Protein AF-A0A7S2Y7L3-F1 (afdb_monomer)

Foldseek 3Di:
DDDDDDDDDDDDDDDDDDDDDDDDDDDDDDDDDPPPVVVVVVVVVVVVVVVVVVVVVVVVVVVVVVVVVVVVVVVVVVVVVVVVVVVVVVVVVVVVVVVVVVCVVCVVVVPPDPDDDDPPPDPVVVVVVVVVVVVVVVVVVVVPPDDDDDDDDDDDDDDDDDDDDDDDDDDDDDDDDDDDDDDDDDDDDDDDDDDDDDDPPPPPPDPDAALAFFLVVCVLAFWQWDDFLQAIDTNNFGHFAEEAEDELLQALFPVLLLLLLLLCLLLQGQAYEYEDQQCQQDQDPPDDGHQFHPNQVVPDDPPPPDDDGRAGPLNSQVSNSVSRHAYAYEYEPQCLLQWAVSSHHPCPCVVVVPAPALFPGPVNLVVLLVRLLVVQVVCVVSLQESRSSHRYNAYEYHEAQPVVVVVVVVVVVPDDDPDDPPVVVVCVRNLVSQQVSLVSCVVRHDPSHAYAYEHDHHHPSHQYAYADAQCLLVVCVVCVVVCRHSNTHHYAHAENDQFWDFPPADPVRHDPRHPGDDLLRSLLSVLSCLLFSRSHHYYPHQEFAADPDRTGHPRGHRFTPCSHCAGNSGHGDPPNSLQSSLSSVVCSLCSCLSSPDDPDPTQDWDFWWWQDPPPRDIDRDPDQKTKRKGFDDPDDPPDDPDPDDPSRFGMKMKIFRQDQAWTWTWDADPQGNPDTDIDIAHHGKIFMDTRRRGRHISPPRDPCSSPPDPPPPPPDDDPPPD

pLDDT: mean 72.42, std 26.41, range [23.92, 98.94]

Secondary structure (DSSP, 8-state):
----------------PPPPPPP----------TTTHHHHHHHHHHHHHHHHHHHHHHHHHHHHHHHHHHHHHHHHHHHHHHHHHHHHHHHHHHHHHHHHHHHHHHHHHHSS--SPPPTT--HHHHHHHHHHHHHHHHHHHHSSSS----------------------------------------------------------PPP---SS--GGGGTT----EEE-SS-EEETTEE--EEEEEE-GGG-SSHHHHHHHHHHHHHTT--EEEEE--HHHH--STTSPP--B-HHHHTS--TT--SSS---BHHHHHHHHHTTT-EEEEEEES---TTBGGGGS-THHHHH-TT--TTSS-HHHHHHHHHHHHHHHHHHHHTT-BGGGTSSEEEEEESSSTTTHHHHHHHHHTTS--TTS-THHHHHHHHHHHHHHHHHHHHHHS-TT-EEEEESS---TTSEEEEEESTTHHHHHHHHHHTTSSSSSS--EEEEEE----BTT-BTTB--TT-----HHHHHHHHHHHHHTT--EEEEEEEE--B--TT-BPTTB-SB--TTSSB-TTS-B-TTHHHHHHHHHHHHHHTHHHHTSPPSSSSPPPEE-EEE-TTT--EE--TTSEEEEEEE-----TTS------TTS--EEEEEEE-SSS-EEEEEEETTEEEEEEEEEE-TTEEEEEETTEEEEETT---TTGGG------S-PPPTT--

Organism: NCBI:txid265537

Radius of gyration: 36.73 Å; Cα contacts (8 Å, |Δi|>4): 1001; chains: 1; bounding box: 99×103×123 Å

InterPro domains:
  IPR001944 Glycoside hydrolase, family 35 [PTHR23421] (219-597)
  IPR017853 Glycoside hydrolase superfamily [SSF51445] (222-586)
  IPR031330 Glycoside hydrolase 35, catalytic domain [PF01301] (234-585)

Structure (mmCIF, N/CA/C/O backbone):
data_AF-A0A7S2Y7L3-F1
#
_entry.id   AF-A0A7S2Y7L3-F1
#
loop_
_atom_site.group_PDB
_atom_site.id
_atom_site.type_symbol
_atom_site.label_atom_id
_atom_site.label_alt_id
_atom_site.label_comp_id
_atom_site.label_asym_id
_atom_site.label_entity_id
_atom_site.label_seq_id
_atom_site.pdbx_PDB_ins_code
_atom_site.Cartn_x
_atom_site.Cartn_y
_atom_site.Cartn_z
_atom_site.occupancy
_atom_site.B_iso_or_equiv
_atom_site.auth_seq_id
_atom_site.auth_comp_id
_atom_site.auth_asym_id
_atom_site.auth_atom_id
_atom_site.pdbx_PDB_model_num
ATOM 1 N N . MET A 1 1 ? 36.250 24.497 15.998 1.00 29.81 1 MET A N 1
ATOM 2 C CA . MET A 1 1 ? 37.242 25.583 15.863 1.00 29.81 1 MET A CA 1
ATOM 3 C C . MET A 1 1 ? 36.871 26.357 14.615 1.00 29.81 1 MET A C 1
ATOM 5 O O . MET A 1 1 ? 36.739 25.736 13.571 1.00 29.81 1 MET A O 1
ATOM 9 N N . ARG A 1 2 ? 36.573 27.651 14.776 1.00 29.44 2 ARG A N 1
ATOM 10 C CA . ARG A 1 2 ? 36.276 28.601 13.695 1.00 29.44 2 ARG A CA 1
ATOM 11 C C . ARG A 1 2 ? 37.527 28.828 12.843 1.00 29.44 2 ARG A C 1
ATOM 13 O O . ARG A 1 2 ? 38.615 28.878 13.412 1.00 29.44 2 ARG A O 1
ATOM 20 N N . ALA A 1 3 ? 37.345 29.031 11.545 1.00 25.61 3 ALA A N 1
ATOM 21 C CA . ALA A 1 3 ? 38.204 29.902 10.752 1.00 25.61 3 ALA A CA 1
ATOM 22 C C . ALA A 1 3 ? 37.362 30.510 9.623 1.00 25.61 3 ALA A C 1
ATOM 24 O O . ALA A 1 3 ? 36.542 29.827 9.011 1.00 25.61 3 ALA A O 1
ATOM 25 N N . ASP A 1 4 ? 37.538 31.816 9.488 1.00 28.89 4 ASP A N 1
ATOM 26 C CA . ASP A 1 4 ? 36.611 32.807 8.969 1.00 28.89 4 ASP A CA 1
ATOM 27 C C . ASP A 1 4 ? 36.549 32.922 7.442 1.00 28.89 4 ASP A C 1
ATOM 29 O O . ASP A 1 4 ? 37.455 32.540 6.702 1.00 28.89 4 ASP A O 1
ATOM 33 N N . SER A 1 5 ? 35.439 33.523 7.023 1.00 33.44 5 SER A N 1
ATOM 34 C CA . SER A 1 5 ? 35.200 34.216 5.764 1.00 33.44 5 SER A CA 1
ATOM 35 C C . SER A 1 5 ? 36.116 35.429 5.577 1.00 33.44 5 SER A C 1
ATOM 37 O O . SER A 1 5 ? 36.187 36.260 6.477 1.00 33.44 5 SER A O 1
ATOM 39 N N . ASP A 1 6 ? 36.710 35.572 4.391 1.00 28.38 6 ASP A N 1
ATOM 40 C CA . ASP A 1 6 ? 36.789 36.837 3.641 1.00 28.38 6 ASP A CA 1
ATOM 41 C C . ASP A 1 6 ? 37.464 36.608 2.277 1.00 28.38 6 ASP A C 1
ATOM 43 O O . ASP A 1 6 ? 38.592 36.126 2.211 1.00 28.38 6 ASP A O 1
ATOM 47 N N . HIS A 1 7 ? 36.772 36.943 1.180 1.00 28.00 7 HIS A N 1
ATOM 48 C CA . HIS A 1 7 ? 37.237 37.958 0.222 1.00 28.00 7 HIS A CA 1
ATOM 49 C C . HIS A 1 7 ? 36.292 38.124 -0.982 1.00 28.00 7 HIS A C 1
ATOM 51 O O . HIS A 1 7 ? 35.878 37.168 -1.634 1.00 28.00 7 HIS A O 1
ATOM 57 N N . GLN A 1 8 ? 35.989 39.393 -1.261 1.00 27.92 8 GLN A N 1
ATOM 58 C CA . GLN A 1 8 ? 35.359 39.914 -2.472 1.00 27.92 8 GLN A CA 1
ATOM 59 C C . GLN A 1 8 ? 36.291 39.838 -3.697 1.00 27.92 8 GLN A C 1
ATOM 61 O O . GLN A 1 8 ? 37.501 39.977 -3.553 1.00 27.92 8 GLN A O 1
ATOM 66 N N . ASN A 1 9 ? 35.655 39.712 -4.871 1.00 29.02 9 ASN A N 1
ATOM 67 C CA . ASN A 1 9 ? 36.003 40.214 -6.212 1.00 29.02 9 ASN A CA 1
ATOM 68 C C . ASN A 1 9 ? 37.470 40.219 -6.679 1.00 29.02 9 ASN A C 1
ATOM 70 O O . ASN A 1 9 ? 38.250 41.054 -6.240 1.00 29.02 9 ASN A O 1
ATOM 74 N N . ASP A 1 10 ? 37.752 39.459 -7.748 1.00 26.94 10 ASP A N 1
ATOM 75 C CA . ASP A 1 10 ? 38.381 40.044 -8.942 1.00 26.94 10 ASP A CA 1
ATOM 76 C C . ASP A 1 10 ? 38.175 39.207 -10.224 1.00 26.94 10 ASP A C 1
ATOM 78 O O . ASP A 1 10 ? 37.806 38.034 -10.200 1.00 26.94 10 ASP A O 1
ATOM 82 N N . GLU A 1 11 ? 38.340 39.892 -11.351 1.00 29.34 11 GLU A N 1
ATOM 83 C CA . GLU A 1 11 ? 37.733 39.702 -12.669 1.00 29.34 11 GLU A CA 1
ATOM 84 C C . GLU A 1 11 ? 38.171 38.509 -13.568 1.00 29.34 11 GLU A C 1
ATOM 86 O O . GLU A 1 11 ? 39.312 38.057 -13.574 1.00 29.34 11 GLU A O 1
ATOM 91 N N . LYS A 1 12 ? 37.235 38.137 -14.467 1.00 29.16 12 LYS A N 1
ATOM 92 C CA . LYS A 1 12 ? 37.380 37.773 -15.903 1.00 29.16 12 LYS A CA 1
ATOM 93 C C . LYS A 1 12 ? 38.513 36.823 -16.342 1.00 29.16 12 LYS A C 1
ATOM 95 O O . LYS A 1 12 ? 39.639 37.264 -16.552 1.00 29.16 12 LYS A O 1
ATOM 100 N N . ARG A 1 13 ? 38.140 35.614 -16.805 1.00 26.00 13 ARG A N 1
ATOM 101 C CA . ARG A 1 13 ? 38.704 34.962 -18.020 1.00 26.00 13 ARG A CA 1
ATOM 102 C C . ARG A 1 13 ? 37.650 34.111 -18.759 1.00 26.00 13 ARG A C 1
ATOM 104 O O . ARG A 1 13 ? 36.714 33.649 -18.115 1.00 26.00 13 ARG A O 1
ATOM 111 N N . PRO A 1 14 ? 37.752 33.958 -20.097 1.00 30.28 14 PRO A N 1
ATOM 112 C CA . PRO A 1 14 ? 36.612 33.695 -20.973 1.00 30.28 14 PRO A CA 1
ATOM 113 C C . PRO A 1 14 ? 36.314 32.208 -21.205 1.00 30.28 14 PRO A C 1
ATOM 115 O O . PRO A 1 14 ? 37.216 31.374 -21.260 1.00 30.28 14 PRO A O 1
ATOM 118 N N . LEU A 1 15 ? 35.024 31.937 -21.417 1.00 26.36 15 LEU A N 1
ATOM 119 C CA . LEU A 1 15 ? 34.440 30.690 -21.910 1.00 26.36 15 LEU A CA 1
ATOM 120 C C . LEU A 1 15 ? 34.929 30.382 -23.336 1.00 26.36 15 LEU A C 1
ATOM 122 O O . LEU A 1 15 ? 34.744 31.183 -24.252 1.00 26.36 15 LEU A O 1
ATOM 126 N N . LEU A 1 16 ? 35.521 29.202 -23.525 1.00 25.64 16 LEU A N 1
ATOM 127 C CA . LEU A 1 16 ? 35.797 28.614 -24.836 1.00 25.64 16 LEU A CA 1
ATOM 128 C C . LEU A 1 16 ? 34.577 27.785 -25.258 1.00 25.64 16 LEU A C 1
ATOM 130 O O . LEU A 1 16 ? 34.344 26.695 -24.739 1.00 25.64 16 LEU A O 1
ATOM 134 N N . HIS A 1 17 ? 33.793 28.330 -26.187 1.00 27.25 17 HIS A N 1
ATOM 135 C CA . HIS A 1 17 ? 32.745 27.608 -26.902 1.00 27.25 17 HIS A CA 1
ATOM 136 C C . HIS A 1 17 ? 33.374 26.576 -27.848 1.00 27.25 17 HIS A C 1
ATOM 138 O O . HIS A 1 17 ? 34.179 26.935 -28.706 1.00 27.25 17 HIS A O 1
ATOM 144 N N . PHE A 1 18 ? 32.973 25.312 -27.724 1.00 26.69 18 PHE A N 1
ATOM 145 C CA . PHE A 1 18 ? 33.179 24.292 -28.751 1.00 26.69 18 PHE A CA 1
ATOM 146 C C . PHE A 1 18 ? 31.904 24.192 -29.599 1.00 26.69 18 PHE A C 1
ATOM 148 O O . PHE A 1 18 ? 30.836 23.883 -29.074 1.00 26.69 18 PHE A O 1
ATOM 155 N N . LEU A 1 19 ? 32.022 24.474 -30.897 1.00 28.8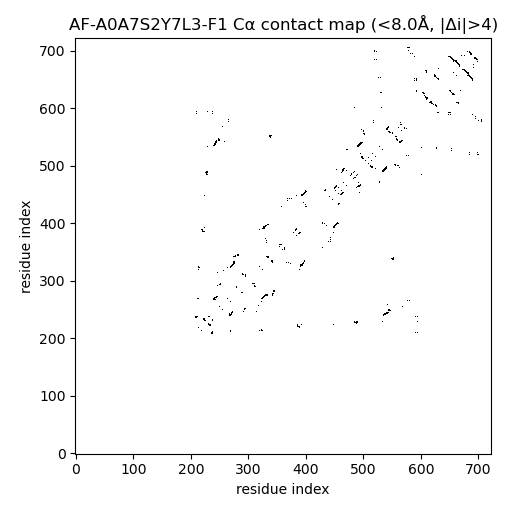6 19 LEU A N 1
ATOM 156 C CA . LEU A 1 19 ? 31.015 24.163 -31.917 1.00 28.86 19 LEU A CA 1
ATOM 157 C C . LEU A 1 19 ? 31.405 22.850 -32.631 1.00 28.86 19 LEU A C 1
ATOM 159 O O . LEU A 1 19 ? 32.604 22.577 -32.753 1.00 28.86 19 LEU A O 1
ATOM 163 N N . PRO A 1 20 ? 30.436 22.037 -33.092 1.00 31.12 20 PRO A N 1
ATOM 164 C CA . PRO A 1 20 ? 30.698 20.775 -33.786 1.00 31.12 20 PRO A CA 1
ATOM 165 C C . PRO A 1 20 ? 31.059 21.003 -35.270 1.00 31.12 20 PRO A C 1
ATOM 167 O O . PRO A 1 20 ? 30.725 22.057 -35.814 1.00 31.12 20 PRO A O 1
ATOM 170 N N . PRO A 1 21 ? 31.734 20.051 -35.948 1.00 32.91 21 PRO A N 1
ATOM 171 C CA . PRO A 1 21 ? 32.131 20.225 -37.339 1.00 32.91 21 PRO A CA 1
ATOM 172 C C . PRO A 1 21 ? 31.017 19.802 -38.308 1.00 32.91 21 PRO A C 1
ATOM 174 O O . PRO A 1 21 ? 30.461 18.712 -38.186 1.00 32.91 21 PRO A O 1
ATOM 177 N N . GLU A 1 22 ? 30.743 20.658 -39.294 1.00 28.86 22 GLU A N 1
ATOM 178 C CA . GLU A 1 22 ? 29.985 20.323 -40.502 1.00 28.86 22 GLU A CA 1
ATOM 179 C C . GLU A 1 22 ? 30.918 19.801 -41.607 1.00 28.86 22 GLU A C 1
ATOM 181 O O . GLU A 1 22 ? 32.026 20.304 -41.813 1.00 28.86 22 GLU A O 1
ATOM 186 N N . ASP A 1 23 ? 30.427 18.795 -42.330 1.00 34.12 23 ASP A N 1
ATOM 187 C CA . ASP A 1 23 ? 30.990 18.242 -43.559 1.00 34.12 23 ASP A CA 1
ATOM 188 C C . ASP A 1 23 ? 31.051 19.280 -44.687 1.00 34.12 23 ASP A C 1
ATOM 190 O O . ASP A 1 23 ? 30.042 19.895 -45.022 1.00 34.12 23 ASP A O 1
ATOM 194 N N . THR A 1 24 ? 32.184 19.372 -45.392 1.00 30.00 24 THR A N 1
ATOM 195 C CA . THR A 1 24 ? 32.183 19.759 -46.813 1.00 30.00 24 THR A CA 1
ATOM 196 C C . THR A 1 24 ? 33.283 19.052 -47.605 1.00 30.00 24 THR A C 1
ATOM 198 O O . THR A 1 24 ? 34.461 19.018 -47.257 1.00 30.00 24 THR A O 1
ATOM 201 N N . THR A 1 25 ? 32.850 18.484 -48.723 1.00 31.02 25 THR A N 1
ATOM 202 C CA . THR A 1 25 ? 33.629 17.893 -49.810 1.00 31.02 25 THR A CA 1
ATOM 203 C C . THR A 1 25 ? 34.311 18.951 -50.690 1.00 31.02 25 THR A C 1
ATOM 205 O O . THR A 1 25 ? 33.660 19.934 -51.033 1.00 31.02 25 THR A O 1
ATOM 208 N N . ALA A 1 26 ? 35.531 18.654 -51.172 1.00 29.64 26 ALA A N 1
ATOM 209 C CA . ALA A 1 26 ? 35.983 18.735 -52.583 1.00 29.64 26 ALA A CA 1
ATOM 210 C C . ALA A 1 26 ? 37.386 19.358 -52.839 1.00 29.64 26 ALA A C 1
ATOM 212 O O . ALA A 1 26 ? 37.634 20.536 -52.620 1.00 29.64 26 ALA A O 1
ATOM 213 N N . THR A 1 27 ? 38.243 18.514 -53.438 1.00 29.27 27 THR A N 1
ATOM 214 C CA . THR A 1 27 ? 39.196 18.748 -54.556 1.00 29.27 27 THR A CA 1
ATOM 215 C C . THR A 1 27 ? 40.357 19.762 -54.467 1.00 29.27 27 THR A C 1
ATOM 217 O O . THR A 1 27 ? 40.194 20.950 -54.702 1.00 29.27 27 THR A O 1
ATOM 220 N N . ALA A 1 28 ? 41.561 19.189 -54.305 1.00 31.25 28 ALA A N 1
ATOM 221 C CA . ALA A 1 28 ? 42.794 19.312 -55.112 1.00 31.25 28 ALA A CA 1
ATOM 222 C C . ALA A 1 28 ? 43.260 20.674 -55.689 1.00 31.25 28 ALA A C 1
ATOM 224 O O . ALA A 1 28 ? 42.687 21.149 -56.664 1.00 31.25 28 ALA A O 1
ATOM 225 N N . ALA A 1 29 ? 44.444 21.144 -55.247 1.00 28.88 29 ALA A N 1
ATOM 226 C CA . ALA A 1 29 ? 45.583 21.508 -56.116 1.00 28.88 29 ALA A CA 1
ATOM 227 C C . ALA A 1 29 ? 46.877 21.871 -55.336 1.00 28.88 29 ALA A C 1
ATOM 229 O O . ALA A 1 29 ? 46.839 22.564 -54.329 1.00 28.88 29 ALA A O 1
ATOM 230 N N . SER A 1 30 ? 47.999 21.438 -55.926 1.00 29.86 30 SER A N 1
ATOM 231 C CA . SER A 1 30 ? 49.399 21.910 -55.867 1.00 29.86 30 SER A CA 1
ATOM 232 C C . SER A 1 30 ? 50.281 21.735 -54.616 1.00 29.86 30 SER A C 1
ATOM 234 O O . SER A 1 30 ? 50.119 22.377 -53.584 1.00 29.86 30 SER A O 1
ATOM 236 N N . SER A 1 31 ? 51.303 20.913 -54.863 1.00 40.41 31 SER A N 1
ATOM 237 C CA . SER A 1 31 ? 52.639 20.759 -54.280 1.00 40.41 31 SER A CA 1
ATOM 238 C C . SER A 1 31 ? 53.349 22.031 -53.798 1.00 40.41 31 SER A C 1
ATOM 240 O O . SER A 1 31 ? 53.462 22.986 -54.560 1.00 40.41 31 SER A O 1
ATOM 242 N N . ASP A 1 32 ? 53.887 21.975 -52.572 1.00 39.28 32 ASP A N 1
ATOM 243 C CA . ASP A 1 32 ? 55.301 22.245 -52.214 1.00 39.28 32 ASP A CA 1
ATOM 244 C C . ASP A 1 32 ? 55.427 22.621 -50.722 1.00 39.28 32 ASP A C 1
ATOM 246 O O . ASP A 1 32 ? 55.592 23.789 -50.377 1.00 39.28 32 ASP A O 1
ATOM 250 N N . ALA A 1 33 ? 55.348 21.640 -49.807 1.00 39.22 33 ALA A N 1
ATOM 251 C CA . ALA A 1 33 ? 55.660 21.860 -48.381 1.00 39.22 33 ALA A CA 1
ATOM 252 C C . ALA A 1 33 ? 55.965 20.575 -47.569 1.00 39.22 33 ALA A C 1
ATOM 254 O O . ALA A 1 33 ? 55.696 20.520 -46.375 1.00 39.22 33 ALA A O 1
ATOM 255 N N . GLU A 1 34 ? 56.513 19.506 -48.157 1.00 44.09 34 GLU A N 1
ATOM 256 C CA . GLU A 1 34 ? 56.435 18.177 -47.507 1.00 44.09 34 GLU A CA 1
ATOM 257 C C . GLU A 1 34 ? 57.555 17.791 -46.514 1.00 44.09 34 GLU A C 1
ATOM 259 O O . GLU A 1 34 ? 57.496 16.719 -45.917 1.00 44.09 34 GLU A O 1
ATOM 264 N N . ASN A 1 35 ? 58.546 18.649 -46.235 1.00 44.84 35 ASN A N 1
ATOM 265 C CA . ASN A 1 35 ? 59.686 18.259 -45.377 1.00 44.84 35 ASN A CA 1
ATOM 266 C C . ASN A 1 35 ? 59.788 18.979 -44.016 1.00 44.84 35 ASN A C 1
ATOM 268 O O . ASN A 1 35 ? 60.766 18.777 -43.303 1.00 44.84 35 ASN A O 1
ATOM 272 N N . GLY A 1 36 ? 58.798 19.794 -43.624 1.00 42.66 36 GLY A N 1
ATOM 273 C CA . GLY A 1 36 ? 58.793 20.513 -42.333 1.00 42.66 36 GLY A CA 1
ATOM 274 C C . GLY A 1 36 ? 57.702 20.091 -41.337 1.00 42.66 36 GLY A C 1
ATOM 275 O O . GLY A 1 36 ? 57.872 20.252 -40.126 1.00 42.66 36 GLY A O 1
ATOM 276 N N . GLU A 1 37 ? 56.589 19.535 -41.820 1.00 45.34 37 GLU A N 1
ATOM 277 C CA . GLU A 1 37 ? 55.439 19.151 -40.981 1.00 45.34 37 GLU A CA 1
ATOM 278 C C . GLU A 1 37 ? 55.540 17.731 -40.412 1.00 45.34 37 GLU A C 1
ATOM 280 O O . GLU A 1 37 ? 55.024 17.448 -39.329 1.00 45.34 37 GLU A O 1
ATOM 285 N N . THR A 1 38 ? 56.286 16.847 -41.073 1.00 52.72 38 THR A N 1
ATOM 286 C CA . THR A 1 38 ? 56.429 15.443 -40.666 1.00 52.72 38 THR A CA 1
ATOM 287 C C . THR A 1 38 ? 57.287 15.258 -39.410 1.00 52.72 38 THR A C 1
ATOM 289 O O . THR A 1 38 ? 57.016 14.349 -38.623 1.00 52.72 38 THR A O 1
ATOM 292 N N . ASP A 1 39 ? 58.260 16.135 -39.148 1.00 52.28 39 ASP A N 1
ATOM 293 C CA . ASP A 1 39 ? 59.087 16.066 -37.933 1.00 52.28 39 ASP A CA 1
ATOM 294 C C . ASP A 1 39 ? 58.395 16.664 -36.702 1.00 52.28 39 ASP A C 1
ATOM 296 O O . ASP A 1 39 ? 58.492 16.102 -35.607 1.00 52.28 39 ASP A O 1
ATOM 300 N N . LYS A 1 40 ? 57.601 17.730 -36.868 1.00 52.50 40 LYS A N 1
ATOM 301 C CA . LYS A 1 40 ? 56.797 18.297 -35.771 1.00 52.50 40 LYS A CA 1
ATOM 302 C C . LYS A 1 40 ? 55.655 17.366 -35.360 1.00 52.50 40 LYS A C 1
ATOM 304 O O . LYS A 1 40 ? 55.432 17.182 -34.164 1.00 52.50 40 LYS A O 1
ATOM 309 N N . ALA A 1 41 ? 54.997 16.710 -36.319 1.00 56.34 41 ALA A N 1
ATOM 310 C CA . ALA A 1 41 ? 53.970 15.707 -36.035 1.00 56.34 41 ALA A CA 1
ATOM 311 C C . ALA A 1 41 ? 54.548 14.488 -35.291 1.00 56.34 41 ALA A C 1
ATOM 313 O O . ALA A 1 41 ? 53.991 14.044 -34.285 1.00 56.34 41 ALA A O 1
ATOM 314 N N . LYS A 1 42 ? 55.726 13.999 -35.705 1.00 61.69 42 LYS A N 1
ATOM 315 C CA . LYS A 1 42 ? 56.428 12.902 -35.014 1.00 61.69 42 LYS A CA 1
ATOM 316 C C . LYS A 1 42 ? 56.911 13.298 -33.618 1.00 61.69 42 LYS A C 1
ATOM 318 O O . LYS A 1 42 ? 56.913 12.456 -32.720 1.00 61.69 42 LYS A O 1
ATOM 323 N N . GLN A 1 43 ? 57.316 14.550 -33.408 1.00 62.62 43 GLN A N 1
ATOM 324 C CA . GLN A 1 43 ? 57.714 15.054 -32.092 1.00 62.62 43 GLN A CA 1
ATOM 325 C C . GLN A 1 43 ? 56.509 15.199 -31.150 1.00 62.62 43 GLN A C 1
ATOM 327 O O . GLN A 1 43 ? 56.591 14.794 -29.989 1.00 62.62 43 GLN A O 1
ATOM 332 N N . HIS A 1 44 ? 55.373 15.680 -31.659 1.00 62.09 44 HIS A N 1
ATOM 333 C CA . HIS A 1 44 ? 54.125 15.791 -30.903 1.00 62.09 44 HIS A CA 1
ATOM 334 C C . HIS A 1 44 ? 53.558 14.414 -30.517 1.00 62.09 44 HIS A C 1
ATOM 336 O O . HIS A 1 44 ? 53.159 14.195 -29.374 1.00 62.09 44 HIS A O 1
ATOM 342 N N . GLN A 1 45 ? 53.627 13.434 -31.422 1.00 61.97 45 GLN A N 1
ATOM 343 C CA . GLN A 1 45 ? 53.188 12.064 -31.151 1.00 61.97 45 GLN A CA 1
ATOM 344 C C . GLN A 1 45 ? 54.066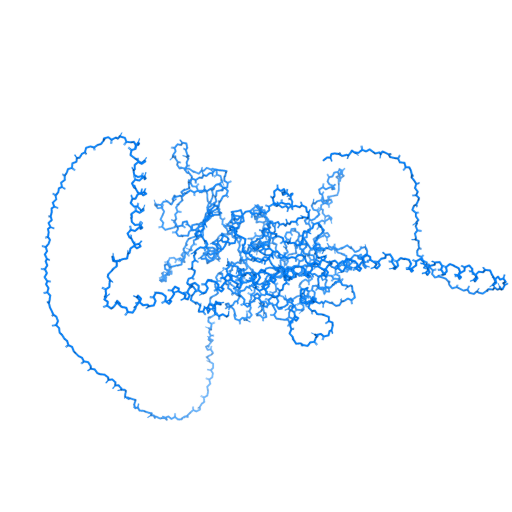 11.360 -30.102 1.00 61.97 45 GLN A C 1
ATOM 346 O O . GLN A 1 45 ? 53.545 10.645 -29.246 1.00 61.97 45 GLN A O 1
ATOM 351 N N . ARG A 1 46 ? 55.384 11.615 -30.092 1.00 67.44 46 ARG A N 1
ATOM 352 C CA . ARG A 1 46 ? 56.280 11.123 -29.027 1.00 67.44 46 ARG A CA 1
ATOM 353 C C . ARG A 1 46 ? 55.995 11.784 -27.678 1.00 67.44 46 ARG A C 1
ATOM 355 O O . ARG A 1 46 ? 56.052 11.103 -26.658 1.00 67.44 46 ARG A O 1
ATOM 362 N N . GLN A 1 47 ? 55.657 13.074 -27.658 1.00 62.59 47 GLN A N 1
ATOM 363 C CA . GLN A 1 47 ? 55.257 13.771 -26.429 1.00 62.59 47 GLN A CA 1
ATOM 364 C C . GLN A 1 47 ? 53.929 13.241 -25.874 1.00 62.59 47 GLN A C 1
ATOM 366 O O . GLN A 1 47 ? 53.835 13.000 -24.673 1.00 62.59 47 GLN A O 1
ATOM 371 N N . LEU A 1 48 ? 52.944 12.965 -26.734 1.00 59.28 48 LEU A N 1
ATOM 372 C CA . LEU A 1 48 ? 51.673 12.350 -26.338 1.00 59.28 48 LEU A CA 1
ATOM 373 C C . LEU A 1 48 ? 51.857 10.926 -25.801 1.00 59.28 48 LEU A C 1
ATOM 375 O O . LEU A 1 48 ? 51.265 10.585 -24.782 1.00 59.28 48 LEU A O 1
ATOM 379 N N . GLN A 1 49 ? 52.712 10.112 -26.425 1.00 61.25 49 GLN A N 1
ATOM 380 C CA . GLN A 1 49 ? 53.030 8.765 -25.934 1.00 61.25 49 GLN A CA 1
ATOM 381 C C . GLN A 1 49 ? 53.778 8.794 -24.593 1.00 61.25 49 GLN A C 1
ATOM 383 O O . GLN A 1 49 ? 53.497 7.980 -23.713 1.00 61.25 49 GLN A O 1
ATOM 388 N N . HIS A 1 50 ? 54.686 9.755 -24.401 1.00 62.12 50 HIS A N 1
ATOM 389 C CA . HIS A 1 50 ? 55.387 9.938 -23.130 1.00 62.12 50 HIS A CA 1
ATOM 390 C C . HIS A 1 50 ? 54.435 10.404 -22.015 1.00 62.12 50 HIS A C 1
ATOM 392 O O . HIS A 1 50 ? 54.486 9.881 -20.903 1.00 62.12 50 HIS A O 1
ATOM 398 N N . TYR A 1 51 ? 53.503 11.308 -22.332 1.00 51.16 51 TYR A N 1
ATOM 399 C CA . TYR A 1 51 ? 52.472 11.773 -21.402 1.00 51.16 51 TYR A CA 1
ATOM 400 C C . TYR A 1 51 ? 51.489 10.651 -21.029 1.00 51.16 51 TYR A C 1
ATOM 402 O O . TYR A 1 51 ? 51.213 10.448 -19.850 1.00 51.16 51 TYR A O 1
ATOM 410 N N . HIS A 1 52 ? 51.044 9.841 -21.997 1.00 55.25 52 HIS A N 1
ATOM 411 C CA . HIS A 1 52 ? 50.191 8.672 -21.741 1.00 55.25 52 HIS A CA 1
ATOM 412 C C . HIS A 1 52 ? 50.891 7.624 -20.860 1.00 55.25 52 HIS A C 1
ATOM 414 O O . HIS A 1 52 ? 50.276 7.073 -19.950 1.00 55.25 52 HIS A O 1
ATOM 420 N N . SER A 1 53 ? 52.188 7.379 -21.080 1.00 54.84 53 SER A N 1
ATOM 421 C CA . SER A 1 53 ? 52.988 6.470 -20.247 1.00 54.84 53 SER A CA 1
ATOM 422 C C . SER A 1 53 ? 53.144 6.981 -18.810 1.00 54.84 53 SER A C 1
ATOM 424 O O . SER A 1 53 ? 53.077 6.188 -17.872 1.00 54.84 53 SER A O 1
ATOM 426 N N . MET A 1 54 ? 53.330 8.292 -18.620 1.00 52.97 54 MET A N 1
ATOM 427 C CA . MET A 1 54 ? 53.400 8.913 -17.292 1.00 52.97 54 MET A CA 1
ATOM 428 C C . MET A 1 54 ? 52.055 8.858 -16.558 1.00 52.97 54 MET A C 1
ATOM 430 O O . MET A 1 54 ? 52.021 8.511 -15.379 1.00 52.97 54 MET A O 1
ATOM 434 N N . VAL A 1 55 ? 50.948 9.153 -17.247 1.00 52.16 55 VAL A N 1
ATOM 435 C CA . VAL A 1 55 ? 49.592 9.114 -16.671 1.00 52.16 55 VAL A CA 1
ATOM 436 C C . VAL A 1 55 ? 49.205 7.684 -16.284 1.00 52.16 55 VAL A C 1
ATOM 438 O O . VAL A 1 55 ? 48.714 7.466 -15.178 1.00 52.16 55 VAL A O 1
ATOM 441 N N . MET A 1 56 ? 49.528 6.691 -17.117 1.00 48.62 56 MET A N 1
ATOM 442 C CA . MET A 1 56 ? 49.304 5.278 -16.792 1.00 48.62 56 MET A CA 1
ATOM 443 C C . MET A 1 56 ? 50.153 4.808 -15.599 1.00 48.62 56 MET A C 1
ATOM 445 O O . MET A 1 56 ? 49.648 4.102 -14.727 1.00 48.62 56 MET A O 1
ATOM 449 N N . GLN A 1 57 ? 51.417 5.236 -15.489 1.00 49.56 57 GLN A N 1
ATOM 450 C CA . GLN A 1 57 ? 52.260 4.898 -14.332 1.00 49.56 57 GLN A CA 1
ATOM 451 C C . GLN A 1 57 ? 51.832 5.613 -13.037 1.00 49.56 57 GLN A C 1
ATOM 453 O O . GLN A 1 57 ? 51.968 5.034 -11.959 1.00 49.56 57 GLN A O 1
ATOM 458 N N . HIS A 1 58 ? 51.280 6.831 -13.111 1.00 50.91 58 HIS A N 1
ATOM 459 C CA . HIS A 1 58 ? 50.761 7.559 -11.944 1.00 50.91 58 HIS A CA 1
ATOM 460 C C . HIS A 1 58 ? 49.352 7.132 -11.504 1.00 50.91 58 HIS A C 1
ATOM 462 O O . HIS A 1 58 ? 49.036 7.281 -10.325 1.00 50.91 58 HIS A O 1
ATOM 468 N N . GLN A 1 59 ? 48.526 6.552 -12.382 1.00 50.81 59 GLN A N 1
ATOM 469 C CA . GLN A 1 59 ? 47.193 6.054 -12.012 1.00 50.81 59 GLN A CA 1
ATOM 470 C C . GLN A 1 59 ? 47.179 4.586 -11.558 1.00 50.81 59 GLN A C 1
ATOM 472 O O . GLN A 1 59 ? 46.385 4.229 -10.689 1.00 50.81 59 GLN A O 1
ATOM 477 N N . HIS A 1 60 ? 48.077 3.729 -12.060 1.00 48.62 60 HIS A N 1
ATOM 478 C CA . HIS A 1 60 ? 48.082 2.309 -11.680 1.00 48.62 60 HIS A CA 1
ATOM 479 C C . HIS A 1 60 ? 48.735 2.012 -10.321 1.00 48.62 60 HIS A C 1
ATOM 481 O O . HIS A 1 60 ? 48.315 1.073 -9.643 1.00 48.62 60 HIS A O 1
ATOM 487 N N . ALA A 1 61 ? 49.727 2.796 -9.886 1.00 49.31 61 ALA A N 1
ATOM 488 C CA . ALA A 1 61 ? 50.417 2.546 -8.616 1.00 49.31 61 ALA A CA 1
ATOM 489 C C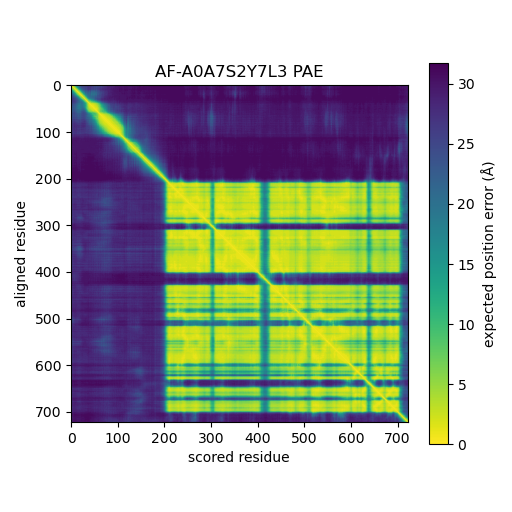 . ALA A 1 61 ? 49.520 2.734 -7.365 1.00 49.31 61 ALA A C 1
ATOM 491 O O . ALA A 1 61 ? 49.555 1.862 -6.493 1.00 49.31 61 ALA A O 1
ATOM 492 N N . PRO A 1 62 ? 48.662 3.775 -7.268 1.00 53.19 62 PRO A N 1
ATOM 493 C CA . PRO A 1 62 ? 47.717 3.927 -6.157 1.00 53.19 62 PRO A CA 1
ATOM 494 C C . PRO A 1 62 ? 46.622 2.853 -6.150 1.00 53.19 62 PRO A C 1
ATOM 496 O O . PRO A 1 62 ? 46.260 2.358 -5.086 1.00 53.19 62 PRO A O 1
ATOM 499 N N . LEU A 1 63 ? 46.132 2.446 -7.328 1.00 50.84 63 LEU A N 1
ATOM 500 C CA . LEU A 1 63 ? 45.116 1.397 -7.475 1.00 50.84 63 LEU A CA 1
ATOM 501 C C . LEU A 1 63 ? 45.634 0.030 -7.009 1.00 50.84 63 LEU A C 1
ATOM 503 O O . LEU A 1 63 ? 44.942 -0.659 -6.265 1.00 50.84 63 LEU A O 1
ATOM 507 N N . LEU A 1 64 ? 46.873 -0.330 -7.358 1.00 56.84 64 LEU A N 1
ATOM 508 C CA . LEU A 1 64 ? 47.526 -1.553 -6.874 1.00 56.84 64 LEU A CA 1
ATOM 509 C C . LEU A 1 64 ? 47.770 -1.528 -5.359 1.00 56.84 64 LEU A C 1
ATOM 511 O O . LEU A 1 64 ? 47.557 -2.540 -4.693 1.00 56.84 64 LEU A O 1
ATOM 515 N N . LEU A 1 65 ? 48.154 -0.377 -4.798 1.00 58.78 65 LEU A N 1
ATOM 516 C CA . LEU A 1 65 ? 48.309 -0.192 -3.350 1.00 58.78 65 LEU A CA 1
ATOM 517 C C . LEU A 1 65 ? 46.969 -0.282 -2.605 1.00 58.78 65 LEU A C 1
ATOM 519 O O . LEU A 1 65 ? 46.894 -0.941 -1.569 1.00 58.78 65 LEU A O 1
ATOM 523 N N . MET A 1 66 ? 45.895 0.302 -3.144 1.00 58.84 66 MET A N 1
ATOM 524 C CA . MET A 1 66 ? 44.544 0.172 -2.586 1.00 58.84 66 MET A CA 1
ATOM 525 C C . MET A 1 66 ? 44.025 -1.264 -2.672 1.00 58.84 66 MET A C 1
ATOM 527 O O . MET A 1 66 ? 43.405 -1.748 -1.727 1.00 58.84 66 MET A O 1
ATOM 531 N N . GLN A 1 67 ? 44.308 -1.969 -3.768 1.00 60.19 67 GLN A N 1
ATOM 532 C CA . GLN A 1 67 ? 43.911 -3.363 -3.946 1.00 60.19 67 GLN A CA 1
ATOM 533 C C . GLN A 1 67 ? 44.688 -4.286 -2.995 1.00 60.19 67 GLN A C 1
ATOM 535 O O . GLN A 1 67 ? 44.090 -5.141 -2.346 1.00 60.19 67 GLN A O 1
ATOM 540 N N . GLN A 1 68 ? 45.995 -4.061 -2.816 1.00 65.69 68 GLN A N 1
ATOM 541 C CA . GLN A 1 68 ? 46.797 -4.765 -1.811 1.00 65.69 68 GLN A CA 1
ATOM 542 C C . GLN A 1 68 ? 46.327 -4.462 -0.383 1.00 65.69 68 GLN A C 1
ATOM 544 O O . GLN A 1 68 ? 46.241 -5.381 0.431 1.00 65.69 68 GLN A O 1
ATOM 549 N N . HIS A 1 69 ? 45.970 -3.211 -0.079 1.00 67.94 69 HIS A N 1
ATOM 550 C CA . HIS A 1 69 ? 45.442 -2.844 1.234 1.00 67.94 69 HIS A CA 1
ATOM 551 C C . HIS A 1 69 ? 44.072 -3.485 1.500 1.00 67.94 69 HIS A C 1
ATOM 553 O O . HIS A 1 69 ? 43.864 -4.032 2.581 1.00 67.94 69 HIS A O 1
ATOM 559 N N . ARG A 1 70 ? 43.175 -3.519 0.503 1.00 65.38 70 ARG A N 1
ATOM 560 C CA . ARG A 1 70 ? 41.878 -4.214 0.586 1.00 65.38 70 ARG A CA 1
ATOM 561 C C . ARG A 1 70 ? 42.061 -5.712 0.842 1.00 65.38 70 ARG A C 1
ATOM 563 O O . ARG A 1 70 ? 41.463 -6.239 1.773 1.00 65.38 70 ARG A O 1
ATOM 570 N N . ILE A 1 71 ? 42.960 -6.371 0.106 1.00 75.88 71 ILE A N 1
ATOM 571 C CA . ILE A 1 71 ? 43.274 -7.796 0.305 1.00 75.88 71 ILE A CA 1
ATOM 572 C C . ILE A 1 71 ? 43.842 -8.050 1.713 1.00 75.88 71 ILE A C 1
ATOM 574 O O . ILE A 1 71 ? 43.544 -9.076 2.325 1.00 75.88 71 ILE A O 1
ATOM 578 N N . GLN A 1 72 ? 44.652 -7.137 2.261 1.00 73.06 72 GLN A N 1
ATOM 579 C CA . GLN A 1 72 ? 45.143 -7.274 3.636 1.00 73.06 72 GLN A CA 1
ATOM 580 C C . GLN A 1 72 ? 44.044 -7.079 4.688 1.00 73.06 72 GLN A C 1
ATOM 582 O O . GLN A 1 72 ? 44.014 -7.835 5.659 1.00 73.06 72 GLN A O 1
ATOM 587 N N . GLN A 1 73 ? 43.124 -6.132 4.488 1.00 70.38 73 GLN A N 1
ATOM 588 C CA . GLN A 1 73 ? 41.971 -5.921 5.373 1.00 70.38 73 GLN A CA 1
ATOM 589 C C . GLN A 1 73 ? 41.025 -7.131 5.366 1.00 70.38 73 GLN A C 1
ATOM 591 O O . GLN A 1 73 ? 40.639 -7.614 6.428 1.00 70.38 73 GLN A O 1
ATOM 596 N N . GLU A 1 74 ? 40.732 -7.694 4.191 1.00 72.56 74 GLU A N 1
ATOM 597 C CA . GLU A 1 74 ? 39.915 -8.908 4.058 1.00 72.56 74 GLU A CA 1
ATOM 598 C C . GLU A 1 74 ? 40.569 -10.112 4.747 1.00 72.56 74 GLU A C 1
ATOM 600 O O . GLU A 1 74 ? 39.909 -10.842 5.486 1.00 72.56 74 GLU A O 1
ATOM 605 N N . ARG A 1 75 ? 41.890 -10.292 4.598 1.00 78.69 75 ARG A N 1
ATOM 606 C CA . ARG A 1 75 ? 42.628 -11.350 5.313 1.00 78.69 75 ARG A CA 1
ATOM 607 C C . ARG A 1 75 ? 42.577 -11.175 6.829 1.00 78.69 75 ARG A C 1
ATOM 609 O O . ARG A 1 75 ? 42.425 -12.164 7.543 1.00 78.69 75 ARG A O 1
ATOM 616 N N . LEU A 1 76 ? 42.705 -9.946 7.331 1.00 78.94 76 LEU A N 1
ATOM 617 C CA . LEU A 1 76 ? 42.604 -9.661 8.765 1.00 78.94 76 LEU A CA 1
ATOM 618 C C . LEU A 1 76 ? 41.189 -9.919 9.295 1.00 78.94 76 LEU A C 1
ATOM 620 O O . LEU A 1 76 ? 41.049 -10.512 10.364 1.00 78.94 76 LEU A O 1
ATOM 624 N N . PHE A 1 77 ? 40.161 -9.553 8.529 1.00 76.06 77 PHE A N 1
ATOM 625 C CA . PHE A 1 77 ? 38.765 -9.815 8.868 1.00 76.06 77 PHE A CA 1
ATOM 626 C C . PHE A 1 77 ? 38.463 -11.319 8.928 1.00 76.06 77 PHE A C 1
ATOM 628 O O . PHE A 1 77 ? 37.902 -11.793 9.916 1.00 76.06 77 PHE A O 1
ATOM 635 N N . ILE A 1 78 ? 38.915 -12.092 7.935 1.00 76.19 78 ILE A N 1
ATOM 636 C CA . ILE A 1 78 ? 38.769 -13.557 7.917 1.00 76.19 78 ILE A CA 1
ATOM 637 C C . ILE A 1 78 ? 39.486 -14.189 9.118 1.00 76.19 78 ILE A C 1
ATOM 639 O O . ILE A 1 78 ? 38.896 -14.995 9.835 1.00 76.19 78 ILE A O 1
ATOM 643 N N . LEU A 1 79 ? 40.722 -13.772 9.416 1.00 79.06 79 LEU A N 1
ATOM 644 C CA . LEU A 1 79 ? 41.468 -14.266 10.582 1.00 79.06 79 LEU A CA 1
ATOM 645 C C . LEU A 1 79 ? 40.793 -13.908 11.917 1.00 79.06 79 LEU A C 1
ATOM 647 O O . LEU A 1 79 ? 40.930 -14.643 12.898 1.00 79.06 79 LEU A O 1
ATOM 651 N N . GLN A 1 80 ? 40.083 -12.781 11.985 1.00 80.94 80 GLN A N 1
ATOM 652 C CA . GLN A 1 80 ? 39.319 -12.383 13.165 1.00 80.94 80 GLN A CA 1
ATOM 653 C C . GLN A 1 80 ? 38.049 -13.231 13.324 1.00 80.94 80 GLN A C 1
ATOM 655 O O . GLN A 1 80 ? 37.775 -13.696 14.433 1.00 80.94 80 GLN A O 1
ATOM 660 N N . GLN A 1 81 ? 37.336 -13.506 12.228 1.00 71.25 81 GLN A N 1
ATOM 661 C CA . GLN A 1 81 ? 36.181 -14.412 12.202 1.00 71.25 81 GLN A CA 1
ATOM 662 C C . GLN A 1 81 ? 36.572 -15.843 12.591 1.00 71.25 81 GLN A C 1
ATOM 664 O O . GLN A 1 81 ? 35.922 -16.456 13.439 1.00 71.25 81 GLN A O 1
ATOM 669 N N . GLU A 1 82 ? 37.692 -16.358 12.075 1.00 80.12 82 GLU A N 1
ATOM 670 C CA . GLU A 1 82 ? 38.206 -17.679 12.453 1.00 80.12 82 GLU A CA 1
ATOM 671 C C . GLU A 1 82 ? 38.556 -17.762 13.945 1.00 80.12 82 GLU A C 1
ATOM 673 O O . GLU A 1 82 ? 38.231 -18.756 14.601 1.00 80.12 82 GLU A O 1
ATOM 678 N N . ARG A 1 83 ? 39.164 -16.715 14.526 1.00 79.19 83 ARG A N 1
ATOM 679 C CA . ARG A 1 83 ? 39.430 -16.668 15.976 1.00 79.19 83 ARG A CA 1
ATOM 680 C C . ARG A 1 83 ? 38.145 -16.652 16.799 1.00 79.19 83 ARG A C 1
ATOM 682 O O . ARG A 1 83 ? 38.093 -17.348 17.813 1.00 79.19 83 ARG A O 1
ATOM 689 N N . GLN A 1 84 ? 37.123 -15.905 16.378 1.00 74.62 84 GLN A N 1
ATOM 690 C CA . GLN A 1 84 ? 35.831 -15.891 17.070 1.00 74.62 84 GLN A CA 1
ATOM 691 C C . GLN A 1 84 ? 35.129 -17.249 16.979 1.00 74.62 84 GLN A C 1
ATOM 693 O O . GLN A 1 84 ? 34.696 -17.775 18.003 1.00 74.62 84 GLN A O 1
ATOM 698 N N . HIS A 1 85 ? 35.128 -17.890 15.808 1.00 76.62 85 HIS A N 1
ATOM 699 C CA . HIS A 1 85 ? 34.607 -19.249 15.649 1.00 76.62 85 HIS A CA 1
ATOM 700 C C . HIS A 1 85 ? 35.369 -20.277 16.499 1.00 76.62 85 HIS A C 1
ATOM 702 O O . HIS A 1 85 ? 34.753 -21.161 17.097 1.00 76.62 85 HIS A O 1
ATOM 708 N N . GLN A 1 86 ? 36.699 -20.174 16.606 1.00 79.81 86 GLN A N 1
ATOM 709 C CA . GLN A 1 86 ? 37.490 -21.049 17.478 1.00 79.81 86 GLN A CA 1
ATOM 710 C C . GLN A 1 86 ? 37.199 -20.815 18.967 1.00 79.81 86 GLN A C 1
ATOM 712 O O . GLN A 1 86 ? 37.139 -21.781 19.730 1.00 79.81 86 GLN A O 1
ATOM 717 N N . GLN A 1 87 ? 36.991 -19.565 19.393 1.00 80.38 87 GLN A N 1
ATOM 718 C CA . GLN A 1 87 ? 36.563 -19.256 20.760 1.00 80.38 87 GLN A CA 1
ATOM 719 C C . GLN A 1 87 ? 35.170 -19.817 21.049 1.00 80.38 87 GLN A C 1
ATOM 721 O O . GLN A 1 87 ? 34.993 -20.488 22.065 1.00 80.38 87 GLN A O 1
ATOM 726 N N . LEU A 1 88 ? 34.216 -19.636 20.133 1.00 75.62 88 LEU A N 1
ATOM 727 C CA . LEU A 1 88 ? 32.860 -20.159 20.277 1.00 75.62 88 LEU A CA 1
ATOM 728 C C . LEU A 1 88 ? 32.864 -21.691 20.364 1.00 75.62 88 LEU A C 1
ATOM 730 O O . LEU A 1 88 ? 32.254 -22.258 21.265 1.00 75.62 88 LEU A O 1
ATOM 734 N N . ARG A 1 89 ? 33.648 -22.371 19.513 1.00 78.56 89 ARG A N 1
ATOM 735 C CA . ARG A 1 89 ? 33.837 -23.831 19.581 1.00 78.56 89 ARG A CA 1
ATOM 736 C C . ARG A 1 89 ? 34.413 -24.284 20.919 1.00 78.56 89 ARG A C 1
ATOM 738 O O . ARG A 1 89 ? 33.955 -25.290 21.447 1.00 78.56 89 ARG A O 1
ATOM 745 N N . ARG A 1 90 ? 35.383 -23.561 21.492 1.00 79.88 90 ARG A N 1
ATOM 746 C CA . ARG A 1 90 ? 35.937 -23.880 22.822 1.00 79.88 90 ARG A CA 1
ATOM 747 C C . ARG A 1 90 ? 34.911 -23.686 23.936 1.00 79.88 90 ARG A C 1
ATOM 749 O O . ARG A 1 90 ? 34.869 -24.506 24.851 1.00 79.88 90 ARG A O 1
ATOM 756 N N . ILE A 1 91 ? 34.087 -22.641 23.854 1.00 83.12 91 ILE A N 1
ATOM 757 C CA . ILE A 1 91 ? 33.009 -22.384 24.817 1.00 83.12 91 ILE A CA 1
ATOM 758 C C . ILE A 1 91 ? 31.972 -23.505 24.737 1.00 83.12 91 ILE A C 1
ATOM 760 O O . ILE A 1 91 ? 31.669 -24.115 25.758 1.00 83.12 91 ILE A O 1
ATOM 764 N N . VAL A 1 92 ? 31.509 -23.848 23.533 1.00 82.00 92 VAL A N 1
ATOM 765 C CA . VAL A 1 92 ? 30.552 -24.941 23.315 1.00 82.00 92 VAL A CA 1
ATOM 766 C C . VAL A 1 92 ? 31.120 -26.272 23.807 1.00 82.00 92 VAL A C 1
ATOM 768 O O . VAL A 1 92 ? 30.453 -26.957 24.575 1.00 82.00 92 VAL A O 1
ATOM 771 N N . LEU A 1 93 ? 32.375 -26.609 23.477 1.00 81.50 93 LEU A N 1
ATOM 772 C CA . LEU A 1 93 ? 33.009 -27.827 23.994 1.00 81.50 93 LEU A CA 1
ATOM 773 C C . LEU A 1 93 ? 33.066 -27.833 25.526 1.00 81.50 93 LEU A C 1
ATOM 775 O O . LEU A 1 93 ? 32.800 -28.863 26.139 1.00 81.50 93 LEU A O 1
ATOM 779 N N . SER A 1 94 ? 33.391 -26.698 26.149 1.00 80.38 94 SER A N 1
ATOM 780 C CA . SER A 1 94 ? 33.472 -26.582 27.611 1.00 80.38 94 SER A CA 1
ATOM 781 C C . SER A 1 94 ? 32.103 -26.764 28.267 1.00 80.38 94 SER A C 1
ATOM 783 O O . SER A 1 94 ? 31.996 -27.480 29.260 1.00 80.38 94 SER A O 1
ATOM 785 N N . VAL A 1 95 ? 31.049 -26.187 27.680 1.00 83.56 95 VAL A N 1
ATOM 786 C CA . VAL A 1 95 ? 29.662 -26.339 28.145 1.00 83.56 95 VAL A CA 1
ATOM 787 C C . VAL A 1 95 ? 29.181 -27.779 27.970 1.00 83.56 95 VAL A C 1
ATOM 789 O O . VAL A 1 95 ? 28.674 -28.365 28.922 1.00 83.56 95 VAL A O 1
ATOM 792 N N . CYS A 1 96 ? 29.400 -28.394 26.805 1.00 80.44 96 CYS A N 1
ATOM 793 C CA . CYS A 1 96 ? 29.046 -29.794 26.568 1.00 80.44 96 CYS A CA 1
ATOM 794 C C . CYS A 1 96 ? 29.795 -30.739 27.513 1.00 80.44 96 CYS A C 1
ATOM 796 O O . CYS A 1 96 ? 29.193 -31.664 28.050 1.00 80.44 96 CYS A O 1
ATOM 798 N N . THR A 1 97 ? 31.082 -30.485 27.772 1.00 85.31 97 THR A N 1
ATOM 799 C CA . THR A 1 97 ? 31.880 -31.281 28.718 1.00 85.31 97 THR A CA 1
ATOM 800 C C . THR A 1 97 ? 31.360 -31.112 30.146 1.00 85.31 97 THR A C 1
ATOM 802 O O . THR A 1 97 ? 31.218 -32.101 30.860 1.00 85.31 97 THR A O 1
ATOM 805 N N . ALA A 1 98 ? 31.005 -29.891 30.558 1.00 79.94 98 ALA A N 1
ATOM 806 C CA . ALA A 1 98 ? 30.414 -29.634 31.870 1.00 79.94 98 ALA A CA 1
ATOM 807 C C . ALA A 1 98 ? 29.046 -30.319 32.038 1.00 79.94 98 ALA A C 1
ATOM 809 O O . ALA A 1 98 ? 28.785 -30.905 33.087 1.00 79.94 98 ALA A O 1
ATOM 810 N N . LEU A 1 99 ? 28.204 -30.310 31.000 1.00 79.31 99 LEU A N 1
ATOM 811 C CA . LEU A 1 99 ? 26.910 -31.000 30.995 1.00 79.31 99 LEU A CA 1
ATOM 812 C C . LEU A 1 99 ? 27.069 -32.525 31.031 1.00 79.31 99 LEU A C 1
ATOM 814 O O . LEU A 1 99 ? 26.339 -33.190 31.759 1.00 79.31 99 LEU A O 1
ATOM 818 N N . LEU A 1 100 ? 28.049 -33.082 30.314 1.00 80.25 100 LEU A N 1
ATOM 819 C CA . LEU A 1 100 ? 28.382 -34.511 30.361 1.00 80.25 100 LEU A CA 1
ATOM 820 C C . LEU A 1 100 ? 28.900 -34.931 31.738 1.00 80.25 100 LEU A C 1
ATOM 822 O O . LEU A 1 100 ? 28.466 -35.949 32.270 1.00 80.25 100 LEU A O 1
ATOM 826 N N . VAL A 1 101 ? 29.781 -34.134 32.346 1.00 83.00 101 VAL A N 1
ATOM 827 C CA . VAL A 1 101 ? 30.272 -34.382 33.709 1.00 83.00 101 VAL A CA 1
ATOM 828 C C . VAL A 1 101 ? 29.124 -34.293 34.717 1.00 83.00 101 VAL A C 1
ATOM 830 O O . VAL A 1 101 ? 29.008 -35.169 35.569 1.00 83.00 101 VAL A O 1
ATOM 833 N N . ALA A 1 102 ? 28.231 -33.308 34.592 1.00 75.25 102 ALA A N 1
ATOM 834 C CA . ALA A 1 102 ? 27.040 -33.204 35.434 1.00 75.25 102 ALA A CA 1
ATOM 835 C C . ALA A 1 102 ? 26.097 -34.405 35.248 1.00 75.25 102 ALA A C 1
ATOM 837 O O . ALA A 1 102 ? 25.625 -34.967 36.232 1.00 75.25 102 ALA A O 1
ATOM 838 N N . ALA A 1 103 ? 25.872 -34.856 34.012 1.00 72.44 103 ALA A N 1
ATOM 839 C CA . ALA A 1 103 ? 25.040 -36.022 33.725 1.00 72.44 103 ALA A CA 1
ATOM 840 C C . ALA A 1 103 ? 25.636 -37.314 34.308 1.00 72.44 103 ALA A C 1
ATOM 842 O O . ALA A 1 103 ? 24.908 -38.097 34.912 1.00 72.44 103 ALA A O 1
ATOM 843 N N . VAL A 1 104 ? 26.954 -37.514 34.199 1.00 76.62 104 VAL A N 1
ATOM 844 C CA . VAL A 1 104 ? 27.656 -38.691 34.743 1.00 76.62 104 VAL A CA 1
ATOM 845 C C . VAL A 1 104 ? 27.720 -38.662 36.272 1.00 76.62 104 VAL A C 1
ATOM 847 O O . VAL A 1 104 ? 27.557 -39.704 36.901 1.00 76.62 104 VAL A O 1
ATOM 850 N N . LEU A 1 105 ? 27.904 -37.490 36.889 1.00 72.69 105 LEU A N 1
ATOM 851 C CA . LEU A 1 105 ? 27.898 -37.337 38.350 1.00 72.69 105 LEU A CA 1
ATOM 852 C C . LEU A 1 105 ? 26.492 -37.465 38.956 1.00 72.69 105 LEU A C 1
ATOM 854 O O . LEU A 1 105 ? 26.362 -37.916 40.092 1.00 72.69 105 LEU A O 1
ATOM 858 N N . CYS A 1 106 ? 25.443 -37.113 38.208 1.00 61.56 106 CYS A N 1
ATOM 859 C CA . CYS A 1 106 ? 24.049 -37.263 38.635 1.00 61.56 106 CYS A CA 1
ATOM 860 C C . CYS A 1 106 ? 23.457 -38.650 38.318 1.00 61.56 106 CYS A C 1
ATOM 862 O O . CYS A 1 106 ? 22.448 -39.028 38.910 1.00 61.56 106 CYS A O 1
ATOM 864 N N . TRP A 1 107 ? 24.085 -39.439 37.439 1.00 51.78 107 TRP A N 1
ATOM 865 C CA . TRP A 1 107 ? 23.619 -40.778 37.049 1.00 51.78 107 TRP A CA 1
ATOM 866 C C . TRP A 1 107 ? 23.473 -41.776 38.222 1.00 51.78 107 TRP A C 1
ATOM 868 O O . TRP A 1 107 ? 22.482 -42.510 38.251 1.00 51.78 107 TRP A O 1
ATOM 878 N N . PRO A 1 108 ? 24.363 -41.801 39.241 1.00 52.56 108 PRO A N 1
ATOM 879 C CA . PRO A 1 108 ? 24.204 -42.682 40.399 1.00 52.56 108 PRO A CA 1
ATOM 880 C C . PRO A 1 108 ? 23.065 -42.264 41.341 1.00 52.56 108 PRO A C 1
ATOM 882 O O . PRO A 1 108 ? 22.584 -43.096 42.103 1.00 52.56 108 PRO A O 1
ATOM 885 N N . LEU A 1 109 ? 22.614 -41.002 41.291 1.00 51.69 109 LEU A N 1
ATOM 886 C CA . LEU A 1 109 ? 21.538 -40.482 42.148 1.00 51.69 109 LEU A CA 1
ATOM 887 C C . LEU A 1 109 ? 20.136 -40.785 41.597 1.00 51.69 109 LEU A C 1
ATOM 889 O O . LEU A 1 109 ? 19.173 -40.799 42.357 1.00 51.69 109 LEU A O 1
ATOM 893 N N . VAL A 1 110 ? 20.017 -41.057 40.294 1.00 50.56 110 VAL A N 1
ATOM 894 C CA . VAL A 1 110 ? 18.730 -41.343 39.632 1.00 50.56 110 VAL A CA 1
ATOM 895 C C . VAL A 1 110 ? 18.361 -42.834 39.700 1.00 50.56 110 VAL A C 1
ATOM 897 O O . VAL A 1 110 ? 17.188 -43.184 39.604 1.00 50.56 110 VAL A O 1
ATOM 900 N N . LEU A 1 111 ? 19.329 -43.728 39.932 1.00 44.97 111 LEU A N 1
ATOM 901 C CA . LEU A 1 111 ? 19.101 -45.181 39.956 1.00 44.97 111 LEU A CA 1
ATOM 902 C C . LEU A 1 111 ? 18.864 -45.781 41.356 1.00 44.97 111 LEU A C 1
ATOM 904 O O . LEU A 1 111 ? 18.592 -46.976 41.447 1.00 44.97 111 LEU A O 1
ATOM 908 N N . SER A 1 112 ? 18.916 -44.995 42.440 1.00 46.31 112 SER A N 1
ATOM 909 C CA . SER A 1 112 ? 18.761 -45.512 43.815 1.00 46.31 112 SER A CA 1
ATOM 910 C C . SER A 1 112 ? 17.522 -45.030 44.583 1.00 46.31 112 SER A C 1
ATOM 912 O O . SER A 1 112 ? 17.472 -45.197 45.800 1.00 46.31 112 SER A O 1
ATOM 914 N N . SER A 1 113 ? 16.506 -44.460 43.933 1.00 40.81 113 SER A N 1
ATOM 915 C CA . SER A 1 113 ? 15.285 -43.995 44.615 1.00 40.81 113 SER A CA 1
ATOM 916 C C . SER A 1 113 ? 14.004 -44.479 43.932 1.00 40.81 113 SER A C 1
ATOM 918 O O . SER A 1 113 ? 13.194 -43.718 43.412 1.00 40.81 113 SER A O 1
ATOM 920 N N . SER A 1 114 ? 13.762 -45.788 44.006 1.00 47.44 114 SER A N 1
ATOM 921 C CA . SER A 1 114 ? 12.420 -46.352 43.860 1.00 47.44 114 SER A CA 1
ATOM 922 C C . SER A 1 114 ? 11.613 -46.129 45.147 1.00 47.44 114 SER A C 1
ATOM 924 O O . SER A 1 114 ? 11.460 -47.046 45.948 1.00 47.44 114 SER A O 1
ATOM 926 N N . THR A 1 115 ? 11.095 -44.918 45.349 1.00 41.00 115 THR A N 1
ATOM 927 C CA . THR A 1 115 ? 9.988 -44.642 46.283 1.00 41.00 115 THR A CA 1
ATOM 928 C C . THR A 1 115 ? 9.261 -43.378 45.842 1.00 41.00 115 THR A C 1
ATOM 930 O O . THR A 1 115 ? 9.874 -42.341 45.618 1.00 41.00 115 THR A O 1
ATOM 933 N N . THR A 1 116 ? 7.940 -43.479 45.716 1.00 48.56 116 THR A N 1
ATOM 934 C CA . THR A 1 116 ? 7.009 -42.383 45.423 1.00 48.56 116 THR A CA 1
ATOM 935 C C . THR A 1 116 ? 7.207 -41.206 46.381 1.00 48.56 116 THR A C 1
ATOM 937 O O . THR A 1 116 ? 6.978 -41.363 47.579 1.00 48.56 116 THR A O 1
ATOM 940 N N . MET A 1 117 ? 7.586 -40.037 45.859 1.00 34.91 117 MET A N 1
ATOM 941 C CA . MET A 1 117 ? 7.643 -38.774 46.607 1.00 34.91 117 MET A CA 1
ATOM 942 C C . MET A 1 117 ? 6.438 -37.898 46.256 1.00 34.91 117 MET A C 1
ATOM 944 O O . MET A 1 117 ? 6.039 -37.812 45.092 1.00 34.91 117 MET A O 1
ATOM 948 N N . SER A 1 118 ? 5.845 -37.272 47.273 1.00 46.06 118 SER A N 1
ATOM 949 C CA . SER A 1 118 ? 4.752 -36.313 47.108 1.00 46.06 118 SER A CA 1
ATOM 950 C C . SER A 1 118 ? 5.304 -34.901 46.875 1.00 46.06 118 SER A C 1
ATOM 952 O O . SER A 1 118 ? 6.491 -34.640 47.060 1.00 46.06 118 SER A O 1
ATOM 954 N N . ARG A 1 119 ? 4.429 -33.986 46.449 1.00 42.56 119 ARG A N 1
ATOM 955 C CA . ARG A 1 119 ? 4.741 -32.636 45.945 1.00 42.56 119 ARG A CA 1
ATOM 956 C C . ARG A 1 119 ? 5.454 -31.708 46.955 1.00 42.56 119 ARG A C 1
ATOM 958 O O . ARG A 1 119 ? 5.920 -30.651 46.542 1.00 42.56 119 ARG A O 1
ATOM 965 N N . ASP A 1 120 ? 5.596 -32.120 48.215 1.00 41.62 120 ASP A N 1
ATOM 966 C CA . ASP A 1 120 ? 6.132 -31.302 49.313 1.00 41.62 120 ASP A CA 1
ATOM 967 C C . ASP A 1 120 ? 7.621 -31.539 49.641 1.00 41.62 120 ASP A C 1
ATOM 969 O O . ASP A 1 120 ? 8.195 -30.810 50.449 1.00 41.62 120 ASP A O 1
ATOM 973 N N . ASP A 1 121 ? 8.290 -32.493 48.988 1.00 43.22 121 ASP A N 1
ATOM 974 C CA . ASP A 1 121 ? 9.646 -32.911 49.383 1.00 43.22 121 ASP A CA 1
ATOM 975 C C . ASP A 1 121 ? 10.804 -32.269 48.572 1.00 43.22 121 ASP A C 1
ATOM 977 O O . ASP A 1 121 ? 11.953 -32.703 48.677 1.00 43.22 121 ASP A O 1
ATOM 981 N N . PHE A 1 122 ? 10.564 -31.213 47.777 1.00 41.47 122 PHE A N 1
ATOM 982 C CA . PHE A 1 122 ? 11.630 -30.513 47.027 1.00 41.47 122 PHE A CA 1
ATOM 983 C C . PHE A 1 122 ? 12.153 -29.239 47.741 1.00 41.47 122 PHE A C 1
ATOM 985 O O . PHE A 1 122 ? 11.377 -28.308 47.979 1.00 41.47 122 PHE A O 1
ATOM 992 N N . PRO A 1 123 ? 13.481 -29.085 47.972 1.00 39.41 123 PRO A N 1
ATOM 993 C CA . PRO A 1 123 ? 14.067 -27.921 48.665 1.00 39.41 123 PRO A CA 1
ATOM 994 C C . PRO A 1 123 ? 13.885 -26.578 47.937 1.00 39.41 123 PRO A C 1
ATOM 996 O O . PRO A 1 123 ? 14.028 -25.515 48.539 1.00 39.41 123 PRO A O 1
ATOM 999 N N . PHE A 1 124 ? 13.550 -26.608 46.645 1.00 35.56 124 PHE A N 1
ATOM 1000 C CA . PHE A 1 124 ? 13.370 -25.408 45.823 1.00 35.56 124 PHE A CA 1
ATOM 1001 C C . PHE A 1 124 ? 12.054 -24.666 46.115 1.00 35.56 124 PHE A C 1
ATOM 1003 O O . PHE A 1 124 ? 11.943 -23.473 45.839 1.00 35.56 124 PHE A O 1
ATOM 1010 N N . TRP A 1 125 ? 11.067 -25.344 46.714 1.00 36.09 125 TRP A N 1
ATOM 1011 C CA . TRP A 1 125 ? 9.782 -24.733 47.071 1.00 36.09 125 TRP A CA 1
ATOM 1012 C C . TRP A 1 125 ? 9.820 -24.011 48.427 1.00 36.09 125 TRP A C 1
ATOM 1014 O O . TRP A 1 125 ? 9.100 -23.035 48.632 1.00 36.09 125 TRP A O 1
ATOM 1024 N N . ARG A 1 126 ? 10.734 -24.408 49.324 1.00 35.44 126 ARG A N 1
ATOM 1025 C CA . ARG A 1 126 ? 10.915 -23.758 50.633 1.00 35.44 126 ARG A CA 1
ATOM 1026 C C . ARG A 1 126 ? 11.592 -22.381 50.512 1.00 35.44 126 ARG A C 1
ATOM 1028 O O . ARG A 1 126 ? 11.192 -21.445 51.190 1.00 35.44 126 ARG A O 1
ATOM 1035 N N . ILE A 1 127 ? 12.511 -22.211 49.554 1.00 40.25 127 ILE A N 1
ATOM 1036 C CA . ILE A 1 127 ? 13.214 -20.932 49.307 1.00 40.25 127 ILE A CA 1
ATOM 1037 C C . ILE A 1 127 ? 12.321 -19.900 48.586 1.00 40.25 127 ILE A C 1
ATOM 1039 O O . ILE A 1 127 ? 12.504 -18.693 48.756 1.00 40.25 127 ILE A O 1
ATOM 1043 N N . ARG A 1 128 ? 11.325 -20.347 47.807 1.00 37.91 128 ARG A N 1
ATOM 1044 C CA . ARG A 1 128 ? 10.386 -19.446 47.115 1.00 37.91 128 ARG A CA 1
ATOM 1045 C C . ARG A 1 128 ? 9.343 -18.855 48.072 1.00 37.91 128 ARG A C 1
ATOM 1047 O O . ARG A 1 128 ? 9.086 -17.657 47.999 1.00 37.91 128 ARG A O 1
ATOM 1054 N N . ASN A 1 129 ? 8.850 -19.644 49.029 1.00 38.38 129 ASN A N 1
ATOM 1055 C CA . ASN A 1 129 ? 7.884 -19.165 50.026 1.00 38.38 129 ASN A CA 1
ATOM 1056 C C . ASN A 1 129 ? 8.527 -18.331 51.146 1.00 38.38 129 ASN A C 1
ATOM 1058 O O . ASN A 1 129 ? 7.900 -17.396 51.634 1.00 38.38 129 ASN A O 1
ATOM 1062 N N . GLU A 1 130 ? 9.789 -18.586 51.511 1.00 39.00 130 GLU A N 1
ATOM 1063 C CA . GLU A 1 130 ? 10.507 -17.741 52.481 1.00 39.00 130 GLU A CA 1
ATOM 1064 C C . GLU A 1 130 ? 10.872 -16.357 51.908 1.00 39.00 130 GLU A C 1
ATOM 1066 O O . GLU A 1 130 ? 10.940 -15.385 52.659 1.00 39.00 130 GLU A O 1
ATOM 1071 N N . ARG A 1 131 ? 11.031 -16.221 50.579 1.00 39.34 131 ARG A N 1
ATOM 1072 C CA . ARG A 1 131 ? 11.200 -14.909 49.922 1.00 39.34 131 ARG A CA 1
ATOM 1073 C C . ARG A 1 131 ? 9.880 -14.170 49.688 1.00 39.34 131 ARG A C 1
ATOM 1075 O O . ARG A 1 131 ? 9.852 -12.963 49.903 1.00 39.34 131 ARG A O 1
ATOM 1082 N N . GLN A 1 132 ? 8.796 -14.870 49.338 1.00 37.94 132 GLN A N 1
ATOM 1083 C CA . GLN A 1 132 ? 7.464 -14.253 49.237 1.00 37.94 132 GLN A CA 1
ATOM 1084 C C . GLN A 1 132 ? 6.942 -13.770 50.601 1.00 37.94 132 GLN A C 1
ATOM 1086 O O . GLN A 1 132 ? 6.422 -12.660 50.689 1.00 37.94 132 GLN A O 1
ATOM 1091 N N . GLY A 1 133 ? 7.187 -14.518 51.684 1.00 39.28 133 GLY A N 1
ATOM 1092 C CA . GLY A 1 133 ? 6.811 -14.096 53.038 1.00 39.28 133 GLY A CA 1
ATOM 1093 C C . GLY A 1 133 ? 7.556 -12.848 53.536 1.00 39.28 133 GLY A C 1
ATOM 1094 O O . GLY A 1 133 ? 6.965 -12.015 54.217 1.00 39.28 133 GLY A O 1
ATOM 1095 N N . GLN A 1 134 ? 8.828 -12.658 53.159 1.00 37.59 134 GLN A N 1
ATOM 1096 C CA . GLN A 1 134 ? 9.599 -11.470 53.565 1.00 37.59 134 GLN A CA 1
ATOM 1097 C C . GLN A 1 134 ? 9.318 -10.211 52.726 1.00 37.59 134 GLN A C 1
ATOM 1099 O O . GLN A 1 134 ? 9.570 -9.098 53.201 1.00 37.59 134 GLN A O 1
ATOM 1104 N N . GLU A 1 135 ? 8.797 -10.347 51.503 1.00 39.19 135 GLU A N 1
ATOM 1105 C CA . GLU A 1 135 ? 8.350 -9.205 50.692 1.00 39.19 135 GLU A CA 1
ATOM 1106 C C . GLU A 1 135 ? 6.929 -8.748 51.055 1.00 39.19 135 GLU A C 1
ATOM 1108 O O . GLU A 1 135 ? 6.688 -7.537 51.105 1.00 39.19 135 GLU A O 1
ATOM 1113 N N . GLU A 1 136 ? 6.032 -9.669 51.429 1.00 38.66 136 GLU A N 1
ATOM 1114 C CA . GLU A 1 136 ? 4.682 -9.347 51.927 1.00 38.66 136 GLU A CA 1
ATOM 1115 C C . GLU A 1 136 ? 4.700 -8.699 53.326 1.00 38.66 136 GLU A C 1
ATOM 1117 O O . GLU A 1 136 ? 3.896 -7.806 53.616 1.00 38.66 136 GLU A O 1
ATOM 1122 N N . GLU A 1 137 ? 5.670 -9.046 54.180 1.00 35.69 137 GLU A N 1
ATOM 1123 C CA . GLU A 1 137 ? 5.837 -8.423 55.502 1.00 35.69 137 GLU A CA 1
ATOM 1124 C C . GLU A 1 137 ? 6.418 -6.992 55.404 1.00 35.69 137 GLU A C 1
ATOM 1126 O O . GLU A 1 137 ? 6.038 -6.100 56.169 1.00 35.69 137 GLU A O 1
ATOM 1131 N N . LYS A 1 138 ? 7.254 -6.711 54.388 1.00 37.97 138 LYS A N 1
ATOM 1132 C CA . LYS A 1 138 ? 7.797 -5.363 54.111 1.00 37.97 138 LYS A CA 1
ATOM 1133 C C . LYS A 1 138 ? 6.803 -4.430 53.416 1.00 37.97 138 LYS A C 1
ATOM 1135 O O . LYS A 1 138 ? 6.839 -3.223 53.666 1.00 37.97 138 LYS A O 1
ATOM 1140 N N . THR A 1 139 ? 5.902 -4.954 52.586 1.00 39.81 139 THR A N 1
ATOM 1141 C CA . THR A 1 139 ? 4.804 -4.166 51.992 1.00 39.81 139 THR A CA 1
ATOM 1142 C C . THR A 1 139 ? 3.673 -3.919 52.995 1.00 39.81 139 THR A C 1
ATOM 1144 O O . THR A 1 139 ? 3.154 -2.804 53.057 1.00 39.81 139 THR A O 1
ATOM 1147 N N . SER A 1 140 ? 3.386 -4.873 53.888 1.00 36.38 140 SER A N 1
ATOM 1148 C CA . SER A 1 140 ? 2.390 -4.705 54.960 1.00 36.38 140 SER A CA 1
ATOM 1149 C C . SER A 1 140 ? 2.842 -3.759 56.086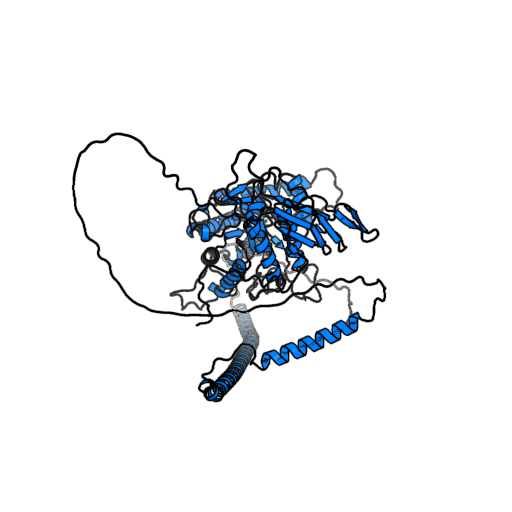 1.00 36.38 140 SER A C 1
ATOM 1151 O O . SER A 1 140 ? 2.015 -3.060 56.673 1.00 36.38 140 SER A O 1
ATOM 1153 N N . ALA A 1 141 ? 4.149 -3.660 56.364 1.00 34.53 141 ALA A N 1
ATOM 1154 C CA . ALA A 1 141 ? 4.696 -2.687 57.318 1.00 34.53 141 ALA A CA 1
ATOM 1155 C C . ALA A 1 141 ? 4.674 -1.237 56.789 1.00 34.53 141 ALA A C 1
ATOM 1157 O O . ALA A 1 141 ? 4.610 -0.295 57.579 1.00 34.53 141 ALA A O 1
ATOM 1158 N N . LYS A 1 142 ? 4.669 -1.045 55.461 1.00 34.53 142 LYS A N 1
ATOM 1159 C CA . LYS A 1 142 ? 4.613 0.280 54.818 1.00 34.53 142 LYS A CA 1
ATOM 1160 C C . LYS A 1 142 ? 3.179 0.801 54.631 1.00 34.53 142 LYS A C 1
ATOM 1162 O O . LYS A 1 142 ? 2.999 2.008 54.518 1.00 34.53 142 LYS A O 1
ATOM 1167 N N . LEU A 1 143 ? 2.170 -0.077 54.688 1.00 32.00 143 LEU A N 1
ATOM 1168 C CA . LEU A 1 143 ? 0.744 0.290 54.692 1.00 32.00 143 LEU A CA 1
ATOM 1169 C C . LEU A 1 143 ? 0.146 0.534 56.095 1.00 32.00 143 LEU A C 1
ATOM 1171 O O . LEU A 1 143 ? -0.994 0.974 56.196 1.00 32.00 143 LEU A O 1
ATOM 1175 N N . ARG A 1 144 ? 0.889 0.294 57.187 1.00 29.50 144 ARG A N 1
ATOM 1176 C CA . ARG A 1 144 ? 0.409 0.499 58.573 1.00 29.50 144 ARG A CA 1
ATOM 1177 C C . ARG A 1 144 ? 0.742 1.863 59.198 1.00 29.50 144 ARG A C 1
ATOM 1179 O O . ARG A 1 144 ? 0.453 2.060 60.375 1.00 29.50 144 ARG A O 1
ATOM 1186 N N . SER A 1 145 ? 1.305 2.818 58.453 1.00 33.41 145 SER A N 1
ATOM 1187 C CA . SER A 1 145 ? 1.581 4.178 58.960 1.00 33.41 145 SER A CA 1
ATOM 1188 C C . SER A 1 145 ? 0.620 5.263 58.461 1.00 33.41 145 SER A C 1
ATOM 1190 O O . SER A 1 145 ? 0.795 6.430 58.808 1.00 33.41 145 SER A O 1
ATOM 1192 N N . GLN A 1 146 ? -0.421 4.914 57.703 1.00 34.75 146 GLN A N 1
ATOM 1193 C CA . GLN A 1 146 ? -1.463 5.860 57.310 1.00 34.75 146 GLN A CA 1
ATOM 1194 C C . GLN A 1 146 ? -2.848 5.247 57.529 1.00 34.75 146 GLN A C 1
ATOM 1196 O O . GLN A 1 146 ? -3.152 4.174 57.018 1.00 34.75 146 GLN A O 1
ATOM 1201 N N . THR A 1 147 ? -3.694 6.002 58.236 1.00 27.50 147 THR A N 1
ATOM 1202 C CA . THR A 1 147 ? -5.146 5.823 58.448 1.00 27.50 147 THR A CA 1
ATOM 1203 C C . THR A 1 147 ? -5.569 5.145 59.760 1.00 27.50 147 THR A C 1
ATOM 1205 O O . THR A 1 147 ? -5.831 3.949 59.838 1.00 27.50 147 THR A O 1
ATOM 1208 N N . THR A 1 148 ? -5.726 5.977 60.794 1.00 25.22 148 THR A N 1
ATOM 1209 C CA . THR A 1 148 ? -6.556 5.720 61.981 1.00 25.22 148 THR A CA 1
ATOM 1210 C C . THR A 1 148 ? -7.960 6.263 61.717 1.00 25.22 148 THR A C 1
ATOM 1212 O O . THR A 1 148 ? -8.103 7.481 61.710 1.00 25.22 148 THR A O 1
ATOM 1215 N N . ILE A 1 149 ? -8.989 5.418 61.565 1.00 27.31 149 ILE A N 1
ATOM 1216 C CA . ILE A 1 149 ? -10.398 5.791 61.824 1.00 27.31 149 ILE A CA 1
ATOM 1217 C C . ILE A 1 149 ? -11.143 4.587 62.437 1.00 27.31 149 ILE A C 1
ATOM 1219 O O . ILE A 1 149 ? -11.132 3.484 61.899 1.00 27.31 149 ILE A O 1
ATOM 1223 N N . HIS A 1 150 ? -11.768 4.824 63.594 1.00 28.11 150 HIS A N 1
ATOM 1224 C CA . HIS A 1 150 ? -12.643 3.929 64.363 1.00 28.11 150 HIS A CA 1
ATOM 1225 C C . HIS A 1 150 ? -13.950 3.585 63.636 1.00 28.11 150 HIS A C 1
ATOM 1227 O O . HIS A 1 150 ? -14.601 4.530 63.218 1.00 28.11 150 HIS A O 1
ATOM 1233 N N . VAL A 1 151 ? -14.419 2.321 63.685 1.00 25.62 151 VAL A N 1
ATOM 1234 C CA . VAL A 1 151 ? -15.834 1.944 63.962 1.00 25.62 151 VAL A CA 1
ATOM 1235 C C . VAL A 1 151 ? -15.902 0.528 64.584 1.00 25.62 151 VAL A C 1
ATOM 1237 O O . VAL A 1 151 ? -15.103 -0.346 64.264 1.00 25.62 151 VAL A O 1
ATOM 1240 N N . GLN A 1 152 ? -16.836 0.353 65.526 1.00 24.34 152 GLN A N 1
ATOM 1241 C CA . GLN A 1 152 ? -17.061 -0.766 66.451 1.00 24.34 152 GLN A CA 1
ATOM 1242 C C . GLN A 1 152 ? -17.610 -2.075 65.843 1.00 24.34 152 GLN A C 1
ATOM 1244 O O . GLN A 1 152 ? -18.341 -2.085 64.858 1.00 24.34 152 GLN A O 1
ATOM 1249 N N . HIS A 1 153 ? -17.314 -3.170 66.554 1.00 25.98 153 HIS A N 1
ATOM 1250 C CA . HIS A 1 153 ? -17.838 -4.531 66.405 1.00 25.98 153 HIS A CA 1
ATOM 1251 C C . HIS A 1 153 ? -19.355 -4.671 66.634 1.00 25.98 153 HIS A C 1
ATOM 1253 O O . HIS A 1 153 ? -19.903 -4.102 67.575 1.00 25.98 153 HIS A O 1
ATOM 1259 N N . SER A 1 154 ? -19.970 -5.616 65.914 1.00 24.14 154 SER A N 1
ATOM 1260 C CA . SER A 1 154 ? -20.959 -6.535 66.497 1.00 24.14 154 SER A CA 1
ATOM 1261 C C . SER A 1 154 ? -20.786 -7.945 65.913 1.00 24.14 154 SER A C 1
ATOM 1263 O O . SER A 1 154 ? -20.401 -8.125 64.761 1.00 24.14 154 SER A O 1
ATOM 1265 N N . THR A 1 155 ? -20.953 -8.937 66.780 1.00 25.58 155 THR A N 1
ATOM 1266 C CA . THR A 1 155 ? -20.619 -10.360 66.649 1.00 25.58 155 THR A CA 1
ATOM 1267 C C . THR A 1 155 ? -21.851 -11.210 66.324 1.00 25.58 155 THR A C 1
ATOM 1269 O O . THR A 1 155 ? -22.941 -10.910 66.797 1.00 25.58 155 THR A O 1
ATOM 1272 N N . SER A 1 156 ? -21.675 -12.342 65.629 1.00 24.81 156 SER A N 1
ATOM 1273 C CA . SER A 1 156 ? -22.258 -13.633 66.052 1.00 24.81 156 SER A CA 1
ATOM 1274 C C . SER A 1 156 ? -21.691 -14.824 65.263 1.00 24.81 156 SER A C 1
ATOM 1276 O O . SER A 1 156 ? -21.527 -14.799 64.048 1.00 24.81 156 SER A O 1
ATOM 1278 N N . THR A 1 157 ? -21.350 -15.854 66.028 1.00 25.00 157 THR A N 1
ATOM 1279 C CA . THR A 1 157 ? -20.846 -17.198 65.714 1.00 25.00 157 THR A CA 1
ATOM 1280 C C . THR A 1 157 ? -21.997 -18.198 65.579 1.00 25.00 157 THR A C 1
ATOM 1282 O O . THR A 1 157 ? -22.938 -18.053 66.344 1.00 25.00 157 THR A O 1
ATOM 1285 N N . VAL A 1 158 ? -21.865 -19.265 64.763 1.00 25.69 158 VAL A N 1
ATOM 1286 C CA . VAL A 1 158 ? -22.276 -20.664 65.087 1.00 25.69 158 VAL A CA 1
ATOM 1287 C C . VAL A 1 158 ? -21.494 -21.675 64.211 1.00 25.69 158 VAL A C 1
ATOM 1289 O O . VAL A 1 158 ? -21.232 -21.435 63.037 1.00 25.69 158 VAL A O 1
ATOM 1292 N N . SER A 1 159 ? -21.118 -22.794 64.839 1.00 26.19 159 SER A N 1
ATOM 1293 C CA . SER A 1 159 ? -20.319 -23.958 64.423 1.00 26.19 159 SER A CA 1
ATOM 1294 C C . SER A 1 159 ? -21.110 -25.102 63.751 1.00 26.19 159 SER A C 1
ATOM 1296 O O . SER A 1 159 ? -22.315 -25.205 63.956 1.00 26.19 159 SER A O 1
ATOM 1298 N N . ASN A 1 160 ? -20.431 -26.049 63.070 1.00 27.47 160 ASN A N 1
ATOM 1299 C CA . ASN A 1 160 ? -20.355 -27.473 63.486 1.00 27.47 160 ASN A CA 1
ATOM 1300 C C . ASN A 1 160 ? -19.599 -28.411 62.514 1.00 27.47 160 ASN A C 1
ATOM 1302 O O . ASN A 1 160 ? -19.470 -28.153 61.323 1.00 27.47 160 ASN A O 1
ATOM 1306 N N . GLN A 1 161 ? -19.087 -29.493 63.114 1.00 28.12 161 GLN A N 1
ATOM 1307 C CA . GLN A 1 161 ? -18.089 -30.478 62.679 1.00 28.12 161 GLN A CA 1
ATOM 1308 C C . GLN A 1 161 ? -18.628 -31.731 61.939 1.00 28.12 161 GLN A C 1
ATOM 1310 O O . GLN A 1 161 ? -19.766 -32.137 62.143 1.00 28.12 161 GLN A O 1
ATOM 1315 N N . GLU A 1 162 ? -17.708 -32.364 61.186 1.00 31.53 162 GLU A N 1
ATOM 1316 C CA . GLU A 1 162 ? -17.369 -33.807 61.020 1.00 31.53 162 GLU A CA 1
ATOM 1317 C C . GLU A 1 162 ? -18.438 -34.927 60.923 1.00 31.53 162 GLU A C 1
ATOM 1319 O O . GLU A 1 162 ? -19.216 -35.138 61.851 1.00 31.53 162 GLU A O 1
ATOM 1324 N N . LYS A 1 163 ? -18.269 -35.844 59.939 1.00 27.30 163 LYS A N 1
ATOM 1325 C CA . LYS A 1 163 ? -17.788 -37.237 60.178 1.00 27.30 163 LYS A CA 1
ATOM 1326 C C . LYS A 1 163 ? -17.559 -38.099 58.914 1.00 27.30 163 LYS A C 1
ATOM 1328 O O . LYS A 1 163 ? -18.045 -37.823 57.828 1.00 27.30 163 LYS A O 1
ATOM 1333 N N . ILE A 1 164 ? -16.771 -39.152 59.149 1.00 30.06 164 ILE A N 1
ATOM 1334 C CA . ILE A 1 164 ? -16.030 -40.102 58.292 1.00 30.06 164 ILE A CA 1
ATOM 1335 C C . ILE A 1 164 ? -16.821 -41.407 58.016 1.00 30.06 164 ILE A C 1
ATOM 1337 O O . ILE A 1 164 ? -17.605 -41.817 58.868 1.00 30.06 164 ILE A O 1
ATOM 1341 N N . GLY A 1 165 ? -16.507 -42.150 56.934 1.00 26.31 165 GLY A N 1
ATOM 1342 C CA . GLY A 1 165 ? -16.830 -43.593 56.808 1.00 26.31 165 GLY A CA 1
ATOM 1343 C C . GLY A 1 165 ? -16.377 -44.281 55.498 1.00 26.31 165 GLY A C 1
ATOM 1344 O O . GLY A 1 165 ? -16.595 -43.741 54.427 1.00 26.31 165 GLY A O 1
ATOM 1345 N N . LYS A 1 166 ? -15.737 -45.463 55.586 1.00 28.84 166 LYS A N 1
ATOM 1346 C CA . LYS A 1 166 ? -14.894 -46.181 54.585 1.00 28.84 166 LYS A CA 1
ATOM 1347 C C . LYS A 1 166 ? -15.525 -47.455 53.946 1.00 28.84 166 LYS A C 1
ATOM 1349 O O . LYS A 1 166 ? -16.332 -48.099 54.602 1.00 28.84 166 LYS A O 1
ATOM 1354 N N . ALA A 1 167 ? -14.902 -47.901 52.827 1.00 30.27 167 ALA A N 1
ATOM 1355 C CA . ALA A 1 167 ? -14.650 -49.292 52.324 1.00 30.27 167 ALA A CA 1
ATOM 1356 C C . ALA A 1 167 ? -15.798 -50.057 51.590 1.00 30.27 167 ALA A C 1
ATOM 1358 O O . ALA A 1 167 ? -16.952 -49.812 51.889 1.00 30.27 167 ALA A O 1
ATOM 1359 N N . SER A 1 168 ? -15.613 -51.005 50.639 1.00 28.86 168 SER A N 1
ATOM 1360 C CA . SER A 1 168 ? -14.453 -51.781 50.132 1.00 28.86 168 SER A CA 1
ATOM 1361 C C . SER A 1 168 ? -14.738 -52.511 48.776 1.00 28.86 168 SER A C 1
ATOM 1363 O O . SER A 1 168 ? -15.874 -52.878 48.508 1.00 28.86 168 SER A O 1
ATOM 1365 N N . LYS A 1 169 ? -13.659 -52.744 48.001 1.00 30.56 169 LYS A N 1
ATOM 1366 C CA . LYS A 1 169 ? -13.261 -53.722 46.928 1.00 30.56 169 LYS A CA 1
ATOM 1367 C C . LYS A 1 169 ? -14.124 -54.937 46.466 1.00 30.56 169 LYS A C 1
ATOM 1369 O O . LYS A 1 169 ? -14.568 -55.704 47.309 1.00 30.56 169 LYS A O 1
ATOM 1374 N N . HIS A 1 170 ? -14.071 -55.239 45.143 1.00 27.56 170 HIS A N 1
ATOM 1375 C CA . HIS A 1 170 ? -13.560 -56.462 44.421 1.00 27.56 170 HIS A CA 1
ATOM 1376 C C . HIS A 1 170 ? -14.191 -56.584 42.997 1.00 27.56 170 HIS A C 1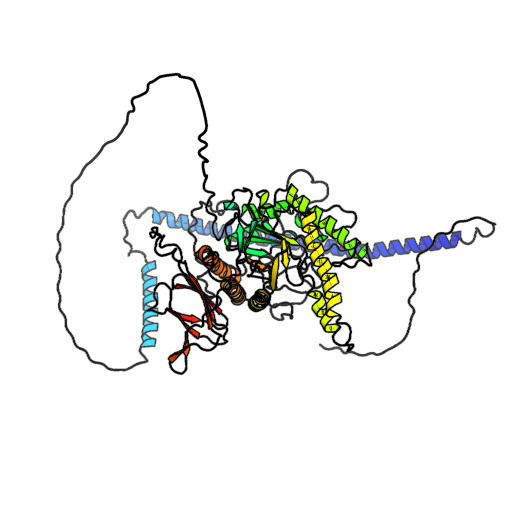
ATOM 1378 O O . HIS A 1 170 ? -15.301 -56.105 42.835 1.00 27.56 170 HIS A O 1
ATOM 1384 N N . LEU A 1 171 ? -13.700 -57.274 41.946 1.00 29.03 171 LEU A N 1
ATOM 1385 C CA . LEU A 1 171 ? -12.404 -57.614 41.300 1.00 29.03 171 LEU A CA 1
ATOM 1386 C C . LEU A 1 171 ? -12.753 -58.484 40.040 1.00 29.03 171 LEU A C 1
ATOM 1388 O O . LEU A 1 171 ? -13.726 -59.228 40.118 1.00 29.03 171 LEU A O 1
ATOM 1392 N N . ASN A 1 172 ? -11.916 -58.466 38.977 1.00 28.25 172 ASN A N 1
ATOM 1393 C CA . ASN A 1 172 ? -11.795 -59.409 37.816 1.00 28.25 172 ASN A CA 1
ATOM 1394 C C . ASN A 1 172 ? -12.832 -59.384 36.659 1.00 28.25 172 ASN A C 1
ATOM 1396 O O . ASN A 1 172 ? -14.008 -59.180 36.911 1.00 28.25 172 ASN A O 1
ATOM 1400 N N . LYS A 1 173 ? -12.535 -59.737 35.388 1.00 28.31 173 LYS A N 1
ATOM 1401 C CA . LYS A 1 173 ? -11.345 -59.771 34.486 1.00 28.31 173 LYS A CA 1
ATOM 1402 C C . LYS A 1 173 ? -11.792 -60.370 33.114 1.00 28.31 173 LYS A C 1
ATOM 1404 O O . LYS A 1 173 ? -12.651 -61.241 33.118 1.00 28.31 173 LYS A O 1
ATOM 1409 N N . ASP A 1 174 ? -11.141 -59.943 32.021 1.00 30.55 174 ASP A N 1
ATOM 1410 C CA . ASP A 1 174 ? -10.838 -60.614 30.721 1.00 30.55 174 ASP A CA 1
ATOM 1411 C C . ASP A 1 174 ? -11.938 -61.134 29.740 1.00 30.55 174 ASP A C 1
ATOM 1413 O O . ASP A 1 174 ? -12.663 -62.076 30.037 1.00 30.55 174 ASP A O 1
ATOM 1417 N N . SER A 1 175 ? -11.949 -60.645 28.477 1.00 28.44 175 SER A N 1
ATOM 1418 C CA . SER A 1 175 ? -11.358 -61.316 27.272 1.00 28.44 175 SER A CA 1
ATOM 1419 C C . SER A 1 175 ? -11.991 -60.983 25.881 1.00 28.44 175 SER A C 1
ATOM 1421 O O . SER A 1 175 ? -13.187 -61.100 25.649 1.00 28.44 175 SER A O 1
ATOM 1423 N N . SER A 1 176 ? -11.101 -60.542 24.976 1.00 27.55 176 SER A N 1
ATOM 1424 C CA . SER A 1 176 ? -10.918 -60.692 23.504 1.00 27.55 176 SER A CA 1
ATOM 1425 C C . SER A 1 176 ? -11.989 -61.168 22.477 1.00 27.55 176 SER A C 1
ATOM 1427 O O . SER A 1 176 ? -12.447 -62.302 22.519 1.00 27.55 176 SER A O 1
ATOM 1429 N N . GLN A 1 177 ? -12.088 -60.349 21.408 1.00 27.25 177 GLN A N 1
ATOM 1430 C CA . GLN A 1 177 ? -11.927 -60.598 19.944 1.00 27.25 177 GLN A CA 1
ATOM 1431 C C . GLN A 1 177 ? -12.939 -61.360 19.037 1.00 27.25 177 GLN A C 1
ATOM 1433 O O . GLN A 1 177 ? -13.168 -62.556 19.165 1.00 27.25 177 GLN A O 1
ATOM 1438 N N . SER A 1 178 ? -13.228 -60.659 17.919 1.00 25.25 178 SER A N 1
ATOM 1439 C CA . SER A 1 178 ? -13.239 -61.065 16.484 1.00 25.25 178 SER A CA 1
ATOM 1440 C C . SER A 1 178 ? -14.578 -61.236 15.729 1.00 25.25 178 SER A C 1
ATOM 1442 O O . SER A 1 178 ? -15.510 -61.883 16.190 1.00 25.25 178 SER A O 1
ATOM 1444 N N . ASN A 1 179 ? -14.616 -60.603 14.539 1.00 31.23 179 ASN A N 1
ATOM 1445 C CA . ASN A 1 179 ? -15.679 -60.544 13.512 1.00 31.23 179 ASN A CA 1
ATOM 1446 C C . ASN A 1 179 ? -16.000 -61.910 12.870 1.00 31.23 179 ASN A C 1
ATOM 1448 O O . ASN A 1 179 ? -15.168 -62.817 12.920 1.00 31.23 179 ASN A O 1
ATOM 1452 N N . PRO A 1 180 ? -17.128 -62.020 12.132 1.00 30.38 180 PRO A N 1
ATOM 1453 C CA . PRO A 1 180 ? -17.014 -62.088 10.660 1.00 30.38 180 PRO A CA 1
ATOM 1454 C C . PRO A 1 180 ? -18.180 -61.475 9.838 1.00 30.38 180 PRO A C 1
ATOM 1456 O O . PRO A 1 180 ? -19.304 -61.319 10.306 1.00 30.38 180 PRO A O 1
ATOM 1459 N N . ILE A 1 181 ? -17.880 -61.187 8.562 1.00 33.75 181 ILE A N 1
ATOM 1460 C CA . ILE A 1 181 ? -18.788 -60.841 7.441 1.00 33.75 181 ILE A CA 1
ATOM 1461 C C . ILE A 1 181 ? -19.417 -62.118 6.837 1.00 33.75 181 ILE A C 1
ATOM 1463 O O . ILE A 1 181 ? -18.744 -63.150 6.802 1.00 33.75 181 ILE A O 1
ATOM 1467 N N . PRO A 1 182 ? -20.640 -62.051 6.269 1.00 30.47 182 PRO A N 1
ATOM 1468 C CA . PRO A 1 182 ? -21.026 -62.868 5.097 1.00 30.47 182 PRO A CA 1
ATOM 1469 C C . PRO A 1 182 ? -21.826 -62.064 4.010 1.00 30.47 182 PRO A C 1
ATOM 1471 O O . PRO A 1 182 ? -22.119 -60.893 4.242 1.00 30.47 182 PRO A O 1
ATOM 1474 N N . PRO A 1 183 ? -22.110 -62.609 2.793 1.00 33.75 183 PRO A N 1
ATOM 1475 C CA . PRO A 1 183 ? -21.703 -61.991 1.518 1.00 33.75 183 PRO A CA 1
ATOM 1476 C C . PRO A 1 183 ? -22.822 -61.770 0.447 1.00 33.75 183 PRO A C 1
ATOM 1478 O O . PRO A 1 183 ? -24.011 -61.791 0.738 1.00 33.75 183 PRO A O 1
ATOM 1481 N N . ALA A 1 184 ? -22.345 -61.528 -0.785 1.00 26.55 184 ALA A N 1
ATOM 1482 C CA . ALA A 1 184 ? -22.879 -61.073 -2.083 1.00 26.55 184 ALA A CA 1
ATOM 1483 C C . ALA A 1 184 ? -24.153 -61.679 -2.740 1.00 26.55 184 ALA A C 1
ATOM 1485 O O . ALA A 1 184 ? -24.637 -62.730 -2.333 1.00 26.55 184 ALA A O 1
ATOM 1486 N N . ASN A 1 185 ? -24.514 -61.039 -3.883 1.00 27.69 185 ASN A N 1
ATOM 1487 C CA . ASN A 1 185 ? -25.281 -61.469 -5.088 1.00 27.69 185 ASN A CA 1
ATOM 1488 C C . ASN A 1 185 ? -26.693 -60.858 -5.247 1.00 27.69 185 ASN A C 1
ATOM 1490 O O . ASN A 1 185 ? -27.406 -60.738 -4.265 1.00 27.69 185 ASN A O 1
ATOM 1494 N N . GLN A 1 186 ? -27.238 -60.506 -6.425 1.00 25.44 186 GLN A N 1
ATOM 1495 C CA . GLN A 1 186 ? -26.823 -60.396 -7.841 1.00 25.44 186 GLN A CA 1
ATOM 1496 C C . GLN A 1 186 ? -28.067 -59.909 -8.646 1.00 25.44 186 GLN A C 1
ATOM 1498 O O . GLN A 1 186 ? -29.171 -60.293 -8.280 1.00 25.44 186 GLN A O 1
ATOM 1503 N N . VAL A 1 187 ? -27.851 -59.229 -9.794 1.00 26.16 187 VAL A N 1
ATOM 1504 C CA . VAL A 1 187 ? -28.657 -59.288 -11.059 1.00 26.16 187 VAL A CA 1
ATOM 1505 C C . VAL A 1 187 ? -30.045 -58.578 -11.014 1.00 26.16 187 VAL A C 1
ATOM 1507 O O . VAL A 1 187 ? -30.800 -58.739 -10.073 1.00 26.16 187 VAL A O 1
ATOM 1510 N N . ALA A 1 188 ? -30.464 -57.713 -11.955 1.00 24.84 188 ALA A N 1
ATOM 1511 C CA . ALA A 1 188 ? -30.503 -57.919 -13.402 1.00 24.84 188 ALA A CA 1
ATOM 1512 C C . ALA A 1 188 ? -30.523 -56.650 -14.287 1.00 24.84 188 ALA A C 1
ATOM 1514 O O . ALA A 1 188 ? -30.902 -55.552 -13.896 1.00 24.84 188 ALA A O 1
ATOM 1515 N N . THR A 1 189 ? -30.142 -56.914 -15.532 1.00 24.48 189 THR A N 1
ATOM 1516 C CA . THR A 1 189 ? -30.107 -56.142 -16.780 1.00 24.48 189 THR A CA 1
ATOM 1517 C C . THR A 1 189 ? -31.444 -55.627 -17.356 1.00 24.48 189 THR A C 1
ATOM 1519 O O . THR A 1 189 ? -32.433 -56.351 -17.395 1.00 24.48 189 THR A O 1
ATOM 1522 N N . SER A 1 190 ? -31.322 -54.457 -18.007 1.00 25.47 190 SER A N 1
ATOM 1523 C CA . SER A 1 190 ? -31.827 -54.039 -19.341 1.00 25.47 190 SER A CA 1
ATOM 1524 C C . SER A 1 190 ? -33.298 -53.652 -19.580 1.00 25.47 190 SER A C 1
ATOM 1526 O O . SER A 1 190 ? -34.196 -54.483 -19.499 1.00 25.47 190 SER A O 1
ATOM 1528 N N . GLY A 1 191 ? -33.488 -52.422 -20.082 1.00 24.62 191 GLY A N 1
ATOM 1529 C CA . GLY A 1 191 ? -34.674 -51.957 -20.814 1.00 24.62 191 GLY A CA 1
ATOM 1530 C C . GLY A 1 191 ? -34.501 -50.518 -21.329 1.00 24.62 191 GLY A C 1
ATOM 1531 O O . GLY A 1 191 ? -34.304 -49.603 -20.543 1.00 24.62 191 GLY A O 1
ATOM 1532 N N . ILE A 1 192 ? -34.516 -50.347 -22.651 1.00 26.83 192 ILE A N 1
ATOM 1533 C CA . ILE A 1 192 ? -34.223 -49.136 -23.444 1.00 26.83 192 ILE A CA 1
ATOM 1534 C C . ILE A 1 192 ? -35.433 -48.177 -23.512 1.00 26.83 192 ILE A C 1
ATOM 1536 O O . ILE A 1 192 ? -36.547 -48.663 -23.681 1.00 26.83 192 ILE A O 1
ATOM 1540 N N . ALA A 1 193 ? -35.174 -46.855 -23.492 1.00 23.92 193 ALA A N 1
ATOM 1541 C CA . ALA A 1 193 ? -35.766 -45.772 -24.321 1.00 23.92 193 ALA A CA 1
ATOM 1542 C C . ALA A 1 193 ? -36.022 -44.457 -23.540 1.00 23.92 193 ALA A C 1
ATOM 1544 O O . ALA A 1 193 ? -36.743 -44.428 -22.549 1.00 23.92 193 ALA A O 1
ATOM 1545 N N . THR A 1 194 ? -35.420 -43.368 -24.030 1.00 29.83 194 THR A N 1
ATOM 1546 C CA . THR A 1 194 ? -35.540 -41.951 -23.617 1.00 29.83 194 THR A CA 1
ATOM 1547 C C . THR A 1 194 ? -36.899 -41.344 -24.040 1.00 29.83 194 THR A C 1
ATOM 1549 O O . THR A 1 194 ? -37.498 -41.869 -24.983 1.00 29.83 194 THR A O 1
ATOM 1552 N N . PRO A 1 195 ? -37.423 -40.272 -23.388 1.00 29.30 195 PRO A N 1
ATOM 1553 C CA . PRO A 1 195 ? -36.985 -38.898 -23.706 1.00 29.30 195 PRO A CA 1
ATOM 1554 C C . PRO A 1 195 ? -37.034 -37.841 -22.567 1.00 29.30 195 PRO A C 1
ATOM 1556 O O . PRO A 1 195 ? -37.736 -37.982 -21.572 1.00 29.30 195 PRO A O 1
ATOM 1559 N N . SER A 1 196 ? -36.321 -36.739 -22.844 1.00 26.09 196 SER A N 1
ATOM 1560 C CA . SER A 1 196 ? -36.538 -35.332 -22.441 1.00 26.09 196 SER A CA 1
ATOM 1561 C C . SER A 1 196 ? -36.307 -34.860 -20.996 1.00 26.09 196 SER A C 1
ATOM 1563 O O . SER A 1 196 ? -37.020 -35.234 -20.073 1.00 26.09 196 SER A O 1
ATOM 1565 N N . ASP A 1 197 ? -35.359 -33.920 -20.910 1.00 37.09 197 ASP A N 1
ATOM 1566 C CA . ASP A 1 197 ? -35.334 -32.680 -20.124 1.00 37.09 197 ASP A CA 1
ATOM 1567 C C . ASP A 1 197 ? -35.676 -32.709 -18.632 1.00 37.09 197 ASP A C 1
ATOM 1569 O O . ASP A 1 197 ? -36.823 -32.742 -18.197 1.00 37.09 197 ASP A O 1
ATOM 1573 N N . GLY A 1 198 ? -34.617 -32.520 -17.848 1.00 25.89 198 GLY A N 1
ATOM 1574 C CA . GLY A 1 198 ? -34.665 -32.172 -16.437 1.00 25.89 198 GLY A CA 1
ATOM 1575 C C . GLY A 1 198 ? -33.263 -31.868 -15.930 1.00 25.89 198 GLY A C 1
ATOM 1576 O O . GLY A 1 198 ? -32.751 -32.574 -15.069 1.00 25.89 198 GLY A O 1
ATOM 1577 N N . GLY A 1 199 ? -32.602 -30.865 -16.517 1.00 25.50 199 GLY A N 1
ATOM 1578 C CA . GLY A 1 199 ? -31.320 -30.371 -16.025 1.00 25.50 199 GLY A CA 1
ATOM 1579 C C . GLY A 1 199 ? -31.486 -29.767 -14.634 1.00 25.50 199 GLY A C 1
ATOM 1580 O O . GLY A 1 199 ? -31.816 -28.595 -14.499 1.00 25.50 199 GLY A O 1
ATOM 1581 N N . THR A 1 200 ? -31.254 -30.555 -13.588 1.00 26.47 200 THR A N 1
ATOM 1582 C CA . THR A 1 200 ? -30.985 -30.018 -12.256 1.00 26.47 200 THR A CA 1
ATOM 1583 C C . THR A 1 200 ? -29.577 -29.447 -12.272 1.00 26.47 200 THR A C 1
ATOM 1585 O O . THR A 1 200 ? -28.593 -30.184 -12.188 1.00 26.47 200 THR A O 1
ATOM 1588 N N . SER A 1 201 ? -29.485 -28.126 -12.414 1.00 29.44 201 SER A N 1
ATOM 1589 C CA . SER A 1 201 ? -28.280 -27.364 -12.121 1.00 29.44 201 SER A CA 1
ATOM 1590 C C . SER A 1 201 ? -27.859 -27.663 -10.684 1.00 29.44 201 SER A C 1
ATOM 1592 O O . SER A 1 201 ? -28.485 -27.208 -9.725 1.00 29.44 201 SER A O 1
ATOM 1594 N N . SER A 1 202 ? -26.798 -28.451 -10.536 1.00 29.84 202 SER A N 1
ATOM 1595 C CA . SER A 1 202 ? -26.012 -28.498 -9.311 1.00 29.84 202 SER A CA 1
ATOM 1596 C C . SER A 1 202 ? -25.469 -27.089 -9.074 1.00 29.84 202 SER A C 1
ATOM 1598 O O . SER A 1 202 ? -24.427 -26.727 -9.615 1.00 29.84 202 SER A O 1
ATOM 1600 N N . HIS A 1 203 ? -26.192 -26.275 -8.303 1.00 34.31 203 HIS A N 1
ATOM 1601 C CA . HIS A 1 203 ? -25.641 -25.078 -7.686 1.00 34.31 203 HIS A CA 1
ATOM 1602 C C . HIS A 1 203 ? -24.597 -25.534 -6.667 1.00 34.31 203 HIS A C 1
ATOM 1604 O O . HIS A 1 203 ? -24.890 -25.726 -5.489 1.00 34.31 203 HIS A O 1
ATOM 1610 N N . THR A 1 204 ? -23.370 -25.747 -7.131 1.00 34.75 204 THR A N 1
ATOM 1611 C CA . THR A 1 204 ? -22.197 -25.704 -6.269 1.00 34.75 204 THR A CA 1
ATOM 1612 C C . THR A 1 204 ? -22.182 -24.314 -5.640 1.00 34.75 204 THR A C 1
ATOM 1614 O O . THR A 1 204 ? -21.910 -23.322 -6.314 1.00 34.75 204 THR A O 1
ATOM 1617 N N . MET A 1 205 ? -22.573 -24.220 -4.365 1.00 39.28 205 MET A N 1
ATOM 1618 C CA . MET A 1 205 ? -22.395 -22.994 -3.592 1.00 39.28 205 MET A CA 1
ATOM 1619 C C . MET A 1 205 ? -20.911 -22.636 -3.653 1.00 39.28 205 MET A C 1
ATOM 1621 O O . MET A 1 205 ? -20.076 -23.430 -3.217 1.00 39.28 205 MET A O 1
ATOM 1625 N N . LYS A 1 206 ? -20.586 -21.475 -4.237 1.00 48.88 206 LYS A N 1
ATOM 1626 C CA . LYS A 1 206 ? -19.228 -20.927 -4.181 1.00 48.88 206 LYS A CA 1
ATOM 1627 C C . LYS A 1 206 ? -18.813 -20.858 -2.698 1.00 48.88 206 LYS A C 1
ATOM 1629 O O . LYS A 1 206 ? -19.651 -20.475 -1.874 1.00 48.88 206 LYS A O 1
ATOM 1634 N N . PRO A 1 207 ? -17.585 -21.264 -2.333 1.00 54.19 207 PRO A N 1
ATOM 1635 C CA . PRO A 1 207 ? -17.127 -21.198 -0.949 1.00 54.19 207 PRO A CA 1
ATOM 1636 C C . PRO A 1 207 ? -17.254 -19.764 -0.418 1.00 54.19 207 PRO A C 1
ATOM 1638 O O . PRO A 1 207 ? -16.984 -18.801 -1.133 1.00 54.19 207 PRO A O 1
ATOM 1641 N N . LYS A 1 208 ? -17.721 -19.621 0.827 1.00 69.06 208 LYS A N 1
ATOM 1642 C CA . LYS A 1 208 ? -17.896 -18.316 1.475 1.00 69.06 208 LYS A CA 1
ATOM 1643 C C . LYS A 1 208 ? -16.514 -17.743 1.798 1.00 69.06 208 LYS A C 1
ATOM 1645 O O . LYS A 1 208 ? -15.814 -18.299 2.640 1.00 69.06 208 LYS A O 1
ATOM 1650 N N . ILE A 1 209 ? -16.137 -16.663 1.122 1.00 80.81 209 ILE A N 1
ATOM 1651 C CA . ILE A 1 209 ? -14.847 -15.987 1.302 1.00 80.81 209 ILE A CA 1
ATOM 1652 C C . ILE A 1 209 ? -14.853 -15.217 2.628 1.00 80.81 209 ILE A C 1
ATOM 1654 O O . ILE A 1 209 ? -15.871 -14.648 3.029 1.00 80.81 209 ILE A O 1
ATOM 1658 N N . SER A 1 210 ? -13.723 -15.252 3.336 1.00 89.00 210 SER A N 1
ATOM 1659 C CA . SER A 1 210 ? -13.507 -14.490 4.570 1.00 89.00 210 SER A CA 1
ATOM 1660 C C . SER A 1 210 ? -13.482 -12.984 4.285 1.00 89.00 210 SER A C 1
ATOM 1662 O O . SER A 1 210 ? -12.936 -12.557 3.274 1.00 89.00 210 SER A O 1
ATOM 1664 N N . ALA A 1 211 ? -13.982 -12.167 5.217 1.00 90.75 211 ALA A N 1
ATOM 1665 C CA . ALA A 1 211 ? -13.828 -10.706 5.178 1.00 90.75 211 ALA A CA 1
ATOM 1666 C C . ALA A 1 211 ? -12.361 -10.244 5.317 1.00 90.75 211 ALA A C 1
ATOM 1668 O O . ALA A 1 211 ? -12.030 -9.101 5.015 1.00 90.75 211 ALA A O 1
ATOM 1669 N N . PHE A 1 212 ? -11.480 -11.133 5.777 1.00 96.00 212 PHE A N 1
ATOM 1670 C CA . PHE A 1 212 ? -10.031 -10.963 5.768 1.00 96.00 212 PHE A CA 1
ATOM 1671 C C . PHE A 1 212 ? -9.412 -12.220 5.147 1.00 96.00 212 PHE A C 1
ATOM 1673 O O . PHE A 1 212 ? -9.104 -13.173 5.873 1.00 96.00 212 PHE A O 1
ATOM 1680 N N . PRO A 1 213 ? -9.359 -12.304 3.810 1.00 96.38 213 PRO A N 1
ATOM 1681 C CA . PRO A 1 213 ? -8.920 -13.511 3.136 1.00 96.38 213 PRO A CA 1
ATOM 1682 C C . PRO A 1 213 ? -7.400 -13.577 3.021 1.00 96.38 213 PRO A C 1
ATOM 1684 O O . PRO A 1 213 ? -6.703 -12.558 3.045 1.00 96.38 213 PRO A O 1
ATOM 1687 N N . SER A 1 214 ? -6.911 -14.797 2.835 1.00 97.00 214 SER A N 1
ATOM 1688 C CA . SER A 1 214 ? -5.576 -15.095 2.338 1.00 97.00 214 SER A CA 1
ATOM 1689 C C . SER A 1 214 ? -5.649 -15.466 0.858 1.00 97.00 214 SER A C 1
ATOM 1691 O O . SER A 1 214 ? -6.618 -16.084 0.420 1.00 97.00 214 SER A O 1
ATOM 1693 N N . PHE A 1 215 ? -4.602 -15.179 0.082 1.00 97.69 215 PHE A N 1
ATOM 1694 C CA . PHE A 1 215 ? -4.515 -15.672 -1.297 1.00 97.69 215 PHE A CA 1
ATOM 1695 C C . PHE A 1 215 ? -4.605 -17.211 -1.376 1.00 97.69 215 PHE A C 1
ATOM 1697 O O . PHE A 1 215 ? -5.192 -17.748 -2.315 1.00 97.69 215 PHE A O 1
ATOM 1704 N N . LEU A 1 216 ? -4.111 -17.935 -0.359 1.00 96.25 216 LEU A N 1
ATOM 1705 C CA . LEU A 1 216 ? -4.194 -19.402 -0.319 1.00 96.25 216 LEU A CA 1
ATOM 1706 C C . LEU A 1 216 ? -5.638 -19.922 -0.265 1.00 96.25 216 LEU A C 1
ATOM 1708 O O . LEU A 1 216 ? -5.879 -21.051 -0.686 1.00 96.25 216 LEU A O 1
ATOM 1712 N N . ASP A 1 217 ? -6.601 -19.107 0.179 1.00 94.31 217 ASP A N 1
ATOM 1713 C CA . ASP A 1 217 ? -8.019 -19.487 0.235 1.00 94.31 217 ASP A CA 1
ATOM 1714 C C . ASP A 1 217 ? -8.613 -19.732 -1.165 1.00 94.31 217 ASP A C 1
ATOM 1716 O O . ASP A 1 217 ? -9.645 -20.391 -1.299 1.00 94.31 217 ASP A O 1
ATOM 1720 N N . PHE A 1 218 ? -7.954 -19.222 -2.211 1.00 94.38 218 PHE A N 1
ATOM 1721 C CA . PHE A 1 218 ? -8.414 -19.289 -3.596 1.00 94.38 218 PHE A CA 1
ATOM 1722 C C . PHE A 1 218 ? -7.781 -20.439 -4.384 1.00 94.38 218 PHE A C 1
ATOM 1724 O O . PHE A 1 218 ? -8.224 -20.703 -5.490 1.00 94.38 218 PHE A O 1
ATOM 1731 N N . ASN A 1 219 ? -6.778 -21.150 -3.851 1.00 92.00 219 ASN A N 1
ATOM 1732 C CA . ASN A 1 219 ? -6.120 -22.289 -4.520 1.00 92.00 219 ASN A CA 1
ATOM 1733 C C . ASN A 1 219 ? -5.638 -22.010 -5.964 1.00 92.00 219 ASN A C 1
ATOM 1735 O O . ASN A 1 219 ? -5.634 -22.914 -6.798 1.00 92.00 219 ASN A O 1
ATOM 1739 N N . ASN A 1 220 ? -5.209 -20.776 -6.251 1.00 89.38 220 ASN A N 1
ATOM 1740 C CA . ASN A 1 220 ? -4.878 -20.292 -7.601 1.00 89.38 220 ASN A CA 1
ATOM 1741 C C . ASN A 1 220 ? -6.052 -20.348 -8.602 1.00 89.38 220 ASN A C 1
ATOM 1743 O O . ASN A 1 220 ? -5.832 -20.329 -9.814 1.00 89.38 220 ASN A O 1
ATOM 1747 N N . ASP A 1 221 ? -7.296 -20.423 -8.127 1.00 95.38 221 ASP A N 1
ATOM 1748 C CA . ASP A 1 221 ? -8.468 -20.214 -8.969 1.00 95.38 221 ASP A CA 1
ATOM 1749 C C . ASP A 1 221 ? -8.558 -18.729 -9.366 1.00 95.38 221 ASP A C 1
ATOM 1751 O O . ASP A 1 221 ? -8.216 -17.853 -8.563 1.00 95.38 221 ASP A O 1
ATOM 1755 N N . PRO A 1 222 ? -9.049 -18.413 -10.579 1.00 97.31 222 PRO A N 1
ATOM 1756 C CA . PRO A 1 222 ? -9.320 -17.042 -10.987 1.00 97.31 222 PRO A CA 1
ATOM 1757 C C . PRO A 1 222 ? -10.153 -16.267 -9.961 1.00 97.31 222 PRO A C 1
ATOM 1759 O O . PRO A 1 222 ? -11.225 -16.710 -9.539 1.00 97.31 222 PRO A O 1
ATOM 1762 N N . ILE A 1 223 ? -9.671 -15.077 -9.612 1.00 97.56 223 ILE A N 1
ATOM 1763 C CA . ILE A 1 223 ? -10.312 -14.159 -8.676 1.00 97.56 223 ILE A CA 1
ATOM 1764 C C . ILE A 1 223 ? -10.881 -12.984 -9.468 1.00 97.56 223 ILE A C 1
ATOM 1766 O O . ILE A 1 223 ? -10.162 -12.279 -10.179 1.00 97.56 223 ILE A O 1
ATOM 1770 N N . GLU A 1 224 ? -12.186 -12.771 -9.343 1.00 97.44 224 GLU A N 1
ATOM 1771 C CA . GLU A 1 224 ? -12.844 -11.563 -9.821 1.00 97.44 224 GLU A CA 1
ATOM 1772 C C . GLU A 1 224 ? -12.572 -10.434 -8.827 1.00 97.44 224 GLU A C 1
ATOM 1774 O O . GLU A 1 224 ? -12.957 -10.534 -7.660 1.00 97.44 224 GLU A O 1
ATOM 1779 N N . VAL A 1 225 ? -11.904 -9.375 -9.282 1.00 97.94 225 VAL A N 1
ATOM 1780 C CA . VAL A 1 225 ? -11.645 -8.184 -8.469 1.00 97.94 225 VAL A CA 1
ATOM 1781 C C . VAL A 1 225 ? -12.528 -7.047 -8.955 1.00 97.94 225 VAL A C 1
ATOM 1783 O O . VAL A 1 225 ? -12.565 -6.732 -10.143 1.00 97.94 225 VAL A O 1
ATOM 1786 N N . SER A 1 226 ? -13.239 -6.431 -8.023 1.00 96.62 226 SER A N 1
ATOM 1787 C CA . SER A 1 226 ? -14.047 -5.233 -8.249 1.00 96.62 226 SER A CA 1
ATOM 1788 C C . SER A 1 226 ? -14.017 -4.366 -6.989 1.00 96.62 226 SER A C 1
ATOM 1790 O O . SER A 1 226 ? -13.195 -4.596 -6.101 1.00 96.62 226 SER A O 1
ATOM 1792 N N . TYR A 1 227 ? -14.855 -3.341 -6.906 1.00 95.19 227 TYR A N 1
ATOM 1793 C CA . TYR A 1 227 ? -14.970 -2.511 -5.715 1.00 95.19 227 TYR A CA 1
ATOM 1794 C C . TYR A 1 227 ? -16.362 -1.894 -5.621 1.00 95.19 227 TYR A C 1
ATOM 1796 O O . TYR A 1 227 ? -17.081 -1.766 -6.613 1.00 95.19 227 TYR A O 1
ATOM 1804 N N . ASN A 1 228 ? -16.710 -1.480 -4.411 1.00 91.38 228 ASN A N 1
ATOM 1805 C CA . ASN A 1 228 ? -17.856 -0.635 -4.118 1.00 91.38 228 ASN A CA 1
ATOM 1806 C C . ASN A 1 228 ? -17.377 0.603 -3.335 1.00 91.38 228 ASN A C 1
ATOM 1808 O O . ASN A 1 228 ? -16.185 0.772 -3.079 1.00 91.38 228 ASN A O 1
ATOM 1812 N N . ALA A 1 229 ? -18.304 1.462 -2.919 1.00 89.06 229 ALA A N 1
ATOM 1813 C CA . ALA A 1 229 ? -17.985 2.672 -2.161 1.00 89.06 229 ALA A CA 1
ATOM 1814 C C . ALA A 1 229 ? -17.285 2.409 -0.804 1.00 89.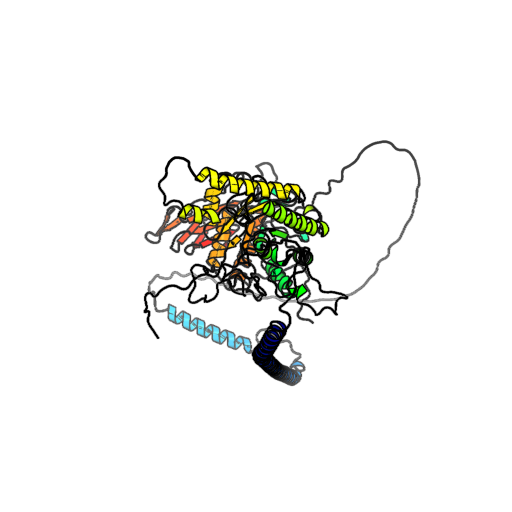06 229 ALA A C 1
ATOM 1816 O O . ALA A 1 229 ? -16.665 3.299 -0.235 1.00 89.06 229 ALA A O 1
ATOM 1817 N N . GLN A 1 230 ? -17.364 1.194 -0.262 1.00 88.69 230 GLN A N 1
ATOM 1818 C CA . GLN A 1 230 ? -16.789 0.819 1.030 1.00 88.69 230 GLN A CA 1
ATOM 1819 C C . GLN A 1 230 ? -15.434 0.109 0.889 1.00 88.69 230 GLN A C 1
ATOM 1821 O O . GLN A 1 230 ? -14.517 0.387 1.660 1.00 88.69 230 GLN A O 1
ATOM 1826 N N . ALA A 1 231 ? -15.305 -0.833 -0.051 1.00 93.69 231 ALA A N 1
ATOM 1827 C CA . ALA A 1 231 ? -14.173 -1.755 -0.117 1.00 93.69 231 ALA A CA 1
ATOM 1828 C C . ALA A 1 231 ? -13.840 -2.222 -1.540 1.00 93.69 231 ALA A C 1
ATOM 1830 O O . ALA A 1 231 ? -14.677 -2.194 -2.443 1.00 93.69 231 ALA A O 1
ATOM 1831 N N . LEU A 1 232 ? -12.630 -2.768 -1.692 1.00 96.50 232 LEU A N 1
ATOM 1832 C CA . LEU A 1 232 ? -12.348 -3.753 -2.735 1.00 96.50 232 LEU A CA 1
ATOM 1833 C C . LEU A 1 232 ? -13.140 -5.036 -2.466 1.00 96.50 232 LEU A C 1
ATOM 1835 O O . LEU A 1 232 ? -13.300 -5.455 -1.316 1.00 96.50 232 LEU A O 1
ATOM 1839 N N . GLU A 1 233 ? -13.593 -5.672 -3.540 1.00 96.56 233 GLU A N 1
ATOM 1840 C CA . GLU A 1 233 ? -14.329 -6.927 -3.505 1.00 96.56 233 GLU A CA 1
ATOM 1841 C C . GLU A 1 233 ? -13.567 -8.033 -4.240 1.00 96.56 233 GLU A C 1
ATOM 1843 O O . GLU A 1 233 ? -13.193 -7.872 -5.403 1.00 96.56 233 GLU A O 1
ATOM 1848 N N . LEU A 1 234 ? -13.398 -9.183 -3.580 1.00 97.25 234 LEU A N 1
ATOM 1849 C CA . LEU A 1 234 ? -12.873 -10.412 -4.181 1.00 97.25 234 LEU A CA 1
ATOM 1850 C C . LEU A 1 234 ? -14.019 -11.415 -4.331 1.00 97.25 234 LEU A C 1
ATOM 1852 O O . LEU A 1 234 ? -14.621 -11.823 -3.336 1.00 97.25 234 LEU A O 1
ATOM 1856 N N . ASN A 1 235 ? -14.354 -11.791 -5.569 1.00 95.81 235 ASN A N 1
ATOM 1857 C CA . ASN A 1 235 ? -15.538 -12.591 -5.912 1.00 95.81 235 ASN A CA 1
ATOM 1858 C C . ASN A 1 235 ? -16.814 -12.059 -5.216 1.00 95.81 235 ASN A C 1
ATOM 1860 O O . ASN A 1 235 ? -17.535 -12.811 -4.551 1.00 95.81 235 ASN A O 1
ATOM 1864 N N . SER A 1 236 ? -17.053 -10.747 -5.343 1.00 93.12 236 SER A N 1
ATOM 1865 C CA . SER A 1 236 ? -18.195 -10.013 -4.760 1.00 93.12 236 SER A CA 1
ATOM 1866 C C . SER A 1 236 ? -18.259 -10.005 -3.225 1.00 93.12 236 SER A C 1
ATOM 1868 O O . SER A 1 236 ? -19.326 -9.814 -2.643 1.00 93.12 236 SER A O 1
ATOM 1870 N N . THR A 1 237 ? -17.137 -10.258 -2.546 1.00 93.50 237 THR A N 1
ATOM 1871 C CA . THR A 1 237 ? -17.027 -10.146 -1.085 1.00 93.50 237 THR A CA 1
ATOM 1872 C C . THR A 1 237 ? -16.148 -8.951 -0.744 1.00 93.50 237 THR A C 1
ATOM 1874 O O . THR A 1 237 ? -14.977 -8.970 -1.108 1.00 93.50 237 THR A O 1
ATOM 1877 N N . SER A 1 238 ? -16.686 -7.943 -0.048 1.00 94.88 238 SER A N 1
ATOM 1878 C CA . SER A 1 238 ? -15.904 -6.831 0.518 1.00 94.88 238 SER A CA 1
ATOM 1879 C C . SER A 1 238 ? -14.839 -7.356 1.479 1.00 94.88 238 SER A C 1
ATOM 1881 O O . SER A 1 238 ? -15.150 -8.155 2.366 1.00 94.88 238 SER A O 1
ATOM 1883 N N . VAL A 1 239 ? -13.597 -6.893 1.331 1.00 96.94 239 VAL A N 1
ATOM 1884 C CA . VAL A 1 239 ? -12.460 -7.378 2.128 1.00 96.94 239 VAL A CA 1
ATOM 1885 C C . VAL A 1 239 ? -11.710 -6.249 2.825 1.00 96.94 239 VAL A C 1
ATOM 1887 O O . VAL A 1 239 ? -11.596 -5.140 2.308 1.00 96.94 239 VAL A O 1
ATOM 1890 N N . LEU A 1 240 ? -11.161 -6.559 3.999 1.00 98.06 240 LEU A N 1
ATOM 1891 C CA . LEU A 1 240 ? -10.135 -5.756 4.654 1.00 98.06 240 LEU A CA 1
ATOM 1892 C C . LEU A 1 240 ? -8.757 -6.161 4.106 1.00 98.06 240 LEU A C 1
ATOM 1894 O O . LEU A 1 240 ? -8.370 -7.332 4.170 1.00 98.06 240 LEU A O 1
ATOM 1898 N N . LEU A 1 241 ? -8.007 -5.181 3.605 1.00 98.69 241 LEU A N 1
ATOM 1899 C CA . LEU A 1 241 ? -6.642 -5.347 3.114 1.00 98.69 241 LEU A CA 1
ATOM 1900 C C . LEU A 1 241 ? -5.666 -4.594 4.020 1.00 98.69 241 LEU A C 1
ATOM 1902 O O . LEU A 1 241 ? -5.691 -3.364 4.107 1.00 98.69 241 LEU A O 1
ATOM 1906 N N . LEU A 1 242 ? -4.801 -5.355 4.688 1.00 98.81 242 LEU A N 1
ATOM 1907 C CA . LEU A 1 242 ? -3.679 -4.849 5.469 1.00 98.81 242 LEU A CA 1
ATOM 1908 C C . LEU A 1 242 ? -2.395 -5.145 4.695 1.00 98.81 242 LEU A C 1
ATOM 1910 O O . LEU A 1 242 ? -1.973 -6.298 4.561 1.00 98.81 242 LEU A O 1
ATOM 1914 N N . GLY A 1 243 ? -1.820 -4.080 4.153 1.00 98.56 243 GLY A N 1
ATOM 1915 C CA . GLY A 1 243 ? -0.696 -4.082 3.238 1.00 98.56 243 GLY A CA 1
ATOM 1916 C C . GLY A 1 243 ? 0.608 -3.593 3.852 1.00 98.56 243 GLY A C 1
ATOM 1917 O O . GLY A 1 243 ? 0.630 -2.811 4.804 1.00 98.56 243 GLY A O 1
ATOM 1918 N N . GLY A 1 244 ? 1.714 -4.027 3.261 1.00 98.50 244 GLY A N 1
ATOM 1919 C CA . GLY A 1 244 ? 3.039 -3.500 3.550 1.00 98.50 244 GLY A CA 1
ATOM 1920 C C . GLY A 1 244 ? 3.866 -3.337 2.282 1.00 98.50 244 GLY A C 1
ATOM 1921 O O . GLY A 1 244 ? 3.985 -4.269 1.486 1.00 98.50 244 GLY A O 1
ATOM 1922 N N . SER A 1 245 ? 4.480 -2.168 2.108 1.00 98.62 245 SER A N 1
ATOM 1923 C CA . SER A 1 245 ? 5.398 -1.925 0.997 1.00 98.62 245 SER A CA 1
ATOM 1924 C C . SER A 1 245 ? 6.731 -2.613 1.232 1.00 98.62 245 SER A C 1
ATOM 1926 O O . SER A 1 245 ? 7.381 -2.409 2.266 1.00 98.62 245 SER A O 1
ATOM 1928 N N . MET A 1 246 ? 7.155 -3.395 0.241 1.00 97.06 246 MET A N 1
ATOM 1929 C CA . MET A 1 246 ? 8.444 -4.077 0.204 1.00 97.06 246 MET A CA 1
ATOM 1930 C C . MET A 1 246 ? 8.912 -4.204 -1.244 1.00 97.06 246 MET A C 1
ATOM 1932 O O . MET A 1 246 ? 8.147 -4.579 -2.124 1.00 97.06 246 MET A O 1
ATOM 1936 N N . HIS A 1 247 ? 10.191 -3.937 -1.499 1.00 97.44 247 HIS A N 1
ATOM 1937 C CA . HIS A 1 247 ? 10.709 -3.833 -2.864 1.00 97.44 247 HIS A CA 1
ATOM 1938 C C . HIS A 1 247 ? 11.741 -4.931 -3.127 1.00 97.44 247 HIS A C 1
ATOM 1940 O O . HIS A 1 247 ? 12.822 -4.879 -2.535 1.00 97.44 247 HIS A O 1
ATOM 1946 N N . PRO A 1 248 ? 11.481 -5.904 -4.020 1.00 95.62 248 PRO A N 1
ATOM 1947 C CA . PRO A 1 248 ? 12.422 -6.996 -4.261 1.00 95.62 248 PRO A CA 1
ATOM 1948 C C . PRO A 1 248 ? 13.743 -6.496 -4.866 1.00 95.62 248 PRO A C 1
ATOM 1950 O O . PRO A 1 248 ? 14.798 -7.083 -4.635 1.00 95.62 248 PRO A O 1
ATOM 1953 N N . THR A 1 249 ? 13.725 -5.351 -5.556 1.00 93.81 249 THR A N 1
ATOM 1954 C CA . THR A 1 249 ? 14.927 -4.653 -6.044 1.00 93.81 249 THR A CA 1
ATOM 1955 C C . THR A 1 249 ? 15.839 -4.143 -4.926 1.00 93.81 249 THR A C 1
ATOM 1957 O O . THR A 1 249 ? 17.035 -3.970 -5.157 1.00 93.81 249 THR A O 1
ATOM 1960 N N . ARG A 1 250 ? 15.303 -3.933 -3.717 1.00 94.81 250 ARG A N 1
ATOM 1961 C CA . ARG A 1 250 ? 16.047 -3.520 -2.516 1.00 94.81 250 ARG A CA 1
ATOM 1962 C C . ARG A 1 250 ? 16.456 -4.696 -1.624 1.00 94.81 250 ARG A C 1
ATOM 1964 O O . ARG A 1 250 ? 17.055 -4.488 -0.566 1.00 94.81 250 ARG A O 1
ATOM 1971 N N . ALA A 1 251 ? 16.159 -5.931 -2.033 1.00 92.69 251 ALA A N 1
ATOM 1972 C CA . ALA A 1 251 ? 16.542 -7.116 -1.283 1.00 92.69 251 ALA A CA 1
ATOM 1973 C C . ALA A 1 251 ? 18.032 -7.462 -1.446 1.00 92.69 251 ALA A C 1
ATOM 1975 O O . ALA A 1 251 ? 18.652 -7.278 -2.499 1.00 92.69 251 ALA A O 1
ATOM 1976 N N . GLY A 1 252 ? 18.617 -8.004 -0.374 1.00 88.25 252 GLY A N 1
ATOM 1977 C CA . GLY A 1 252 ? 20.003 -8.478 -0.359 1.00 88.25 252 GLY A CA 1
ATOM 1978 C C . GLY A 1 252 ? 20.187 -9.793 -1.122 1.00 88.25 252 GLY A C 1
ATOM 1979 O O . GLY A 1 252 ? 21.218 -10.021 -1.753 1.00 88.25 252 GLY A O 1
ATOM 1980 N N . SER A 1 253 ? 19.176 -10.654 -1.050 1.00 89.75 253 SER A N 1
ATOM 1981 C CA . SER A 1 253 ? 19.132 -12.006 -1.604 1.00 89.75 253 SER A CA 1
ATOM 1982 C C . SER A 1 253 ? 17.689 -12.522 -1.639 1.00 89.75 253 SER A C 1
ATOM 1984 O O . SER A 1 253 ? 16.810 -11.965 -0.969 1.00 89.75 253 SER A O 1
ATOM 1986 N N . LYS A 1 254 ? 17.471 -13.659 -2.311 1.00 91.50 254 LYS A N 1
ATOM 1987 C CA . LYS A 1 254 ? 16.212 -14.417 -2.236 1.00 91.50 254 LYS A CA 1
ATOM 1988 C C . LYS A 1 254 ? 15.819 -14.710 -0.784 1.00 91.50 254 LYS A C 1
ATOM 1990 O O . LYS A 1 254 ? 14.694 -14.430 -0.391 1.00 91.50 254 LYS A O 1
ATOM 1995 N N . ALA A 1 255 ? 16.764 -15.184 0.032 1.00 92.44 255 ALA A N 1
ATOM 1996 C CA . ALA A 1 255 ? 16.506 -15.521 1.432 1.00 92.44 255 ALA A CA 1
ATOM 1997 C C . ALA A 1 255 ? 16.047 -14.307 2.256 1.00 92.44 255 ALA A C 1
ATOM 1999 O O . ALA A 1 255 ? 15.132 -14.431 3.062 1.00 92.44 255 ALA A O 1
ATOM 2000 N N . SER A 1 256 ? 16.634 -13.123 2.035 1.00 93.94 256 SER A N 1
ATOM 2001 C CA . SER A 1 256 ? 16.192 -11.908 2.740 1.00 93.94 256 SER A CA 1
ATOM 2002 C C . SER A 1 256 ? 14.798 -11.448 2.313 1.00 93.94 256 SER A C 1
ATOM 2004 O O . SER A 1 256 ? 14.046 -10.962 3.150 1.00 93.94 256 SER A O 1
ATOM 2006 N N . TRP A 1 257 ? 14.445 -11.618 1.032 1.00 96.31 257 TRP A N 1
ATOM 2007 C CA . TRP A 1 257 ? 13.100 -11.314 0.546 1.00 96.31 257 TRP A CA 1
ATOM 2008 C C . TRP A 1 257 ? 12.070 -12.254 1.169 1.00 96.31 257 TRP A C 1
ATOM 2010 O O . TRP A 1 257 ? 11.102 -11.808 1.774 1.00 96.31 257 TRP A O 1
ATOM 2020 N N . GLU A 1 258 ? 12.320 -13.558 1.067 1.00 96.62 258 GLU A N 1
ATOM 2021 C CA . GLU A 1 258 ? 11.443 -14.597 1.600 1.00 96.62 258 GLU A CA 1
ATOM 2022 C C . GLU A 1 258 ? 11.252 -14.463 3.113 1.00 96.62 258 GLU A C 1
ATOM 2024 O O . GLU A 1 258 ? 10.117 -14.512 3.581 1.00 96.62 258 GLU A O 1
ATOM 2029 N N . TYR A 1 259 ? 12.327 -14.187 3.857 1.00 97.06 259 TYR A N 1
ATOM 2030 C CA . TYR A 1 259 ? 12.253 -13.937 5.295 1.00 97.06 259 TYR A CA 1
ATOM 2031 C C . TYR A 1 259 ? 11.380 -12.723 5.635 1.00 97.06 259 TYR A C 1
ATOM 2033 O O . TYR A 1 259 ? 10.531 -12.792 6.520 1.00 97.06 259 TYR A O 1
ATOM 2041 N N . ALA A 1 260 ? 11.549 -11.607 4.925 1.00 98.06 260 ALA A N 1
ATOM 2042 C CA . ALA A 1 260 ? 10.761 -10.413 5.195 1.00 98.06 260 ALA A CA 1
ATOM 2043 C C . ALA A 1 260 ? 9.269 -10.610 4.839 1.00 98.06 260 ALA A C 1
ATOM 2045 O O . ALA A 1 260 ? 8.403 -10.078 5.536 1.00 98.06 260 ALA A O 1
ATOM 2046 N N . LEU A 1 261 ? 8.955 -11.422 3.818 1.00 98.69 261 LEU A N 1
ATOM 2047 C CA . LEU A 1 261 ? 7.579 -11.838 3.522 1.00 98.69 261 LEU A CA 1
ATOM 2048 C C . LEU A 1 261 ? 6.996 -12.753 4.611 1.00 98.69 261 LEU A C 1
ATOM 2050 O O . LEU A 1 261 ? 5.826 -12.608 4.961 1.00 98.69 261 LEU A O 1
ATOM 2054 N N . ASP A 1 262 ? 7.792 -13.678 5.159 1.00 98.50 262 ASP A N 1
ATOM 2055 C CA . ASP A 1 262 ? 7.371 -14.525 6.284 1.00 98.50 262 ASP A CA 1
ATOM 2056 C C . ASP A 1 262 ? 7.005 -13.668 7.501 1.00 98.50 262 ASP A C 1
ATOM 2058 O O . ASP A 1 262 ? 5.976 -13.888 8.137 1.00 98.50 262 ASP A O 1
ATOM 2062 N N . GLU A 1 263 ? 7.803 -12.640 7.791 1.00 98.44 263 GLU A N 1
ATOM 2063 C CA . GLU A 1 263 ? 7.538 -11.691 8.872 1.00 98.44 263 GLU A CA 1
ATOM 2064 C C . GLU A 1 263 ? 6.296 -10.821 8.609 1.00 98.44 263 GLU A C 1
ATOM 2066 O O . GLU A 1 263 ? 5.526 -10.571 9.538 1.00 98.44 263 GLU A O 1
ATOM 2071 N N . ALA A 1 264 ? 6.052 -10.407 7.360 1.00 98.44 264 ALA A N 1
ATOM 2072 C CA . ALA A 1 264 ? 4.832 -9.700 6.959 1.00 98.44 264 ALA A CA 1
ATOM 2073 C C . ALA A 1 264 ? 3.568 -10.545 7.196 1.00 98.44 264 ALA A C 1
ATOM 2075 O O . ALA A 1 264 ? 2.655 -10.117 7.908 1.00 98.44 264 ALA A O 1
ATOM 2076 N N . ALA A 1 265 ? 3.543 -11.773 6.669 1.00 97.88 265 ALA A N 1
ATOM 2077 C CA . ALA A 1 265 ? 2.428 -12.700 6.859 1.00 97.88 265 ALA A CA 1
ATOM 2078 C C . ALA A 1 265 ? 2.241 -13.062 8.343 1.00 97.88 265 ALA A C 1
ATOM 2080 O O . ALA A 1 265 ? 1.124 -13.043 8.864 1.00 97.88 265 ALA A O 1
ATOM 2081 N N . HIS A 1 266 ? 3.337 -13.329 9.063 1.00 95.44 266 HIS A N 1
ATOM 2082 C CA . HIS A 1 266 ? 3.305 -13.642 10.493 1.00 95.44 266 HIS A CA 1
ATOM 2083 C C . HIS A 1 266 ? 2.724 -12.500 11.334 1.00 95.44 266 HIS A C 1
ATOM 2085 O O . HIS A 1 266 ? 2.041 -12.753 12.329 1.00 95.44 266 HIS A O 1
ATOM 2091 N N . ASN A 1 267 ? 2.968 -11.248 10.939 1.00 96.31 267 ASN A N 1
ATOM 2092 C CA . ASN A 1 267 ? 2.439 -10.081 11.634 1.00 96.31 267 ASN A CA 1
ATOM 2093 C C . ASN A 1 267 ? 1.001 -9.719 11.225 1.00 96.31 267 ASN A C 1
ATOM 2095 O O . ASN A 1 267 ? 0.454 -8.757 11.753 1.00 96.31 267 ASN A O 1
ATOM 2099 N N . GLY A 1 268 ? 0.361 -10.493 10.344 1.00 96.44 268 GLY A N 1
ATOM 2100 C CA . GLY A 1 268 ? -1.049 -10.322 9.993 1.00 96.44 268 GLY A CA 1
ATOM 2101 C C . GLY A 1 268 ? -1.310 -9.427 8.784 1.00 96.44 268 GLY A C 1
ATOM 2102 O O . GLY A 1 268 ? -2.423 -8.926 8.659 1.00 96.44 268 GLY A O 1
ATOM 2103 N N . LEU A 1 269 ? -0.326 -9.226 7.902 1.00 98.75 269 LEU A N 1
ATOM 2104 C CA . LEU A 1 269 ? -0.584 -8.650 6.581 1.00 98.75 269 LEU A CA 1
ATOM 2105 C C . LEU A 1 269 ? -1.177 -9.707 5.641 1.00 98.75 269 LEU A C 1
ATOM 2107 O O . LEU A 1 269 ? -0.822 -10.883 5.719 1.00 98.75 269 LEU A O 1
ATOM 2111 N N . ASN A 1 270 ? -2.053 -9.277 4.734 1.00 98.69 270 ASN A N 1
ATOM 2112 C CA . ASN A 1 270 ? -2.572 -10.099 3.635 1.00 98.69 270 ASN A CA 1
ATOM 2113 C C . ASN A 1 270 ? -2.261 -9.513 2.248 1.00 98.69 270 ASN A C 1
ATOM 2115 O O . ASN A 1 270 ? -2.594 -10.132 1.241 1.00 98.69 270 ASN A O 1
ATOM 2119 N N . LEU A 1 271 ? -1.592 -8.359 2.182 1.00 98.88 271 LEU A N 1
ATOM 2120 C CA . LEU A 1 271 ? -1.227 -7.673 0.946 1.00 98.88 271 LEU A CA 1
ATOM 2121 C C . LEU A 1 271 ? 0.239 -7.212 0.998 1.00 98.88 271 LEU A C 1
ATOM 2123 O O . LEU A 1 271 ? 0.725 -6.755 2.031 1.00 98.88 271 LEU A O 1
ATOM 2127 N N . ILE A 1 272 ? 0.945 -7.299 -0.128 1.00 98.88 272 ILE A N 1
ATOM 2128 C CA . ILE A 1 272 ? 2.265 -6.689 -0.3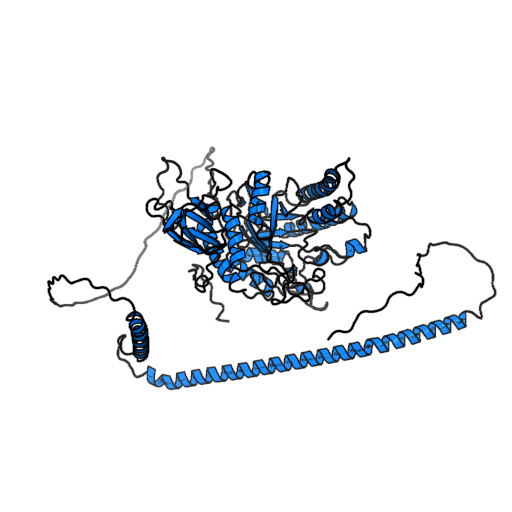24 1.00 98.88 272 ILE A CA 1
ATOM 2129 C C . ILE A 1 272 ? 2.197 -5.714 -1.487 1.00 98.88 272 ILE A C 1
ATOM 2131 O O . ILE A 1 272 ? 1.674 -6.036 -2.554 1.00 98.88 272 ILE A O 1
ATOM 2135 N N . THR A 1 273 ? 2.775 -4.537 -1.291 1.00 98.81 273 THR A N 1
ATOM 2136 C CA . THR A 1 273 ? 2.851 -3.508 -2.327 1.00 98.81 273 THR A CA 1
ATOM 2137 C C . THR A 1 273 ? 4.262 -3.447 -2.891 1.00 98.81 273 THR A C 1
ATOM 2139 O O . THR A 1 273 ? 5.233 -3.351 -2.136 1.00 98.81 273 THR A O 1
ATOM 2142 N N . ILE A 1 274 ? 4.381 -3.519 -4.219 1.00 98.75 274 ILE A N 1
ATOM 2143 C CA . ILE A 1 274 ? 5.664 -3.579 -4.928 1.00 98.75 274 ILE A CA 1
ATOM 2144 C C . ILE A 1 274 ? 5.698 -2.496 -6.005 1.00 98.75 274 ILE A C 1
ATOM 2146 O O . ILE A 1 274 ? 4.901 -2.549 -6.940 1.00 98.75 274 ILE A O 1
ATOM 2150 N N . TYR A 1 275 ? 6.654 -1.564 -5.934 1.00 98.69 275 TYR A N 1
ATOM 2151 C CA . TYR A 1 275 ? 7.005 -0.745 -7.100 1.00 98.69 275 TYR A CA 1
ATOM 2152 C C . TYR A 1 275 ? 7.835 -1.523 -8.124 1.00 98.69 275 TYR A C 1
ATOM 2154 O O . TYR A 1 275 ? 8.727 -2.300 -7.766 1.00 98.69 275 TYR A O 1
ATOM 2162 N N . VAL A 1 276 ? 7.597 -1.238 -9.406 1.00 98.31 276 VAL A N 1
ATOM 2163 C CA . VAL A 1 276 ? 8.441 -1.670 -10.525 1.00 98.31 276 VAL A CA 1
ATOM 2164 C C . VAL A 1 276 ? 9.359 -0.519 -10.936 1.00 98.31 276 VAL A C 1
ATOM 2166 O O . VAL A 1 276 ? 8.911 0.517 -11.413 1.00 98.31 276 VAL A O 1
ATOM 2169 N N . PHE A 1 277 ? 10.670 -0.702 -10.775 1.00 97.19 277 PHE A N 1
ATOM 2170 C CA . PHE A 1 277 ? 11.662 0.334 -11.081 1.00 97.19 277 PHE A CA 1
ATOM 2171 C C . PHE A 1 277 ? 12.166 0.174 -12.514 1.00 97.19 277 PHE A C 1
ATOM 2173 O O . PHE A 1 277 ? 13.044 -0.650 -12.776 1.00 97.19 277 PHE A O 1
ATOM 2180 N N . TRP A 1 278 ? 11.644 0.966 -13.452 1.00 97.44 278 TRP A N 1
ATOM 2181 C CA . TRP A 1 278 ? 12.023 0.871 -14.866 1.00 97.44 278 TRP A CA 1
ATOM 2182 C C . TRP A 1 278 ? 13.540 0.957 -15.081 1.00 97.44 278 TRP A C 1
ATOM 2184 O O . TRP A 1 278 ? 14.114 0.102 -15.750 1.00 97.44 278 TRP A O 1
ATOM 2194 N N . GLY A 1 279 ? 14.225 1.903 -14.439 1.00 93.94 279 GLY A N 1
ATOM 2195 C CA . GLY A 1 279 ? 15.680 2.053 -14.519 1.00 93.94 279 GLY A CA 1
ATOM 2196 C C . GLY A 1 279 ? 16.457 0.811 -14.071 1.00 93.94 279 GLY A C 1
ATOM 2197 O O . GLY A 1 279 ? 17.526 0.532 -14.613 1.00 93.94 279 GLY A O 1
ATOM 2198 N N . ALA A 1 280 ? 15.908 0.016 -13.145 1.00 92.12 280 ALA A N 1
ATOM 2199 C CA . ALA A 1 280 ? 16.500 -1.259 -12.745 1.00 92.12 280 ALA A CA 1
ATOM 2200 C C . ALA A 1 280 ? 16.309 -2.343 -13.815 1.00 92.12 280 ALA A C 1
ATOM 2202 O O . ALA A 1 280 ? 17.170 -3.209 -13.969 1.00 92.12 280 ALA A O 1
ATOM 2203 N N . HIS A 1 281 ? 15.204 -2.306 -14.558 1.00 94.06 281 HIS A N 1
ATOM 2204 C CA . HIS A 1 281 ? 14.873 -3.283 -15.595 1.00 94.06 281 HIS A CA 1
ATOM 2205 C C . HIS A 1 281 ? 15.401 -2.908 -16.986 1.00 94.06 281 HIS A C 1
ATOM 2207 O O . HIS A 1 281 ? 15.547 -3.781 -17.833 1.00 94.06 281 HIS A O 1
ATOM 2213 N N . GLN A 1 282 ? 15.730 -1.639 -17.235 1.00 93.94 282 GLN A N 1
ATOM 2214 C CA . GLN A 1 282 ? 16.297 -1.173 -18.502 1.00 93.94 282 GLN A CA 1
ATOM 2215 C C . GLN A 1 282 ? 17.359 -0.082 -18.277 1.00 93.94 282 GLN A C 1
ATOM 2217 O O . GLN A 1 282 ? 17.115 1.100 -18.537 1.00 93.94 282 GLN A O 1
ATOM 2222 N N . PRO A 1 283 ? 18.562 -0.452 -17.807 1.00 89.19 283 PRO A N 1
ATOM 2223 C CA . PRO A 1 283 ? 19.598 0.516 -17.448 1.00 89.19 283 PRO A CA 1
ATOM 2224 C C . PRO A 1 283 ? 20.230 1.238 -18.650 1.00 89.19 283 PRO A C 1
ATOM 2226 O O . PRO A 1 283 ? 20.866 2.275 -18.458 1.00 89.19 283 PRO A O 1
ATOM 2229 N N . PHE A 1 284 ? 20.071 0.731 -19.880 1.00 90.25 284 PHE A N 1
ATOM 2230 C CA . PHE A 1 284 ? 20.647 1.321 -21.093 1.00 90.25 284 PHE A CA 1
ATOM 2231 C C . PHE A 1 284 ? 19.604 1.458 -22.211 1.00 90.25 284 PHE A C 1
ATOM 2233 O O . PHE A 1 284 ? 18.757 0.589 -22.394 1.00 90.25 284 PHE A O 1
ATOM 2240 N N . ALA A 1 285 ? 19.705 2.519 -23.017 1.00 90.06 285 ALA A N 1
ATOM 2241 C CA . ALA A 1 285 ? 18.743 2.814 -24.087 1.00 90.06 285 ALA A CA 1
ATOM 2242 C C . ALA A 1 285 ? 18.636 1.709 -25.152 1.00 90.06 285 ALA A C 1
ATOM 2244 O O . ALA A 1 285 ? 17.589 1.521 -25.762 1.00 90.06 285 ALA A O 1
ATOM 2245 N N . ASN A 1 286 ? 19.731 0.985 -25.393 1.00 87.00 286 ASN A N 1
ATOM 2246 C CA . ASN A 1 286 ? 19.809 -0.083 -26.385 1.00 87.00 286 ASN A CA 1
ATOM 2247 C C . ASN A 1 286 ? 19.600 -1.489 -25.796 1.00 87.00 286 ASN A C 1
ATOM 2249 O O . ASN A 1 286 ? 19.742 -2.465 -26.533 1.00 87.00 286 ASN A O 1
ATOM 2253 N N . SER A 1 287 ? 19.294 -1.618 -24.499 1.00 85.75 287 SER A N 1
ATOM 2254 C CA . SER A 1 287 ? 18.983 -2.913 -23.890 1.00 85.75 287 SER A CA 1
ATOM 2255 C C . SER A 1 287 ? 17.486 -3.203 -23.949 1.00 85.75 287 SER A C 1
ATOM 2257 O O . SER A 1 287 ? 16.657 -2.302 -23.811 1.00 85.75 287 SER A O 1
ATOM 2259 N N . THR A 1 288 ? 17.132 -4.478 -24.098 1.00 89.31 288 THR A N 1
ATOM 2260 C CA . THR A 1 288 ? 15.773 -4.951 -23.814 1.00 89.31 288 THR A CA 1
ATOM 2261 C C . THR A 1 288 ? 15.490 -4.865 -22.314 1.00 89.31 288 THR A C 1
ATOM 2263 O O . THR A 1 288 ? 16.420 -4.763 -21.511 1.00 89.31 288 THR A O 1
ATOM 2266 N N . LEU A 1 289 ? 14.213 -4.921 -21.935 1.00 93.44 289 LEU A N 1
ATOM 2267 C CA . LEU A 1 289 ? 13.834 -5.083 -20.534 1.00 93.44 289 LEU A CA 1
ATOM 2268 C C . LEU A 1 289 ? 14.353 -6.422 -19.997 1.00 93.44 289 LEU A C 1
ATOM 2270 O O . LEU A 1 289 ? 14.208 -7.459 -20.644 1.00 93.44 289 LEU A O 1
ATOM 2274 N N . ASP A 1 290 ? 14.959 -6.368 -18.818 1.00 92.62 290 ASP A N 1
ATOM 2275 C CA . ASP A 1 290 ? 15.458 -7.501 -18.054 1.00 92.62 290 ASP A CA 1
ATOM 2276 C C . ASP A 1 290 ? 14.756 -7.528 -16.689 1.00 92.62 290 ASP A C 1
ATOM 2278 O O . ASP A 1 290 ? 14.987 -6.682 -15.818 1.00 92.62 290 ASP A O 1
ATOM 2282 N N . TRP A 1 291 ? 13.878 -8.510 -16.498 1.00 95.00 291 TRP A N 1
ATOM 2283 C CA . TRP A 1 291 ? 13.085 -8.663 -15.278 1.00 95.00 291 TRP A CA 1
ATOM 2284 C C . TRP A 1 291 ? 13.842 -9.343 -14.134 1.00 95.00 291 TRP A C 1
ATOM 2286 O O . TRP A 1 291 ? 13.326 -9.375 -13.015 1.00 95.00 291 TRP A O 1
ATOM 2296 N N . THR A 1 292 ? 15.068 -9.833 -14.373 1.00 92.44 292 THR A N 1
ATOM 2297 C CA . THR A 1 292 ? 15.914 -10.389 -13.309 1.00 92.44 292 THR A CA 1
ATOM 2298 C C . THR A 1 292 ? 16.196 -9.335 -12.245 1.00 92.44 292 THR A C 1
ATOM 2300 O O . THR A 1 292 ? 16.369 -8.150 -12.540 1.00 92.44 292 THR A O 1
ATOM 2303 N N . LEU A 1 293 ? 16.225 -9.746 -10.981 1.00 90.69 293 LEU A N 1
ATOM 2304 C CA . LEU A 1 293 ? 16.418 -8.811 -9.880 1.00 90.69 293 LEU A CA 1
ATOM 2305 C C . LEU A 1 293 ? 17.906 -8.490 -9.683 1.00 90.69 293 LEU A C 1
ATOM 2307 O O . LEU A 1 293 ? 18.754 -9.354 -9.923 1.00 90.69 293 LEU A O 1
ATOM 2311 N N . PRO A 1 294 ? 18.261 -7.278 -9.206 1.00 85.94 294 PRO A N 1
ATOM 2312 C CA . PRO A 1 294 ? 19.654 -6.830 -9.124 1.00 85.94 294 PRO A CA 1
ATOM 2313 C C . PRO A 1 294 ? 20.587 -7.827 -8.428 1.00 85.94 294 PRO A C 1
ATOM 2315 O O . PRO A 1 294 ? 21.633 -8.183 -8.964 1.00 85.94 294 PRO A O 1
ATOM 2318 N N . PHE A 1 295 ? 20.164 -8.378 -7.289 1.00 82.81 295 PHE A N 1
ATOM 2319 C CA . PHE A 1 295 ? 20.970 -9.338 -6.535 1.00 82.81 295 PHE A CA 1
ATOM 2320 C C . PHE A 1 295 ? 21.209 -10.664 -7.271 1.00 82.81 295 PHE A C 1
ATOM 2322 O O . PHE A 1 295 ? 22.157 -11.378 -6.953 1.00 82.81 295 PHE A O 1
ATOM 2329 N N . SER A 1 296 ? 20.345 -11.017 -8.223 1.00 77.56 296 SER A N 1
ATOM 2330 C CA . SER A 1 296 ? 20.474 -12.228 -9.032 1.00 77.56 296 SER A CA 1
ATOM 2331 C C . SER A 1 296 ? 21.437 -12.022 -10.205 1.00 77.56 296 SER A C 1
ATOM 2333 O O . SER A 1 296 ? 22.126 -12.954 -10.611 1.00 77.56 296 SER A O 1
ATOM 2335 N N . ARG A 1 297 ? 21.581 -10.780 -10.684 1.00 74.88 297 ARG A N 1
ATOM 2336 C CA . ARG A 1 297 ? 22.577 -10.399 -11.701 1.00 74.88 297 ARG A CA 1
ATOM 2337 C C . ARG A 1 297 ? 24.003 -10.370 -11.150 1.00 74.88 297 ARG A C 1
ATOM 2339 O O . ARG A 1 297 ? 24.957 -10.578 -11.892 1.00 74.88 297 ARG A O 1
ATOM 2346 N N . GLU A 1 298 ? 24.150 -10.128 -9.847 1.00 60.62 298 GLU A N 1
ATOM 2347 C CA . GLU A 1 298 ? 25.445 -10.093 -9.153 1.00 60.62 298 GLU A CA 1
ATOM 2348 C C . GLU A 1 298 ? 26.070 -11.493 -8.948 1.00 60.62 298 GLU A C 1
ATOM 2350 O O . GLU A 1 298 ? 27.242 -11.607 -8.572 1.00 60.62 298 GLU A O 1
ATOM 2355 N N . LEU A 1 299 ? 25.339 -12.574 -9.251 1.00 47.75 299 LEU A N 1
ATOM 2356 C CA . LEU A 1 299 ? 25.859 -13.939 -9.218 1.00 47.75 299 LEU A CA 1
ATOM 2357 C C . LEU A 1 299 ? 26.441 -14.351 -10.584 1.00 47.75 299 LEU A C 1
ATOM 2359 O O . LEU A 1 299 ? 25.777 -14.960 -11.415 1.00 47.75 299 LEU A O 1
ATOM 2363 N N . LEU A 1 300 ? 27.757 -14.119 -10.694 1.00 40.19 300 LEU A N 1
ATOM 2364 C CA . LEU A 1 300 ? 28.793 -14.896 -11.406 1.00 40.19 300 LEU A CA 1
ATOM 2365 C C . LEU A 1 300 ? 29.440 -14.251 -12.656 1.00 40.19 300 LEU A C 1
ATOM 2367 O O . LEU A 1 300 ? 28.763 -13.694 -13.516 1.00 40.19 300 LEU A O 1
ATOM 2371 N N . PRO A 1 301 ? 30.778 -14.403 -12.823 1.00 40.78 301 PRO A N 1
ATOM 2372 C CA . PRO A 1 301 ? 31.432 -14.220 -14.119 1.00 40.78 301 PRO A CA 1
ATOM 2373 C C . PRO A 1 301 ? 30.829 -15.177 -15.169 1.00 40.78 301 PRO A C 1
ATOM 2375 O O . PRO A 1 301 ? 30.311 -16.235 -14.800 1.00 40.78 301 PRO A O 1
ATOM 2378 N N . PRO A 1 302 ? 30.955 -14.874 -16.478 1.00 45.72 302 PRO A N 1
ATOM 2379 C CA . PRO A 1 302 ? 30.163 -15.466 -17.571 1.00 45.72 302 PRO A CA 1
ATOM 2380 C C . PRO A 1 302 ? 30.367 -16.975 -17.848 1.00 45.72 302 PRO A C 1
ATOM 2382 O O . PRO A 1 302 ? 29.969 -17.465 -18.898 1.00 45.72 302 PRO A O 1
ATOM 2385 N N . GLN A 1 303 ? 30.980 -17.745 -16.944 1.00 37.06 303 GLN A N 1
ATOM 2386 C CA . GLN A 1 303 ? 31.304 -19.169 -17.130 1.00 37.06 303 GLN A CA 1
ATOM 2387 C C . GLN A 1 303 ? 30.517 -20.141 -16.236 1.00 37.06 303 GLN A C 1
ATOM 2389 O O . GLN A 1 303 ? 30.824 -21.330 -16.214 1.00 37.06 303 GLN A O 1
ATOM 2394 N N . ARG A 1 304 ? 29.488 -19.686 -15.513 1.00 40.16 304 ARG A N 1
ATOM 2395 C CA . ARG A 1 304 ? 28.579 -20.580 -14.770 1.00 40.16 304 ARG A CA 1
ATOM 2396 C C . ARG A 1 304 ? 27.109 -20.318 -15.095 1.00 40.16 304 ARG A C 1
ATOM 2398 O O . ARG A 1 304 ? 26.262 -20.284 -14.217 1.00 40.16 304 ARG A O 1
ATOM 2405 N N . ALA A 1 305 ? 26.802 -20.173 -16.376 1.00 43.59 305 ALA A N 1
ATOM 2406 C CA . ALA A 1 305 ? 25.444 -20.359 -16.862 1.00 43.59 305 ALA A CA 1
ATOM 2407 C C . ALA A 1 305 ? 25.265 -21.849 -17.168 1.00 43.59 305 ALA A C 1
ATOM 2409 O O . ALA A 1 305 ? 25.662 -22.263 -18.244 1.00 43.59 305 ALA A O 1
ATOM 2410 N N . HIS A 1 306 ? 24.764 -22.638 -16.208 1.00 34.41 306 HIS A N 1
ATOM 2411 C CA . HIS A 1 306 ? 23.965 -23.858 -16.422 1.00 34.41 306 HIS A CA 1
ATOM 2412 C C . HIS A 1 306 ? 23.417 -24.364 -15.070 1.00 34.41 306 HIS A C 1
ATOM 2414 O O . HIS A 1 306 ? 24.105 -25.088 -14.355 1.00 34.41 306 HIS A O 1
ATOM 2420 N N . GLY A 1 307 ? 22.159 -24.009 -14.768 1.00 41.84 307 GLY A N 1
ATOM 2421 C CA . GLY A 1 307 ? 21.291 -24.712 -13.810 1.00 41.84 307 GLY A CA 1
ATOM 2422 C C . GLY A 1 307 ? 21.112 -24.066 -12.427 1.00 41.84 307 GLY A C 1
ATOM 2423 O O . GLY A 1 307 ? 21.832 -24.426 -11.504 1.00 41.84 307 GLY A O 1
ATOM 2424 N N . GLY A 1 308 ? 20.084 -23.216 -12.286 1.00 45.78 308 GLY A N 1
ATOM 2425 C CA . GLY A 1 308 ? 19.525 -22.727 -11.011 1.00 45.78 308 GLY A CA 1
ATOM 2426 C C . GLY A 1 308 ? 20.024 -21.339 -10.585 1.00 45.78 308 GLY A C 1
ATOM 2427 O O . GLY A 1 308 ? 21.221 -21.105 -10.614 1.00 45.78 308 GLY A O 1
ATOM 2428 N N . ASP A 1 309 ? 19.116 -20.447 -10.176 1.00 57.28 309 ASP A N 1
ATOM 2429 C CA . ASP A 1 309 ? 19.366 -19.178 -9.446 1.00 57.28 309 ASP A CA 1
ATOM 2430 C C . ASP A 1 309 ? 19.371 -17.844 -10.233 1.00 57.28 309 ASP A C 1
ATOM 2432 O O . ASP A 1 309 ? 19.836 -16.826 -9.712 1.00 57.28 309 ASP A O 1
ATOM 2436 N N . GLN A 1 310 ? 18.777 -17.783 -11.433 1.00 72.81 310 GLN A N 1
ATOM 2437 C CA . GLN A 1 310 ? 18.266 -16.500 -11.946 1.00 72.81 310 GLN A CA 1
ATOM 2438 C C . GLN A 1 310 ? 16.867 -16.263 -11.371 1.00 72.81 310 GLN A C 1
ATOM 2440 O O . GLN A 1 310 ? 15.970 -17.047 -11.652 1.00 72.81 310 GLN A O 1
ATOM 2445 N N . TRP A 1 311 ? 16.726 -15.247 -10.519 1.00 88.06 311 TRP A N 1
ATOM 2446 C CA . TRP A 1 311 ? 15.504 -14.914 -9.791 1.00 88.06 311 TRP A CA 1
ATOM 2447 C C . TRP A 1 311 ? 14.994 -13.559 -10.273 1.00 88.06 311 TRP A C 1
ATOM 2449 O O . TRP A 1 311 ? 15.746 -12.574 -10.291 1.00 88.06 311 TRP A O 1
ATOM 2459 N N . ASP A 1 312 ? 13.740 -13.516 -10.699 1.00 94.81 312 ASP A N 1
ATOM 2460 C CA . ASP A 1 312 ? 13.145 -12.363 -11.366 1.00 94.81 312 ASP A CA 1
ATOM 2461 C C . ASP A 1 312 ? 11.928 -11.791 -10.620 1.00 94.81 312 ASP A C 1
ATOM 2463 O O . ASP A 1 312 ? 11.587 -12.197 -9.504 1.00 94.81 312 ASP A O 1
ATOM 2467 N N . LEU A 1 313 ? 11.309 -10.762 -11.202 1.00 97.06 313 LEU A N 1
ATOM 2468 C CA . LEU A 1 313 ? 10.132 -10.117 -10.624 1.00 97.06 313 LEU A CA 1
ATOM 2469 C C . LEU A 1 313 ? 8.952 -11.095 -10.464 1.00 97.06 313 LEU A C 1
ATOM 2471 O O . LEU A 1 313 ? 8.246 -11.026 -9.456 1.00 97.06 313 LEU A O 1
ATOM 2475 N N . ALA A 1 314 ? 8.740 -12.006 -11.418 1.00 98.06 314 ALA A N 1
ATOM 2476 C CA . ALA A 1 314 ? 7.679 -13.003 -11.335 1.00 98.06 314 ALA A CA 1
ATOM 2477 C C . ALA A 1 314 ? 7.924 -13.992 -10.194 1.00 98.06 314 ALA A C 1
ATOM 2479 O O . ALA A 1 314 ? 6.986 -14.307 -9.456 1.00 98.06 314 ALA A O 1
ATOM 2480 N N . ASP A 1 315 ? 9.167 -14.427 -9.988 1.00 97.12 315 ASP A N 1
ATOM 2481 C CA . ASP A 1 315 ? 9.507 -15.273 -8.849 1.00 97.12 315 ASP A CA 1
ATOM 2482 C C . ASP A 1 315 ? 9.242 -14.556 -7.515 1.00 97.12 315 ASP A C 1
ATOM 2484 O O . ASP A 1 315 ? 8.703 -15.157 -6.582 1.00 97.12 315 ASP A O 1
ATOM 2488 N N . ALA A 1 316 ? 9.559 -13.259 -7.419 1.00 97.56 316 ALA A N 1
ATOM 2489 C CA . ALA A 1 316 ? 9.300 -12.469 -6.216 1.00 97.56 316 ALA A CA 1
ATOM 2490 C C . ALA A 1 316 ? 7.811 -12.359 -5.881 1.00 97.56 316 ALA A C 1
ATOM 2492 O O . ALA A 1 316 ? 7.431 -12.544 -4.721 1.00 97.56 316 ALA A O 1
ATOM 2493 N N . ILE A 1 317 ? 6.979 -12.106 -6.894 1.00 98.69 317 ILE A N 1
ATOM 2494 C CA . ILE A 1 317 ? 5.517 -12.045 -6.773 1.00 98.69 317 ILE A CA 1
ATOM 2495 C C . ILE A 1 317 ? 4.949 -13.432 -6.433 1.00 98.69 317 ILE A C 1
ATOM 2497 O O . ILE A 1 317 ? 4.079 -13.557 -5.571 1.00 98.69 317 ILE A O 1
ATOM 2501 N N . THR A 1 318 ? 5.487 -14.493 -7.035 1.00 98.31 318 THR A N 1
ATOM 2502 C CA . THR A 1 318 ? 5.098 -15.879 -6.731 1.00 98.31 318 THR A CA 1
ATOM 2503 C C . THR A 1 318 ? 5.451 -16.259 -5.287 1.00 98.31 318 THR A C 1
ATOM 2505 O O . THR A 1 318 ? 4.679 -16.947 -4.616 1.00 98.31 318 THR A O 1
ATOM 2508 N N . SER A 1 319 ? 6.565 -15.759 -4.743 1.00 98.06 319 SER A N 1
ATOM 2509 C CA . SER A 1 319 ? 6.908 -15.948 -3.326 1.00 98.06 319 SER A CA 1
ATOM 2510 C C . SER A 1 319 ? 5.926 -15.263 -2.363 1.00 98.06 319 SER A C 1
ATOM 2512 O O . SER A 1 319 ? 5.784 -15.751 -1.237 1.00 98.06 319 SER A O 1
ATOM 2514 N N . CYS A 1 320 ? 5.231 -14.192 -2.780 1.00 98.69 320 CYS A N 1
ATOM 2515 C CA . CYS A 1 320 ? 4.111 -13.609 -2.026 1.00 98.69 320 CYS A CA 1
ATOM 2516 C C . CYS A 1 320 ? 2.912 -14.568 -2.003 1.00 98.69 320 CYS A C 1
ATOM 2518 O O . CYS A 1 320 ? 2.409 -14.901 -0.927 1.00 98.69 320 CYS A O 1
ATOM 2520 N N . ALA A 1 321 ? 2.517 -15.085 -3.174 1.00 97.94 321 ALA A N 1
ATOM 2521 C CA . ALA A 1 321 ? 1.426 -16.053 -3.313 1.00 97.94 321 ALA A CA 1
ATOM 2522 C C . ALA A 1 321 ? 1.630 -17.292 -2.425 1.00 97.94 321 ALA A C 1
ATOM 2524 O O . ALA A 1 321 ? 0.718 -17.705 -1.710 1.00 97.94 321 ALA A O 1
ATOM 2525 N N . ALA A 1 322 ? 2.851 -17.837 -2.389 1.00 97.88 322 ALA A N 1
ATOM 2526 C CA . ALA A 1 322 ? 3.200 -18.999 -1.567 1.00 97.88 322 ALA A CA 1
ATOM 2527 C C . ALA A 1 322 ? 2.990 -18.788 -0.051 1.00 97.88 322 ALA A C 1
ATOM 2529 O O . ALA A 1 322 ? 2.899 -19.758 0.700 1.00 97.88 322 ALA A O 1
ATOM 2530 N N . ARG A 1 323 ? 2.909 -17.531 0.400 1.00 98.12 323 ARG A N 1
ATOM 2531 C CA . ARG A 1 323 ? 2.666 -17.126 1.796 1.00 98.12 323 ARG A CA 1
ATOM 2532 C C . ARG A 1 323 ? 1.247 -16.614 2.027 1.00 98.12 323 ARG A C 1
ATOM 2534 O O . ARG A 1 323 ? 0.942 -16.120 3.107 1.00 98.12 323 ARG A O 1
ATOM 2541 N N . GLY A 1 324 ? 0.383 -16.724 1.020 1.00 97.88 324 GLY A N 1
ATOM 2542 C CA . GLY A 1 324 ? -0.997 -16.275 1.108 1.00 97.88 324 GLY A CA 1
ATOM 2543 C C . GLY A 1 324 ? -1.181 -14.767 1.077 1.00 97.88 324 GLY A C 1
ATOM 2544 O O . GLY A 1 324 ? -2.219 -14.285 1.532 1.00 97.88 324 GLY A O 1
ATOM 2545 N N . LEU A 1 325 ? -0.197 -14.050 0.538 1.00 98.81 325 LEU A N 1
ATOM 2546 C CA . LEU A 1 325 ? -0.212 -12.604 0.380 1.00 98.81 325 LEU A CA 1
ATOM 2547 C C . LEU A 1 325 ? -0.667 -12.248 -1.040 1.00 98.81 325 LEU A C 1
ATOM 2549 O O . LEU A 1 325 ? -0.102 -12.737 -2.021 1.00 98.81 325 LEU A O 1
ATOM 2553 N N . PHE A 1 326 ? -1.658 -11.367 -1.140 1.00 98.88 326 PHE A N 1
ATOM 2554 C CA . PHE A 1 326 ? -1.991 -10.678 -2.384 1.00 98.88 326 PHE A CA 1
ATOM 2555 C C . PHE A 1 326 ? -0.915 -9.650 -2.737 1.00 98.88 326 PHE A C 1
ATOM 2557 O O . PHE A 1 326 ? -0.085 -9.280 -1.902 1.00 98.88 326 PHE A O 1
ATOM 2564 N N . VAL A 1 327 ? -0.956 -9.144 -3.969 1.00 98.94 327 VAL A N 1
ATOM 2565 C CA . VAL A 1 327 ? -0.039 -8.110 -4.450 1.00 98.94 327 VAL A CA 1
ATOM 2566 C C . VAL A 1 327 ? -0.793 -6.907 -5.020 1.00 98.94 327 VAL A C 1
ATOM 2568 O O . VAL A 1 327 ? -1.689 -7.053 -5.855 1.00 98.94 327 VAL A O 1
ATOM 2571 N N . HIS A 1 328 ? -0.379 -5.711 -4.595 1.00 98.88 328 HIS A N 1
ATOM 2572 C CA . HIS A 1 328 ? -0.629 -4.441 -5.281 1.00 98.88 328 HIS A CA 1
ATOM 2573 C C . HIS A 1 328 ? 0.632 -4.069 -6.061 1.00 98.88 328 HIS A C 1
ATOM 2575 O O . HIS A 1 328 ? 1.662 -3.735 -5.472 1.00 98.88 328 HIS A O 1
ATOM 2581 N N . ILE A 1 329 ? 0.578 -4.168 -7.390 1.00 98.81 329 ILE A N 1
ATOM 2582 C CA . ILE A 1 329 ? 1.738 -3.876 -8.241 1.00 98.81 329 ILE A CA 1
ATOM 2583 C C . ILE A 1 329 ? 1.692 -2.421 -8.717 1.00 98.81 329 ILE A C 1
ATOM 2585 O O . ILE A 1 329 ? 0.770 -1.997 -9.405 1.00 98.81 329 ILE A O 1
ATOM 2589 N N . ARG A 1 330 ? 2.688 -1.617 -8.369 1.00 98.69 330 ARG A N 1
ATOM 2590 C CA . ARG A 1 330 ? 2.738 -0.198 -8.732 1.00 98.69 330 ARG A CA 1
ATOM 2591 C C . ARG A 1 330 ? 3.749 -0.019 -9.857 1.00 98.69 330 ARG A C 1
ATOM 2593 O O . ARG A 1 330 ? 4.956 -0.051 -9.635 1.00 98.69 330 ARG A O 1
ATOM 2600 N N . LEU A 1 331 ? 3.251 0.075 -11.089 1.00 97.88 331 LEU A N 1
ATOM 2601 C CA . LEU A 1 331 ? 4.087 -0.017 -12.290 1.00 97.88 331 LEU A CA 1
ATOM 2602 C C . LEU A 1 331 ? 4.900 1.253 -12.562 1.00 97.88 331 LEU A C 1
ATOM 2604 O O . LEU A 1 331 ? 5.928 1.174 -13.227 1.00 97.88 331 LEU A O 1
ATOM 2608 N N . GLY A 1 332 ? 4.444 2.413 -12.088 1.00 93.88 332 GLY A N 1
ATOM 2609 C CA . GLY A 1 332 ? 5.028 3.705 -12.443 1.00 93.88 332 GLY A CA 1
ATOM 2610 C C . GLY A 1 332 ? 4.549 4.194 -13.822 1.00 93.88 332 GLY A C 1
ATOM 2611 O O . GLY A 1 332 ? 3.348 4.122 -14.092 1.00 93.88 332 GLY A O 1
ATOM 2612 N N . PRO A 1 333 ? 5.427 4.714 -14.706 1.00 94.81 333 PRO A N 1
ATOM 2613 C CA . PRO A 1 333 ? 6.884 4.529 -14.713 1.00 94.81 333 PRO A CA 1
ATOM 2614 C C . PRO A 1 333 ? 7.654 5.411 -13.727 1.00 94.81 333 PRO A C 1
ATOM 2616 O O . PRO A 1 333 ? 8.767 5.059 -13.342 1.00 94.81 333 PRO A O 1
ATOM 2619 N N . TYR A 1 334 ? 7.078 6.546 -13.331 1.00 97.31 334 TYR A N 1
ATOM 2620 C CA . TYR A 1 334 ? 7.574 7.327 -12.206 1.00 97.31 334 TYR A CA 1
ATOM 2621 C C . TYR A 1 334 ? 7.023 6.726 -10.914 1.00 97.31 334 TYR A C 1
ATOM 2623 O O . TYR A 1 334 ? 5.818 6.508 -10.811 1.00 97.31 334 TYR A O 1
ATOM 2631 N N . VAL A 1 335 ? 7.900 6.442 -9.956 1.00 96.69 335 VAL A N 1
ATOM 2632 C CA . VAL A 1 335 ? 7.540 5.824 -8.669 1.00 96.69 335 VAL A CA 1
ATOM 2633 C C . VAL A 1 335 ? 7.988 6.643 -7.464 1.00 96.69 335 VAL A C 1
ATOM 2635 O O . VAL A 1 335 ? 7.743 6.215 -6.346 1.00 96.69 335 VAL A O 1
ATOM 2638 N N . CYS A 1 336 ? 8.669 7.780 -7.670 1.00 94.75 336 CYS A N 1
ATOM 2639 C CA . CYS A 1 336 ? 9.359 8.523 -6.610 1.00 94.75 336 CYS A CA 1
ATOM 2640 C C . CYS A 1 336 ? 10.281 7.598 -5.784 1.00 94.75 336 CYS A C 1
ATOM 2642 O O . CYS A 1 336 ? 11.407 7.294 -6.203 1.00 94.75 336 CYS A O 1
ATOM 2644 N N . ALA A 1 337 ? 9.762 7.101 -4.657 1.00 94.81 337 ALA A N 1
ATOM 2645 C CA . ALA A 1 337 ? 10.296 6.040 -3.816 1.00 94.81 337 ALA A CA 1
ATOM 2646 C C . ALA A 1 337 ? 11.727 6.276 -3.327 1.00 94.81 337 ALA A C 1
ATOM 2648 O O . ALA A 1 337 ? 12.440 5.308 -3.039 1.00 94.81 337 ALA A O 1
ATOM 2649 N N . GLU A 1 338 ? 12.181 7.533 -3.284 1.00 93.81 338 GLU A N 1
ATOM 2650 C CA . GLU A 1 338 ? 13.565 7.914 -2.981 1.00 93.81 338 GLU A CA 1
ATOM 2651 C C . GLU A 1 338 ? 14.586 7.093 -3.788 1.00 93.81 338 GLU A C 1
ATOM 2653 O O . GLU A 1 338 ? 15.639 6.667 -3.293 1.00 93.81 338 GLU A O 1
ATOM 2658 N N . TYR A 1 339 ? 14.242 6.822 -5.043 1.00 94.69 339 TYR A N 1
ATOM 2659 C CA . TYR A 1 339 ? 15.047 6.056 -5.982 1.00 94.69 339 TYR A CA 1
ATOM 2660 C C . TYR A 1 339 ? 15.668 6.992 -7.024 1.00 94.69 339 TYR A C 1
ATOM 2662 O O . TYR A 1 339 ? 15.123 8.061 -7.313 1.00 94.69 339 TYR A O 1
ATOM 2670 N N . SER A 1 340 ? 16.816 6.616 -7.599 1.00 93.06 340 SER A N 1
ATOM 2671 C CA . SER A 1 340 ? 17.465 7.427 -8.640 1.00 93.06 340 SER A CA 1
ATOM 2672 C C . SER A 1 340 ? 16.472 7.719 -9.769 1.00 93.06 340 SER A C 1
ATOM 2674 O O . SER A 1 340 ? 15.775 6.814 -10.236 1.00 93.06 340 SER A O 1
ATOM 2676 N N . MET A 1 341 ? 16.371 8.996 -10.160 1.00 93.31 341 MET A N 1
ATOM 2677 C CA . MET A 1 341 ? 15.441 9.488 -11.188 1.00 93.31 341 MET A CA 1
ATOM 2678 C C . MET A 1 341 ? 13.968 9.083 -10.968 1.00 93.31 341 MET A C 1
ATOM 2680 O O . MET A 1 341 ? 13.206 8.959 -11.925 1.00 93.31 341 MET A O 1
ATOM 2684 N N . GLY A 1 342 ? 13.553 8.838 -9.719 1.00 94.81 342 GLY A N 1
ATOM 2685 C CA . GLY A 1 342 ? 12.193 8.388 -9.411 1.00 94.81 342 GLY A CA 1
ATOM 2686 C C . GLY A 1 342 ? 11.841 7.048 -10.064 1.00 94.81 342 GLY A C 1
ATOM 2687 O O . GLY A 1 342 ? 10.688 6.830 -10.422 1.00 94.81 342 GLY A O 1
ATOM 2688 N N . GLY A 1 343 ? 12.840 6.190 -10.304 1.00 95.69 343 GLY A N 1
ATOM 2689 C CA . GLY A 1 343 ? 12.694 4.905 -10.993 1.00 95.69 343 GLY A CA 1
ATOM 2690 C C . GLY A 1 343 ? 12.746 4.977 -12.520 1.00 95.69 343 GLY A C 1
ATOM 2691 O O . GLY A 1 343 ? 12.819 3.925 -13.153 1.00 95.69 343 GLY A O 1
ATOM 2692 N N . ILE A 1 344 ? 12.775 6.170 -13.119 1.00 96.69 344 ILE A N 1
ATOM 2693 C CA . ILE A 1 344 ? 12.919 6.358 -14.569 1.00 96.69 344 ILE A CA 1
ATOM 2694 C C . ILE A 1 344 ? 14.383 6.093 -14.982 1.00 96.69 344 ILE A C 1
ATOM 2696 O O . ILE A 1 344 ? 15.301 6.496 -14.266 1.00 96.69 344 ILE A O 1
ATOM 2700 N N . PRO A 1 345 ? 14.663 5.441 -16.127 1.00 95.19 345 PRO A N 1
ATOM 2701 C CA . PRO A 1 345 ? 16.035 5.240 -16.576 1.00 95.19 345 PRO A CA 1
ATOM 2702 C C . PRO A 1 345 ? 16.785 6.551 -16.861 1.00 95.19 345 PRO A C 1
ATOM 2704 O O . PRO A 1 345 ? 16.330 7.392 -17.636 1.00 95.19 345 PRO A O 1
ATOM 2707 N N . GLU A 1 346 ? 18.001 6.679 -16.322 1.00 92.31 346 GLU A N 1
ATOM 2708 C CA . GLU A 1 346 ? 18.875 7.855 -16.504 1.00 92.31 346 GLU A CA 1
ATOM 2709 C C . GLU A 1 346 ? 19.217 8.145 -17.977 1.00 92.31 346 GLU A C 1
ATOM 2711 O O . GLU A 1 346 ? 19.530 9.280 -18.337 1.00 92.31 346 GLU A O 1
ATOM 2716 N N . TRP A 1 347 ? 19.147 7.137 -18.854 1.00 95.06 347 TRP A N 1
ATOM 2717 C CA . TRP A 1 347 ? 19.429 7.319 -20.276 1.00 95.06 347 TRP A CA 1
ATOM 2718 C C . TRP A 1 347 ? 18.343 8.109 -21.012 1.00 95.06 347 TRP A C 1
ATOM 2720 O O . TRP A 1 347 ? 18.647 8.673 -22.059 1.00 95.06 347 TRP A O 1
ATOM 2730 N N . ILE A 1 348 ? 17.109 8.184 -20.498 1.00 96.38 348 ILE A N 1
ATOM 2731 C CA . ILE A 1 348 ? 16.015 8.906 -21.166 1.00 96.38 348 ILE A CA 1
ATOM 2732 C C . ILE A 1 348 ? 16.368 10.387 -21.350 1.00 96.38 348 ILE A C 1
ATOM 2734 O O . ILE A 1 348 ? 16.469 10.812 -22.500 1.00 96.38 348 ILE A O 1
ATOM 2738 N N . PRO A 1 349 ? 16.648 11.172 -20.292 1.00 93.62 349 PRO A N 1
ATOM 2739 C CA . PRO A 1 349 ? 17.046 12.567 -20.474 1.00 93.62 349 PRO A CA 1
ATOM 2740 C C . PRO A 1 349 ? 18.411 12.717 -21.165 1.00 93.62 349 PRO A C 1
ATOM 2742 O O . PRO A 1 349 ? 18.676 13.748 -21.775 1.00 93.62 349 PRO A O 1
ATOM 2745 N N . ALA A 1 350 ? 19.284 11.703 -21.113 1.00 93.00 350 ALA A N 1
ATOM 2746 C CA . ALA A 1 350 ? 20.572 11.744 -21.809 1.00 93.00 350 ALA A CA 1
ATOM 2747 C C . ALA A 1 350 ? 20.434 11.593 -23.337 1.00 93.00 350 ALA A C 1
ATOM 2749 O O . ALA A 1 350 ? 21.204 12.191 -24.086 1.00 93.00 350 ALA A O 1
ATOM 2750 N N . VAL A 1 351 ? 19.471 10.789 -23.800 1.00 95.88 351 VAL A N 1
ATOM 2751 C CA . VAL A 1 351 ? 19.193 10.552 -25.228 1.00 95.88 351 VAL A CA 1
ATOM 2752 C C . VAL A 1 351 ? 18.193 11.571 -25.780 1.00 95.88 351 VAL A C 1
ATOM 2754 O O . VAL A 1 351 ? 18.333 12.003 -26.922 1.00 95.88 351 VAL A O 1
ATOM 2757 N N . TYR A 1 352 ? 17.219 11.984 -24.970 1.00 96.00 352 TYR A N 1
ATOM 2758 C CA . TYR A 1 352 ? 16.176 12.945 -25.323 1.00 96.00 352 TYR A CA 1
ATOM 2759 C C . TYR A 1 352 ? 16.315 14.204 -24.446 1.00 96.00 352 TYR A C 1
ATOM 2761 O O . TYR A 1 352 ? 15.560 14.381 -23.493 1.00 96.00 352 TYR A O 1
ATOM 2769 N N . PRO A 1 353 ? 17.266 15.110 -24.735 1.00 92.38 353 PRO A N 1
ATOM 2770 C CA . PRO A 1 353 ? 17.611 16.220 -23.835 1.00 92.38 353 PRO A CA 1
ATOM 2771 C C . PRO A 1 353 ? 16.495 17.254 -23.618 1.00 92.38 353 PRO A C 1
ATOM 2773 O O . PRO A 1 353 ? 16.560 18.019 -22.661 1.00 92.38 353 PRO A O 1
ATOM 2776 N N . ASN A 1 354 ? 15.479 17.283 -24.487 1.00 94.56 354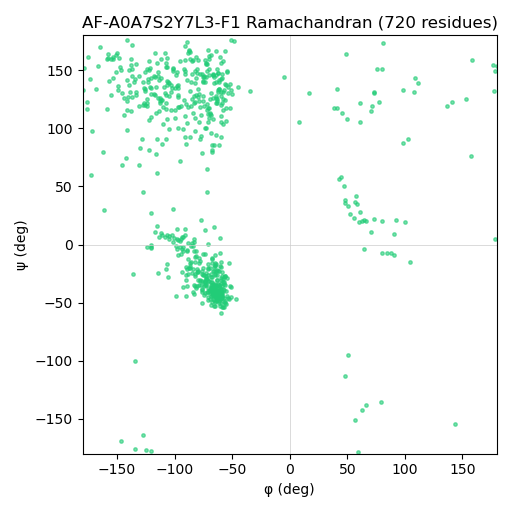 ASN A N 1
ATOM 2777 C CA . ASN A 1 354 ? 14.350 18.217 -24.408 1.00 94.56 354 ASN A CA 1
ATOM 2778 C C . ASN A 1 354 ? 13.032 17.550 -23.978 1.00 94.56 354 ASN A C 1
ATOM 2780 O O . ASN A 1 354 ? 11.990 18.200 -24.031 1.00 94.56 354 ASN A O 1
ATOM 2784 N N . ILE A 1 355 ? 13.059 16.267 -23.597 1.00 95.56 355 ILE A N 1
ATOM 2785 C CA . ILE A 1 355 ? 11.846 15.516 -23.262 1.00 95.56 355 ILE A CA 1
ATOM 2786 C C . ILE A 1 355 ? 11.159 16.103 -22.028 1.00 95.56 355 ILE A C 1
ATOM 2788 O O . ILE A 1 355 ? 11.772 16.262 -20.968 1.00 95.56 355 ILE A O 1
ATOM 2792 N N . ARG A 1 356 ? 9.862 16.394 -22.137 1.00 93.69 356 ARG A N 1
ATOM 2793 C CA . ARG A 1 356 ? 9.036 16.751 -20.977 1.00 93.69 356 ARG A CA 1
ATOM 2794 C C . ARG A 1 356 ? 8.434 15.477 -20.391 1.00 93.69 356 ARG A C 1
ATOM 2796 O O . ARG A 1 356 ? 7.330 15.075 -20.741 1.00 93.69 356 ARG A O 1
ATOM 2803 N N . MET A 1 357 ? 9.185 14.831 -19.501 1.00 93.75 357 MET A N 1
ATOM 2804 C CA . MET A 1 357 ? 8.700 13.653 -18.774 1.00 93.75 357 MET A CA 1
ATOM 2805 C C . MET A 1 357 ? 7.437 13.992 -17.976 1.00 93.75 357 MET A C 1
ATOM 2807 O O . MET A 1 357 ? 7.295 15.105 -17.468 1.00 93.75 357 MET A O 1
ATOM 2811 N N . ARG A 1 358 ? 6.537 13.013 -17.841 1.00 93.31 358 ARG A N 1
ATOM 2812 C CA . ARG A 1 358 ? 5.273 13.130 -17.094 1.00 93.31 358 ARG A CA 1
ATOM 2813 C C . ARG A 1 358 ? 4.365 14.254 -17.609 1.00 93.31 358 ARG A C 1
ATOM 2815 O O . ARG A 1 358 ? 3.731 14.961 -16.828 1.00 93.31 358 ARG A O 1
ATOM 2822 N N . ARG A 1 359 ? 4.373 14.485 -18.923 1.00 92.88 359 ARG A N 1
ATOM 2823 C CA . ARG A 1 359 ? 3.536 15.461 -19.638 1.00 92.88 359 ARG A CA 1
ATOM 2824 C C . ARG A 1 359 ? 3.096 14.862 -20.976 1.00 92.88 359 ARG A C 1
ATOM 2826 O O . ARG A 1 359 ? 3.561 13.789 -21.360 1.00 92.88 359 ARG A O 1
ATOM 2833 N N . MET A 1 360 ? 2.254 15.587 -21.711 1.00 93.94 360 MET A N 1
ATOM 2834 C CA . MET A 1 360 ? 1.798 15.245 -23.069 1.00 93.94 360 MET A CA 1
ATOM 2835 C C . MET A 1 360 ? 2.898 15.411 -24.142 1.00 93.94 360 MET A C 1
ATOM 2837 O O . MET A 1 360 ? 2.678 15.985 -25.207 1.00 93.94 360 MET A O 1
ATOM 2841 N N . ASP A 1 361 ? 4.106 14.926 -23.858 1.00 95.81 361 ASP A N 1
ATOM 2842 C CA . ASP A 1 361 ? 5.244 14.911 -24.774 1.00 95.81 361 ASP A CA 1
ATOM 2843 C C . ASP A 1 361 ? 5.245 13.606 -25.589 1.00 95.81 361 ASP A C 1
ATOM 2845 O O . ASP A 1 361 ? 5.319 12.529 -24.996 1.00 95.81 361 ASP A O 1
ATOM 2849 N N . PRO A 1 362 ? 5.173 13.650 -26.932 1.00 96.94 362 PRO A N 1
ATOM 2850 C CA . PRO A 1 362 ? 5.048 12.444 -27.752 1.00 96.94 362 PRO A CA 1
ATOM 2851 C C . PRO A 1 362 ? 6.151 11.398 -27.540 1.00 96.94 362 PRO A C 1
ATOM 2853 O O . PRO A 1 362 ? 5.864 10.200 -27.603 1.00 96.94 362 PRO A O 1
ATOM 2856 N N . ASP A 1 363 ? 7.393 11.823 -27.280 1.00 96.94 363 ASP A N 1
ATOM 2857 C CA . ASP A 1 363 ? 8.491 10.894 -27.013 1.00 96.94 363 ASP A CA 1
ATOM 2858 C C . ASP A 1 363 ? 8.317 10.243 -25.640 1.00 96.94 363 ASP A C 1
ATOM 2860 O O . ASP A 1 363 ? 8.488 9.028 -25.513 1.00 96.94 363 ASP A O 1
ATOM 2864 N N . TRP A 1 364 ? 7.901 11.016 -24.632 1.00 97.69 364 TRP A N 1
ATOM 2865 C CA . TRP A 1 364 ? 7.579 10.481 -23.308 1.00 97.69 364 TRP A CA 1
ATOM 2866 C C . TRP A 1 364 ? 6.433 9.473 -23.361 1.00 97.69 364 TRP A C 1
ATOM 2868 O O . TRP A 1 364 ? 6.580 8.357 -22.862 1.00 97.69 364 TRP A O 1
ATOM 2878 N N . LEU A 1 365 ? 5.319 9.838 -24.003 1.00 98.31 365 LEU A N 1
ATOM 2879 C CA . LEU A 1 365 ? 4.132 8.989 -24.105 1.00 98.31 365 LEU A CA 1
ATOM 2880 C C . LEU A 1 365 ? 4.463 7.653 -24.779 1.00 98.31 365 LEU A C 1
ATOM 2882 O O . LEU A 1 365 ? 4.059 6.600 -24.290 1.00 98.31 365 LEU A O 1
ATOM 2886 N N . ARG A 1 366 ? 5.253 7.674 -25.860 1.00 97.94 366 ARG A N 1
ATOM 2887 C CA . ARG A 1 366 ? 5.692 6.453 -26.547 1.00 97.94 366 ARG A CA 1
ATOM 2888 C C . ARG A 1 366 ? 6.570 5.578 -25.652 1.00 97.94 366 ARG A C 1
ATOM 2890 O O . ARG A 1 366 ? 6.334 4.378 -25.559 1.00 97.94 366 ARG A O 1
ATOM 2897 N N . LEU A 1 367 ? 7.573 6.164 -24.996 1.00 97.62 367 LEU A N 1
ATOM 2898 C CA . LEU A 1 367 ? 8.491 5.428 -24.123 1.00 97.62 367 LEU A CA 1
ATOM 2899 C C . LEU A 1 367 ? 7.755 4.807 -22.923 1.00 97.62 367 LEU A C 1
ATOM 2901 O O . LEU A 1 367 ? 7.991 3.646 -22.587 1.00 97.62 367 LEU A O 1
ATOM 2905 N N . MET A 1 368 ? 6.842 5.558 -22.302 1.00 97.81 368 MET A N 1
ATOM 2906 C CA . MET A 1 368 ? 5.989 5.063 -21.223 1.00 97.81 368 MET A CA 1
ATOM 2907 C C . MET A 1 368 ? 5.052 3.952 -21.704 1.00 97.81 368 MET A C 1
ATOM 2909 O O . MET A 1 368 ? 4.942 2.930 -21.028 1.00 97.81 368 MET A O 1
ATOM 2913 N N . GLU A 1 369 ? 4.407 4.113 -22.865 1.00 98.44 369 GLU A N 1
ATOM 2914 C CA . GLU A 1 369 ? 3.547 3.076 -23.445 1.00 98.44 369 GLU A CA 1
ATOM 2915 C C . GLU A 1 369 ? 4.327 1.777 -23.682 1.00 98.44 369 GLU A C 1
ATOM 2917 O O . GLU A 1 369 ? 3.869 0.713 -23.261 1.00 98.44 369 GLU A O 1
ATOM 2922 N N . ASP A 1 370 ? 5.526 1.857 -24.267 1.00 97.31 370 ASP A N 1
ATOM 2923 C CA . ASP A 1 370 ? 6.391 0.697 -24.510 1.00 97.31 370 ASP A CA 1
ATOM 2924 C C . ASP A 1 370 ? 6.740 -0.037 -23.201 1.00 97.31 370 ASP A C 1
ATOM 2926 O O . ASP A 1 370 ? 6.663 -1.271 -23.133 1.00 97.31 370 ASP A O 1
ATOM 2930 N N . PHE A 1 371 ? 7.082 0.703 -22.141 1.00 98.19 371 PHE A N 1
ATOM 2931 C CA . PHE A 1 371 ? 7.407 0.125 -20.837 1.00 98.19 371 PHE A CA 1
ATOM 2932 C C . PHE A 1 371 ? 6.191 -0.506 -20.150 1.00 98.19 371 PHE A C 1
ATOM 2934 O O . PHE A 1 371 ? 6.247 -1.678 -19.774 1.00 98.19 371 PHE A O 1
ATOM 2941 N N . VAL A 1 372 ? 5.079 0.227 -20.021 1.00 98.38 372 VAL A N 1
ATOM 2942 C CA . VAL A 1 372 ? 3.861 -0.264 -19.351 1.00 98.38 372 VAL A CA 1
ATOM 2943 C C . VAL A 1 372 ? 3.289 -1.468 -20.100 1.00 98.38 372 VAL A C 1
ATOM 2945 O O . VAL A 1 372 ? 2.911 -2.465 -19.480 1.00 98.38 372 VAL A O 1
ATOM 2948 N N . LYS A 1 373 ? 3.291 -1.440 -21.436 1.00 98.12 373 LYS A N 1
ATOM 2949 C CA . LYS A 1 373 ? 2.902 -2.586 -22.264 1.00 98.12 373 LYS A CA 1
ATOM 2950 C C . LYS A 1 373 ? 3.809 -3.791 -22.031 1.00 98.12 373 LYS A C 1
ATOM 2952 O O . LYS A 1 373 ? 3.325 -4.906 -21.888 1.00 98.12 373 LYS A O 1
ATOM 2957 N N . SER A 1 374 ? 5.121 -3.589 -21.964 1.00 98.06 374 SER A N 1
ATOM 2958 C CA . SER A 1 374 ? 6.058 -4.692 -21.725 1.00 98.06 374 SER A CA 1
ATOM 2959 C C . SER A 1 374 ? 5.913 -5.283 -20.320 1.00 98.06 374 SER A C 1
ATOM 2961 O O . SER A 1 374 ? 5.942 -6.502 -20.170 1.00 98.06 374 SER A O 1
ATOM 2963 N N . ALA A 1 375 ? 5.709 -4.444 -19.299 1.00 98.12 375 ALA A N 1
ATOM 2964 C CA . ALA A 1 375 ? 5.456 -4.882 -17.928 1.00 98.12 375 ALA A CA 1
ATOM 2965 C C . ALA A 1 375 ? 4.155 -5.689 -17.829 1.00 98.12 375 ALA A C 1
ATOM 2967 O O . ALA A 1 375 ? 4.132 -6.781 -17.269 1.00 98.12 375 ALA A O 1
ATOM 2968 N N . THR A 1 376 ? 3.074 -5.181 -18.419 1.00 97.94 376 THR A N 1
ATOM 2969 C CA . THR A 1 376 ? 1.767 -5.853 -18.405 1.00 97.94 376 THR A CA 1
ATOM 2970 C C . THR A 1 376 ? 1.787 -7.170 -19.176 1.00 97.94 376 THR A C 1
ATOM 2972 O O . THR A 1 376 ? 1.228 -8.150 -18.683 1.00 97.94 376 THR A O 1
ATOM 2975 N N . LEU A 1 377 ? 2.472 -7.240 -20.324 1.00 98.19 377 LEU A N 1
ATOM 2976 C CA . LEU A 1 377 ? 2.690 -8.493 -21.056 1.00 98.19 377 LEU A CA 1
ATOM 2977 C C . LEU A 1 377 ? 3.474 -9.504 -20.217 1.00 98.19 377 LEU A C 1
ATOM 2979 O O . LEU A 1 377 ? 3.009 -10.625 -20.055 1.00 98.19 377 LEU A O 1
ATOM 2983 N N . TYR A 1 378 ? 4.589 -9.095 -19.607 1.00 98.50 378 TYR A N 1
ATOM 2984 C CA . TYR A 1 378 ? 5.378 -9.969 -18.737 1.00 98.50 378 TYR A CA 1
ATOM 2985 C C . TYR A 1 378 ? 4.543 -10.542 -17.580 1.00 98.50 378 TYR A C 1
ATOM 2987 O O . TYR A 1 378 ? 4.496 -11.755 -17.390 1.00 98.50 378 TYR A O 1
ATOM 2995 N N . LEU A 1 379 ? 3.804 -9.700 -16.849 1.00 98.62 379 LEU A N 1
ATOM 2996 C CA . LEU A 1 379 ? 2.947 -10.161 -15.748 1.00 98.62 379 LEU A CA 1
ATOM 2997 C C . LEU A 1 379 ? 1.826 -11.103 -16.229 1.00 98.62 379 LEU A C 1
ATOM 2999 O O . LEU A 1 379 ? 1.470 -12.049 -15.525 1.00 98.62 379 LEU A O 1
ATOM 3003 N N . THR A 1 380 ? 1.297 -10.865 -17.434 1.00 98.44 380 THR A N 1
ATOM 3004 C CA . THR A 1 380 ? 0.255 -11.701 -18.054 1.00 98.44 380 THR A CA 1
ATOM 3005 C C . THR A 1 380 ? 0.800 -13.057 -18.487 1.00 98.44 380 THR A C 1
ATOM 3007 O O . THR A 1 380 ? 0.177 -14.082 -18.209 1.00 98.44 380 THR A O 1
ATOM 3010 N N . ASP A 1 381 ? 1.963 -13.088 -19.137 1.00 98.06 381 ASP A N 1
ATOM 3011 C CA . ASP A 1 381 ? 2.597 -14.318 -19.618 1.00 98.06 381 ASP A CA 1
ATOM 3012 C C . ASP A 1 381 ? 2.951 -15.249 -18.449 1.00 98.06 381 ASP A C 1
ATOM 3014 O O . ASP A 1 381 ? 2.788 -16.466 -18.552 1.00 98.06 381 ASP A O 1
ATOM 3018 N N . HIS A 1 382 ? 3.318 -14.673 -17.300 1.00 98.25 382 HIS A N 1
ATOM 3019 C CA . HIS A 1 382 ? 3.582 -15.394 -16.053 1.00 98.25 382 HIS A CA 1
ATOM 3020 C C . HIS A 1 382 ? 2.325 -15.721 -15.217 1.00 98.25 382 HIS A C 1
ATOM 3022 O O . HIS A 1 382 ? 2.455 -16.275 -14.128 1.00 98.25 382 HIS A O 1
ATOM 3028 N N . GLN A 1 383 ? 1.114 -15.428 -15.712 1.00 98.12 383 GLN A N 1
ATOM 3029 C CA . GLN A 1 383 ? -0.170 -15.702 -15.038 1.00 98.12 383 GLN A CA 1
ATOM 3030 C C . GLN A 1 383 ? -0.297 -15.069 -13.639 1.00 98.12 383 GLN A C 1
ATOM 3032 O O . GLN A 1 383 ? -0.864 -15.664 -12.724 1.00 98.12 383 GLN A O 1
ATOM 3037 N N . LEU A 1 384 ? 0.241 -13.863 -13.444 1.00 98.62 384 LEU A N 1
ATOM 3038 C CA . LEU A 1 384 ? 0.302 -13.244 -12.116 1.00 98.62 384 LEU A CA 1
ATOM 3039 C C . LEU A 1 384 ? -0.942 -12.423 -11.759 1.00 98.62 384 LEU A C 1
ATOM 3041 O O . LEU A 1 384 ? -1.125 -12.076 -10.591 1.00 98.62 384 LEU A O 1
ATOM 3045 N N . TRP A 1 385 ? -1.816 -12.129 -12.723 1.00 98.62 385 TRP A N 1
ATOM 3046 C CA . TRP A 1 385 ? -3.054 -11.398 -12.466 1.00 98.62 385 TRP A CA 1
ATOM 3047 C C . TRP A 1 385 ? -4.105 -12.266 -11.769 1.00 98.62 385 TRP A C 1
ATOM 3049 O O . TRP A 1 385 ? -4.274 -13.438 -12.098 1.00 98.62 385 TRP A O 1
ATOM 3059 N N . ALA A 1 386 ? -4.888 -11.659 -10.879 1.00 98.44 386 ALA A N 1
ATOM 3060 C CA . ALA A 1 386 ? -6.003 -12.287 -10.168 1.00 98.44 386 ALA A CA 1
ATOM 3061 C C . ALA A 1 386 ? -6.940 -13.101 -11.075 1.00 98.44 386 ALA A C 1
ATOM 3063 O O . ALA A 1 386 ? -7.218 -14.266 -10.802 1.00 98.44 386 ALA A O 1
ATOM 3064 N N . HIS A 1 387 ? -7.355 -12.544 -12.216 1.00 97.81 387 HIS A N 1
ATOM 3065 C CA . HIS A 1 387 ? -8.233 -13.231 -13.172 1.00 97.81 387 HIS A CA 1
ATOM 3066 C C . HIS A 1 387 ? -7.579 -14.440 -13.878 1.00 97.81 387 HIS A C 1
ATOM 3068 O O . HIS A 1 387 ? -8.276 -15.210 -14.536 1.00 97.81 387 HIS A O 1
ATOM 3074 N N . GLN A 1 388 ? -6.259 -14.607 -13.761 1.00 97.94 388 GLN A N 1
ATOM 3075 C CA . GLN A 1 388 ? -5.497 -15.767 -14.238 1.00 97.94 388 GLN A CA 1
ATOM 3076 C C . GLN A 1 388 ? -5.192 -16.772 -13.116 1.00 97.94 388 GLN A C 1
ATOM 3078 O O . GLN A 1 388 ? -4.572 -17.799 -13.378 1.00 97.94 388 GLN A O 1
ATOM 3083 N N . GLY A 1 389 ? -5.615 -16.483 -11.880 1.00 97.75 389 GLY A N 1
ATOM 3084 C CA . GLY A 1 389 ? -5.273 -17.268 -10.694 1.00 97.75 389 GLY A CA 1
ATOM 3085 C C . GLY A 1 389 ? -3.999 -16.810 -9.978 1.00 97.75 389 GLY A C 1
ATOM 3086 O O . GLY A 1 389 ? -3.528 -17.509 -9.086 1.00 97.75 389 GLY A O 1
ATOM 3087 N N . GLY A 1 390 ? -3.426 -15.663 -10.353 1.00 98.50 390 GLY A N 1
ATOM 3088 C CA . GLY A 1 390 ? -2.249 -15.085 -9.701 1.00 98.50 390 GLY A CA 1
ATOM 3089 C C . GLY A 1 390 ? -2.581 -14.120 -8.551 1.00 98.50 390 GLY A C 1
ATOM 3090 O O . GLY A 1 390 ? -3.740 -13.758 -8.351 1.00 98.50 390 GLY A O 1
ATOM 3091 N N . PRO A 1 391 ? -1.582 -13.674 -7.768 1.00 98.69 391 PRO A N 1
ATOM 3092 C CA . PRO A 1 391 ? -1.814 -12.892 -6.551 1.00 98.69 391 PRO A CA 1
ATOM 3093 C C . PRO A 1 391 ? -2.064 -11.395 -6.785 1.00 98.69 391 PRO A C 1
ATOM 3095 O O . PRO A 1 391 ? -2.397 -10.692 -5.831 1.00 98.69 391 PRO A O 1
ATOM 3098 N N . ILE A 1 392 ? -1.870 -10.871 -8.002 1.00 98.88 392 ILE A N 1
ATOM 3099 C CA . ILE A 1 392 ? -1.990 -9.432 -8.265 1.00 98.88 392 ILE A CA 1
ATOM 3100 C C . ILE A 1 392 ? -3.465 -9.047 -8.390 1.00 98.88 392 ILE A C 1
ATOM 3102 O O . ILE A 1 392 ? -4.096 -9.315 -9.416 1.00 98.88 392 ILE A O 1
ATOM 3106 N N . ILE A 1 393 ? -3.995 -8.384 -7.359 1.00 98.69 393 ILE A N 1
ATOM 3107 C CA . ILE A 1 393 ? -5.410 -7.985 -7.290 1.00 98.69 393 ILE A CA 1
ATOM 3108 C C . ILE A 1 393 ? -5.663 -6.569 -7.813 1.00 98.69 393 ILE A C 1
ATOM 3110 O O . ILE A 1 393 ? -6.762 -6.267 -8.257 1.00 98.69 393 ILE A O 1
ATOM 3114 N N . MET A 1 394 ? -4.652 -5.704 -7.812 1.00 98.44 394 MET A N 1
ATOM 3115 C CA . MET A 1 394 ? -4.771 -4.333 -8.312 1.00 98.44 394 MET A CA 1
ATOM 3116 C C . MET A 1 394 ? -3.415 -3.790 -8.747 1.00 98.44 394 MET A C 1
ATOM 3118 O O . MET A 1 394 ? -2.367 -4.298 -8.327 1.00 98.44 394 MET A O 1
ATOM 3122 N N . ALA A 1 395 ? -3.439 -2.755 -9.583 1.00 98.75 395 ALA A N 1
ATOM 3123 C CA . ALA A 1 395 ? -2.241 -2.107 -10.093 1.00 98.75 395 ALA A CA 1
ATOM 3124 C C . ALA A 1 395 ? -2.313 -0.579 -10.005 1.00 98.75 395 ALA A C 1
ATOM 3126 O O . ALA A 1 395 ? -3.397 -0.009 -10.017 1.00 98.75 395 ALA A O 1
ATOM 3127 N N . GLN A 1 396 ? -1.162 0.088 -9.949 1.00 98.69 396 GLN A N 1
ATOM 3128 C CA . GLN A 1 396 ? -1.066 1.548 -10.067 1.00 98.69 396 GLN A CA 1
ATOM 3129 C C . GLN A 1 396 ? -0.332 1.946 -11.346 1.00 98.69 396 GLN A C 1
ATOM 3131 O O . GLN A 1 396 ? 0.676 1.325 -11.703 1.00 98.69 396 GLN A O 1
ATOM 3136 N N . VAL A 1 397 ? -0.808 3.017 -11.979 1.00 98.25 397 VAL A N 1
ATOM 3137 C CA . VAL A 1 397 ? -0.097 3.772 -13.018 1.00 98.25 397 VAL A CA 1
ATOM 3138 C C . VAL A 1 397 ? 0.207 5.173 -12.495 1.00 98.25 397 VAL A C 1
ATOM 3140 O O . VAL A 1 397 ? -0.591 5.728 -11.747 1.00 98.25 397 VAL A O 1
ATOM 3143 N N . GLU A 1 398 ? 1.351 5.741 -12.881 1.00 96.31 398 GLU A N 1
ATOM 3144 C CA . GLU A 1 398 ? 1.853 7.008 -12.326 1.00 96.31 398 GLU A CA 1
ATOM 3145 C C . GLU A 1 398 ? 2.077 6.947 -10.796 1.00 96.31 398 GLU A C 1
ATOM 3147 O O . GLU A 1 398 ? 1.945 5.891 -10.168 1.00 96.31 398 GLU A O 1
ATOM 3152 N N . ASN A 1 399 ? 2.495 8.065 -10.206 1.00 96.31 399 ASN A N 1
ATOM 3153 C CA . ASN A 1 399 ? 2.660 8.270 -8.777 1.00 96.31 399 ASN A CA 1
ATOM 3154 C C . ASN A 1 399 ? 2.644 9.771 -8.422 1.00 96.31 399 ASN A C 1
ATOM 3156 O O . ASN A 1 399 ? 3.567 10.492 -8.805 1.00 96.31 399 ASN A O 1
ATOM 3160 N N . GLU A 1 400 ? 1.654 10.225 -7.644 1.00 91.31 400 GLU A N 1
ATOM 3161 C CA . GLU A 1 400 ? 1.584 11.591 -7.079 1.00 91.31 400 GLU A CA 1
ATOM 3162 C C . GLU A 1 400 ? 1.622 12.701 -8.140 1.00 91.31 400 GLU A C 1
ATOM 3164 O O . GLU A 1 400 ? 2.299 13.730 -8.028 1.00 91.31 400 GLU A O 1
ATOM 3169 N N . LEU A 1 401 ? 0.898 12.478 -9.238 1.00 88.62 401 LEU A N 1
ATOM 3170 C CA . LEU A 1 401 ? 0.880 13.391 -10.371 1.00 88.62 401 LEU A CA 1
ATOM 3171 C C . LEU A 1 401 ? 0.228 14.731 -10.000 1.00 88.62 401 LEU A C 1
ATOM 3173 O O . LEU A 1 401 ? -0.920 14.790 -9.571 1.00 88.62 401 LEU A O 1
ATOM 3177 N N . GLY A 1 402 ? 0.938 15.835 -10.240 1.00 74.94 402 GLY A N 1
ATOM 3178 C CA . GLY A 1 402 ? 0.426 17.194 -10.027 1.00 74.94 402 GLY A CA 1
ATOM 3179 C C . GLY A 1 402 ? 0.641 17.754 -8.616 1.00 74.94 402 GLY A C 1
ATOM 3180 O O . GLY A 1 402 ? 0.440 18.951 -8.413 1.00 74.94 402 GLY A O 1
ATOM 3181 N N . GLU A 1 403 ? 1.120 16.954 -7.659 1.00 64.56 403 GLU A N 1
ATOM 3182 C CA . GLU A 1 403 ? 1.509 17.455 -6.333 1.00 64.56 403 GLU A CA 1
ATOM 3183 C C . GLU A 1 403 ? 2.734 18.388 -6.418 1.00 64.56 403 GLU A C 1
ATOM 3185 O O . GLU A 1 403 ? 2.759 19.462 -5.808 1.00 64.56 403 GLU A O 1
ATOM 3190 N N . GLU A 1 404 ? 3.690 18.047 -7.289 1.00 54.31 404 GLU A N 1
ATOM 3191 C CA . GLU A 1 404 ? 4.912 18.815 -7.587 1.00 54.31 404 GLU A CA 1
ATOM 3192 C C . GLU A 1 404 ? 4.629 20.246 -8.075 1.00 54.31 404 GLU A C 1
ATOM 3194 O O . GLU A 1 404 ? 5.383 21.184 -7.792 1.00 54.31 404 GLU A O 1
ATOM 3199 N N . ASP A 1 405 ? 3.511 20.439 -8.778 1.00 46.59 405 ASP A N 1
ATOM 3200 C CA . ASP A 1 405 ? 3.133 21.740 -9.315 1.00 46.59 405 ASP A CA 1
ATOM 3201 C C . ASP A 1 405 ? 2.533 22.659 -8.248 1.00 46.59 405 ASP A C 1
ATOM 3203 O O . ASP A 1 405 ? 2.527 23.867 -8.439 1.00 46.59 405 ASP A O 1
ATOM 3207 N N . THR A 1 406 ? 2.137 22.171 -7.068 1.00 42.66 406 THR A N 1
ATOM 3208 C CA . THR A 1 406 ? 1.677 23.059 -5.982 1.00 42.66 406 THR A CA 1
ATOM 3209 C C . THR A 1 406 ? 2.811 23.916 -5.398 1.00 42.66 406 THR A C 1
ATOM 3211 O O . THR A 1 406 ? 2.576 25.048 -4.963 1.00 42.66 406 THR A O 1
ATOM 3214 N N . GLY A 1 407 ? 4.060 23.432 -5.450 1.00 34.88 407 GLY A N 1
ATOM 3215 C CA . GLY A 1 407 ? 5.258 24.187 -5.068 1.00 34.88 407 GLY A CA 1
ATOM 3216 C C . GLY A 1 407 ? 5.652 25.247 -6.104 1.00 34.88 407 GLY A C 1
ATOM 3217 O O . GLY A 1 407 ? 5.924 26.395 -5.744 1.00 34.88 407 GLY A O 1
ATOM 3218 N N . PHE A 1 408 ? 5.602 24.901 -7.396 1.00 31.02 408 PHE A N 1
ATOM 3219 C CA . PHE A 1 408 ? 5.813 25.853 -8.496 1.00 31.02 408 PHE A CA 1
ATOM 3220 C C . PHE A 1 408 ? 4.674 26.881 -8.614 1.00 31.02 408 PHE A C 1
ATOM 3222 O O . PHE A 1 408 ? 4.937 28.060 -8.858 1.00 31.02 408 PHE A O 1
ATOM 3229 N N . MET A 1 409 ? 3.425 26.479 -8.363 1.00 30.53 409 MET A N 1
ATOM 3230 C CA . MET A 1 409 ? 2.253 27.365 -8.340 1.00 30.53 409 MET A CA 1
ATOM 3231 C C . MET A 1 409 ? 2.316 28.347 -7.162 1.00 30.53 409 MET A C 1
ATOM 3233 O O . MET A 1 409 ? 2.019 29.524 -7.340 1.00 30.53 409 MET A O 1
ATOM 3237 N N . LYS A 1 410 ? 2.812 27.933 -5.983 1.00 34.16 410 LYS A N 1
ATOM 3238 C CA . LYS A 1 410 ? 3.073 28.863 -4.865 1.00 34.16 410 LYS A CA 1
ATOM 3239 C C . LYS A 1 410 ? 4.170 29.887 -5.178 1.00 34.16 410 LYS A C 1
ATOM 3241 O O . LYS A 1 410 ? 4.054 31.030 -4.750 1.00 34.16 410 LYS A O 1
ATOM 3246 N N . ALA A 1 411 ? 5.208 29.517 -5.933 1.00 34.94 411 ALA A N 1
ATOM 3247 C CA . ALA A 1 411 ? 6.274 30.443 -6.333 1.00 34.94 411 ALA A CA 1
ATOM 3248 C C . ALA A 1 411 ? 5.844 31.432 -7.439 1.00 34.94 411 ALA A C 1
ATOM 3250 O O . ALA A 1 411 ? 6.386 32.535 -7.523 1.00 34.94 411 ALA A O 1
ATOM 3251 N N . ALA A 1 412 ? 4.860 31.062 -8.266 1.00 38.00 412 ALA A N 1
ATOM 3252 C CA . ALA A 1 412 ? 4.304 31.908 -9.325 1.00 38.00 412 ALA A CA 1
ATOM 3253 C C . ALA A 1 412 ? 3.233 32.909 -8.835 1.00 38.00 412 ALA A C 1
ATOM 3255 O O . ALA A 1 412 ? 2.955 33.879 -9.537 1.00 38.00 412 ALA A O 1
ATOM 3256 N N . ASN A 1 413 ? 2.691 32.726 -7.626 1.00 41.06 413 ASN A N 1
ATOM 3257 C CA . ASN A 1 413 ? 1.656 33.575 -7.012 1.00 41.06 413 ASN A CA 1
ATOM 3258 C C . ASN A 1 413 ? 2.148 34.952 -6.509 1.00 41.06 413 ASN A C 1
ATOM 3260 O O . ASN A 1 413 ? 1.426 35.628 -5.784 1.00 41.06 413 ASN A O 1
ATOM 3264 N N . ASN A 1 414 ? 3.357 35.382 -6.884 1.00 41.69 414 ASN A N 1
ATOM 3265 C CA . ASN A 1 414 ? 3.921 36.686 -6.507 1.00 41.69 414 ASN A CA 1
ATOM 3266 C C . ASN A 1 414 ? 3.862 37.746 -7.626 1.00 41.69 414 ASN A C 1
ATOM 3268 O O . ASN A 1 414 ? 4.472 38.800 -7.469 1.00 41.69 414 ASN A O 1
ATOM 3272 N N . ASN A 1 415 ? 3.182 37.488 -8.750 1.00 37.69 415 ASN A N 1
ATOM 3273 C CA . ASN A 1 415 ? 3.035 38.476 -9.824 1.00 37.69 415 ASN A CA 1
ATOM 3274 C C . ASN A 1 415 ? 1.555 38.756 -10.124 1.00 37.69 415 ASN A C 1
ATOM 3276 O O . ASN A 1 415 ? 0.859 37.932 -10.718 1.00 37.69 415 ASN A O 1
ATOM 3280 N N . ASP A 1 416 ? 1.129 39.944 -9.698 1.00 42.12 416 ASP A N 1
ATOM 3281 C CA . ASP A 1 416 ? -0.198 40.547 -9.828 1.00 42.12 416 ASP A CA 1
ATOM 3282 C C . ASP A 1 416 ? -0.551 40.894 -11.289 1.00 42.12 416 ASP A C 1
ATOM 3284 O O . ASP A 1 416 ? -0.456 42.050 -11.693 1.00 42.12 416 ASP A O 1
ATOM 3288 N N . ASP A 1 417 ? -0.980 39.921 -12.093 1.00 41.53 417 ASP A N 1
ATOM 3289 C CA . ASP A 1 417 ? -1.696 40.215 -13.345 1.00 41.53 417 ASP A CA 1
ATOM 3290 C C . ASP A 1 417 ? -3.009 39.420 -13.408 1.00 41.53 417 ASP A C 1
ATOM 3292 O O . ASP A 1 417 ? -3.099 38.281 -13.876 1.00 41.53 417 ASP A O 1
ATOM 3296 N N . GLU A 1 418 ? -4.052 40.065 -12.890 1.00 46.28 418 GLU A N 1
ATOM 3297 C CA . GLU A 1 418 ? -5.455 39.684 -12.993 1.00 46.28 418 GLU A CA 1
ATOM 3298 C C . GLU A 1 418 ? -5.939 39.905 -14.439 1.00 46.28 418 GLU A C 1
ATOM 3300 O O . GLU A 1 418 ? -6.131 41.053 -14.834 1.00 46.28 418 GLU A O 1
ATOM 3305 N N . ASN A 1 419 ? -6.128 38.841 -15.241 1.00 41.19 419 ASN A N 1
ATOM 3306 C CA . ASN A 1 419 ? -7.242 38.740 -16.219 1.00 41.19 419 ASN A CA 1
ATOM 3307 C C . ASN A 1 419 ? -7.302 37.466 -17.094 1.00 41.19 419 ASN A C 1
ATOM 3309 O O . ASN A 1 419 ? -8.221 37.340 -17.897 1.00 41.19 419 ASN A O 1
ATOM 3313 N N . GLU A 1 420 ? -6.439 36.467 -16.906 1.00 39.09 420 GLU A N 1
ATOM 3314 C CA . GLU A 1 420 ? -6.733 35.083 -17.323 1.00 39.09 420 GLU A CA 1
ATOM 3315 C C . GLU A 1 420 ? -6.255 34.148 -16.208 1.00 39.09 420 GLU A C 1
ATOM 3317 O O . GLU A 1 420 ? -5.062 34.105 -15.908 1.00 39.09 420 GLU A O 1
ATOM 3322 N N . THR A 1 421 ? -7.165 33.429 -15.539 1.00 37.56 421 THR A N 1
ATOM 3323 C CA . THR A 1 421 ? -6.805 32.570 -14.402 1.00 37.56 421 THR A CA 1
ATOM 3324 C C . THR A 1 421 ? -5.975 31.385 -14.886 1.00 37.56 421 THR A C 1
ATOM 3326 O O . THR A 1 421 ? -6.471 30.351 -15.330 1.00 37.56 421 THR A O 1
ATOM 3329 N N . ARG A 1 422 ? -4.659 31.557 -14.776 1.00 36.34 422 ARG A N 1
ATOM 3330 C CA . ARG A 1 422 ? -3.578 30.607 -15.064 1.00 36.34 422 ARG A CA 1
ATOM 3331 C C . ARG A 1 422 ? -3.745 29.249 -14.349 1.00 36.34 422 ARG A C 1
ATOM 3333 O O . ARG A 1 422 ? -3.163 28.263 -14.795 1.00 36.34 422 ARG A O 1
ATOM 3340 N N . GLU A 1 423 ? -4.618 29.185 -13.337 1.00 41.12 423 GLU A N 1
ATOM 3341 C CA . GLU A 1 423 ? -5.161 27.963 -12.716 1.00 41.12 423 GLU A CA 1
ATOM 3342 C C . GLU A 1 423 ? -5.856 27.011 -13.704 1.00 41.12 423 GLU A C 1
ATOM 3344 O O . GLU A 1 423 ? -5.854 25.807 -13.473 1.00 41.12 423 GLU A O 1
ATOM 3349 N N . THR A 1 424 ? -6.411 27.495 -14.820 1.00 37.84 424 THR A N 1
ATOM 3350 C CA . THR A 1 424 ? -7.165 26.655 -15.778 1.00 37.84 424 THR A CA 1
ATOM 3351 C C . THR A 1 424 ? -6.308 26.019 -16.880 1.00 37.84 424 THR A C 1
ATOM 3353 O O . THR A 1 424 ? -6.702 25.010 -17.464 1.00 37.84 424 THR A O 1
ATOM 3356 N N . ARG A 1 425 ? -5.112 26.557 -17.167 1.00 36.09 425 ARG A N 1
ATOM 3357 C CA . ARG A 1 425 ? -4.211 26.035 -18.220 1.00 36.09 425 ARG A CA 1
ATOM 3358 C C . ARG A 1 425 ? -3.189 25.016 -17.712 1.00 36.09 425 ARG A C 1
ATOM 3360 O O . ARG A 1 425 ? -2.878 24.074 -18.427 1.00 36.09 425 ARG A O 1
ATOM 3367 N N . GLY A 1 426 ? -2.667 25.199 -16.496 1.00 42.66 426 GLY A N 1
ATOM 3368 C CA . GLY A 1 426 ? -1.711 24.254 -15.897 1.00 42.66 426 GLY A CA 1
ATOM 3369 C C . GLY A 1 426 ? -2.371 22.962 -15.411 1.00 42.66 426 GLY A C 1
ATOM 3370 O O . GLY A 1 426 ? -1.776 21.895 -15.502 1.00 42.66 426 GLY A O 1
ATOM 3371 N N . THR A 1 427 ? -3.622 23.049 -14.952 1.00 53.28 427 THR A N 1
ATOM 3372 C CA . THR A 1 427 ? -4.411 21.886 -14.527 1.00 53.28 427 THR A CA 1
ATOM 3373 C C . THR A 1 427 ? -4.946 21.081 -15.710 1.00 53.28 427 THR A C 1
ATOM 3375 O O . THR A 1 427 ? -5.017 19.866 -15.593 1.00 53.28 427 THR A O 1
ATOM 3378 N N . SER A 1 428 ? -5.241 21.707 -16.860 1.00 66.81 428 SER A N 1
ATOM 3379 C CA . SER A 1 428 ? -5.725 20.983 -18.047 1.00 66.81 428 SER A CA 1
ATOM 3380 C C . SER A 1 428 ? -4.649 20.122 -18.710 1.00 66.81 428 SER A C 1
ATOM 3382 O O . SER A 1 428 ? -4.904 18.948 -18.906 1.00 66.81 428 SER A O 1
ATOM 3384 N N . GLU A 1 429 ? -3.426 20.615 -18.961 1.00 80.19 429 GLU A N 1
ATOM 3385 C CA . GLU A 1 429 ? -2.383 19.795 -19.629 1.00 80.19 429 GLU A CA 1
ATOM 3386 C C . GLU A 1 429 ? -1.947 18.576 -18.786 1.00 80.19 429 GLU A C 1
ATOM 3388 O O . GLU A 1 429 ? -1.618 17.518 -19.325 1.00 80.19 429 GLU A O 1
ATOM 3393 N N . ILE A 1 430 ? -1.917 18.711 -17.456 1.00 85.38 430 ILE A N 1
ATOM 3394 C CA . ILE A 1 430 ? -1.514 17.615 -16.560 1.00 85.38 430 ILE A CA 1
ATOM 3395 C C . ILE A 1 430 ? -2.688 16.667 -16.308 1.00 85.38 430 ILE A C 1
ATOM 3397 O O . ILE A 1 430 ? -2.467 15.460 -16.243 1.00 85.38 430 ILE A O 1
ATOM 3401 N N . GLN A 1 431 ? -3.922 17.179 -16.227 1.00 88.94 431 GLN A N 1
ATOM 3402 C CA . GLN A 1 431 ? -5.108 16.324 -16.203 1.00 88.94 431 GLN A CA 1
ATOM 3403 C C . GLN A 1 431 ? -5.246 15.550 -17.519 1.00 88.94 431 GLN A C 1
ATOM 3405 O O . GLN A 1 431 ? -5.470 14.351 -17.462 1.00 88.94 431 GLN A O 1
ATOM 3410 N N . ASP A 1 432 ? -4.989 16.164 -18.680 1.00 91.94 432 ASP A N 1
ATOM 3411 C CA . ASP A 1 432 ? -4.963 15.473 -19.978 1.00 91.94 432 ASP A CA 1
ATOM 3412 C C . ASP A 1 432 ? -3.947 14.315 -19.970 1.00 91.94 432 ASP A C 1
ATOM 3414 O O . ASP A 1 432 ? -4.206 13.239 -20.508 1.00 91.94 432 ASP A O 1
ATOM 3418 N N . TYR A 1 433 ? -2.786 14.511 -19.333 1.00 95.00 433 TYR A N 1
ATOM 3419 C CA . TYR A 1 433 ? -1.798 13.449 -19.143 1.00 95.00 433 TYR A CA 1
ATOM 3420 C C . TYR A 1 433 ? -2.270 12.370 -18.155 1.00 95.00 433 TYR A C 1
ATOM 3422 O O . TYR A 1 433 ? -2.049 11.185 -18.413 1.00 95.00 433 TYR A O 1
ATOM 3430 N N . ALA A 1 434 ? -2.935 12.746 -17.059 1.00 94.06 434 ALA A N 1
ATOM 3431 C CA . ALA A 1 434 ? -3.544 11.798 -16.126 1.00 94.06 434 ALA A CA 1
ATOM 3432 C C . ALA A 1 434 ? -4.589 10.930 -16.846 1.00 94.06 434 ALA A C 1
ATOM 3434 O O . ALA A 1 434 ? -4.496 9.704 -16.814 1.00 94.06 434 ALA A O 1
ATOM 3435 N N . ASP A 1 435 ? -5.505 11.558 -17.584 1.00 95.69 435 ASP A N 1
ATOM 3436 C CA . ASP A 1 435 ? -6.537 10.896 -18.384 1.00 95.69 435 ASP A CA 1
ATOM 3437 C C . ASP A 1 435 ? -5.912 9.993 -19.453 1.00 95.69 435 ASP A C 1
ATOM 3439 O O . ASP A 1 435 ? -6.315 8.840 -19.614 1.00 95.69 435 ASP A O 1
ATOM 3443 N N . TRP A 1 436 ? -4.845 10.453 -20.118 1.00 97.81 436 TRP A N 1
ATOM 3444 C CA . TRP A 1 436 ? -4.088 9.623 -21.053 1.00 97.81 436 TRP A CA 1
ATOM 3445 C C . TRP A 1 436 ? -3.461 8.396 -20.375 1.00 97.81 436 TRP A C 1
ATOM 3447 O O . TRP A 1 436 ? -3.418 7.329 -20.992 1.00 97.81 436 TRP A O 1
ATOM 3457 N N . CYS A 1 437 ? -2.996 8.503 -19.124 1.00 98.19 437 CYS A N 1
ATOM 3458 C CA . CYS A 1 437 ? -2.496 7.355 -18.360 1.00 98.19 437 CYS A CA 1
ATOM 3459 C C . CYS A 1 437 ? -3.620 6.344 -18.082 1.00 98.19 437 CYS A C 1
ATOM 3461 O O . CYS A 1 437 ? -3.411 5.138 -18.249 1.00 98.19 437 CYS A O 1
ATOM 3463 N N . GLY A 1 438 ? -4.815 6.831 -17.734 1.00 97.31 438 GLY A N 1
ATOM 3464 C CA . GLY A 1 438 ? -6.029 6.022 -17.610 1.00 97.31 438 GLY A CA 1
ATOM 3465 C C . GLY A 1 438 ? -6.395 5.297 -18.908 1.00 97.31 438 GLY A C 1
ATOM 3466 O O . GLY A 1 438 ? -6.644 4.086 -18.904 1.00 97.31 438 GLY A O 1
ATOM 3467 N N . ASP A 1 439 ? -6.344 5.999 -20.039 1.00 98.12 439 ASP A N 1
ATOM 3468 C CA . ASP A 1 439 ? -6.567 5.421 -21.365 1.00 98.12 439 ASP A CA 1
ATOM 3469 C C . ASP A 1 439 ? -5.470 4.423 -21.756 1.00 98.12 439 ASP A C 1
ATOM 3471 O O . ASP A 1 439 ? -5.754 3.392 -22.371 1.00 98.12 439 ASP A O 1
ATOM 3475 N N . LEU A 1 440 ? -4.207 4.703 -21.421 1.00 98.50 440 LEU A N 1
ATOM 3476 C CA . LEU A 1 440 ? -3.072 3.832 -21.716 1.00 98.50 440 LEU A CA 1
ATOM 3477 C C . LEU A 1 440 ? -3.283 2.454 -21.100 1.00 98.50 440 LEU A C 1
ATOM 3479 O O . LEU A 1 440 ? -3.231 1.454 -21.819 1.00 98.50 440 LEU A O 1
ATOM 3483 N N . VAL A 1 441 ? -3.546 2.392 -19.792 1.00 97.88 441 VAL A N 1
ATOM 3484 C CA . VAL A 1 441 ? -3.708 1.106 -19.102 1.00 97.88 441 VAL A CA 1
ATOM 3485 C C . VAL A 1 441 ? -4.909 0.329 -19.627 1.00 97.88 441 VAL A C 1
ATOM 3487 O O . VAL A 1 441 ? -4.853 -0.894 -19.732 1.00 97.88 441 VAL A O 1
ATOM 3490 N N . GLN A 1 442 ? -5.946 1.026 -20.094 1.00 96.56 442 GLN A N 1
ATOM 3491 C CA . GLN A 1 442 ? -7.060 0.394 -20.791 1.00 96.56 442 GLN A CA 1
ATOM 3492 C C . GLN A 1 442 ? -6.668 -0.174 -22.160 1.00 96.56 442 GLN A C 1
ATOM 3494 O O . GLN A 1 442 ? -7.257 -1.169 -22.588 1.00 96.56 442 GLN A O 1
ATOM 3499 N N . ARG A 1 443 ? -5.720 0.430 -22.882 1.00 96.69 443 ARG A N 1
ATOM 3500 C CA . ARG A 1 443 ? -5.259 -0.083 -24.184 1.00 96.69 443 ARG A CA 1
ATOM 3501 C C . ARG A 1 443 ? -4.328 -1.283 -24.046 1.00 96.69 443 ARG A C 1
ATOM 3503 O O . ARG A 1 443 ? -4.402 -2.184 -24.880 1.00 96.69 443 ARG A O 1
ATOM 3510 N N . VAL A 1 444 ? -3.436 -1.274 -23.054 1.00 96.69 444 VAL A N 1
ATOM 3511 C CA . VAL A 1 444 ? -2.295 -2.208 -23.011 1.00 96.69 444 VAL A CA 1
ATOM 3512 C C . VAL A 1 444 ? -2.422 -3.327 -21.982 1.00 96.69 444 VAL A C 1
ATOM 3514 O O . VAL A 1 444 ? -1.708 -4.317 -22.104 1.00 96.69 444 VAL A O 1
ATOM 3517 N N . ALA A 1 445 ? -3.324 -3.208 -21.005 1.00 95.19 445 ALA A N 1
ATOM 3518 C CA . ALA A 1 445 ? -3.480 -4.189 -19.937 1.00 95.19 445 ALA A CA 1
ATOM 3519 C C . ALA A 1 445 ? -4.812 -4.967 -20.023 1.00 95.19 445 ALA A C 1
ATOM 3521 O O . ALA A 1 445 ? -5.773 -4.504 -20.649 1.00 95.19 445 ALA A O 1
ATOM 3522 N N . PRO A 1 446 ? -4.903 -6.146 -19.376 1.00 94.94 446 PRO A N 1
ATOM 3523 C CA . PRO A 1 446 ? -6.166 -6.856 -19.193 1.00 94.94 446 PRO A CA 1
ATOM 3524 C C . PRO A 1 446 ? -7.274 -5.979 -18.586 1.00 94.94 446 PRO A C 1
ATOM 3526 O O . PRO A 1 446 ? -7.055 -5.235 -17.630 1.00 94.94 446 PRO A O 1
ATOM 3529 N N . LYS A 1 447 ? -8.498 -6.112 -19.110 1.00 94.56 447 LYS A N 1
ATOM 3530 C CA . LYS A 1 447 ? -9.667 -5.301 -18.714 1.00 94.56 447 LYS A CA 1
ATOM 3531 C C . LYS A 1 447 ? -10.166 -5.558 -17.291 1.00 94.56 447 LYS A C 1
ATOM 3533 O O . LYS A 1 447 ? -10.950 -4.773 -16.777 1.00 94.56 447 LYS A O 1
ATOM 3538 N N . GLN A 1 448 ? -9.748 -6.666 -16.687 1.00 95.81 448 GLN A N 1
ATOM 3539 C CA . GLN A 1 448 ? -10.157 -7.108 -15.355 1.00 95.81 448 GLN A CA 1
ATOM 3540 C C . GLN A 1 448 ? -9.357 -6.440 -14.227 1.00 95.81 448 GLN A C 1
ATOM 3542 O O . GLN A 1 448 ? -9.627 -6.700 -13.060 1.00 95.81 448 GLN A O 1
ATOM 3547 N N . ILE A 1 449 ? -8.334 -5.645 -14.552 1.00 96.19 449 ILE A N 1
ATOM 3548 C CA . ILE A 1 449 ? -7.456 -5.040 -13.549 1.00 96.19 449 ILE A CA 1
ATOM 3549 C C . ILE A 1 449 ? -8.119 -3.790 -12.973 1.00 96.19 449 ILE A C 1
ATOM 3551 O O . ILE A 1 449 ? -8.508 -2.885 -13.712 1.00 96.19 449 ILE A O 1
ATOM 3555 N N . VAL A 1 450 ? -8.187 -3.724 -11.644 1.00 97.62 450 VAL A N 1
ATOM 3556 C CA . VAL A 1 450 ? -8.514 -2.496 -10.918 1.00 97.62 450 VAL A CA 1
ATOM 3557 C C . VAL A 1 450 ? -7.267 -1.616 -10.854 1.00 97.62 450 VAL A C 1
ATOM 3559 O O . VAL A 1 450 ? -6.218 -2.054 -10.373 1.00 97.62 450 VAL A O 1
ATOM 3562 N N . TRP A 1 451 ? -7.390 -0.385 -11.353 1.00 98.12 451 TRP A N 1
ATOM 3563 C CA . TRP A 1 451 ? -6.300 0.585 -11.417 1.00 98.12 451 TRP A CA 1
ATOM 3564 C C . TRP A 1 451 ? -6.444 1.674 -10.362 1.00 98.12 451 TRP A C 1
ATOM 3566 O O . TRP A 1 451 ? -7.538 2.194 -10.147 1.00 98.12 451 TRP A O 1
ATOM 3576 N N . THR A 1 452 ? -5.329 2.047 -9.747 1.00 97.62 452 THR A N 1
ATOM 3577 C CA . THR A 1 452 ? -5.223 3.155 -8.796 1.00 97.62 452 THR A CA 1
ATOM 3578 C C . THR A 1 452 ? -4.327 4.263 -9.350 1.00 97.62 452 THR A C 1
ATOM 3580 O O . THR A 1 452 ? -3.448 4.003 -10.176 1.00 97.62 452 THR A O 1
ATOM 3583 N N . MET A 1 453 ? -4.526 5.485 -8.856 1.00 95.38 453 MET A N 1
ATOM 3584 C CA . MET A 1 453 ? -3.593 6.612 -8.940 1.00 95.38 453 MET A CA 1
ATOM 3585 C C . MET A 1 453 ? -3.582 7.301 -7.567 1.00 95.38 453 MET A C 1
ATOM 3587 O O . MET A 1 453 ? -4.641 7.606 -7.014 1.00 95.38 453 MET A O 1
ATOM 3591 N N . CYS A 1 454 ? -2.398 7.484 -6.983 1.00 92.75 454 CYS A N 1
ATOM 3592 C CA . CYS A 1 454 ? -2.248 7.981 -5.614 1.00 92.75 454 CYS A CA 1
ATOM 3593 C C . CYS A 1 454 ? -1.922 9.470 -5.584 1.00 92.75 454 CYS A C 1
ATOM 3595 O O . CYS A 1 454 ? -1.028 9.903 -6.311 1.00 92.75 454 CYS A O 1
ATOM 3597 N N . ASN A 1 455 ? -2.614 10.209 -4.710 1.00 85.38 455 ASN A N 1
ATOM 3598 C CA . ASN A 1 455 ? -2.540 11.664 -4.551 1.00 85.38 455 ASN A CA 1
ATOM 3599 C C . ASN A 1 455 ? -2.658 12.468 -5.872 1.00 85.38 455 ASN A C 1
ATOM 3601 O O . ASN A 1 455 ? -2.558 11.965 -6.987 1.00 85.38 455 ASN A O 1
ATOM 3605 N N . GLY A 1 456 ? -2.929 13.768 -5.756 1.00 79.69 456 GLY A N 1
ATOM 3606 C CA . GLY A 1 456 ? -2.954 14.665 -6.915 1.00 79.69 456 GLY A CA 1
ATOM 3607 C C . GLY A 1 456 ? -4.069 14.393 -7.942 1.00 79.69 456 GLY A C 1
ATOM 3608 O O . GLY A 1 456 ? -5.239 14.218 -7.584 1.00 79.69 456 GLY A O 1
ATOM 3609 N N . LEU A 1 457 ? -3.717 14.474 -9.229 1.00 85.12 457 LEU A N 1
ATOM 3610 C CA . LEU A 1 457 ? -4.620 14.305 -10.372 1.00 85.12 457 LEU A CA 1
ATOM 3611 C C . LEU A 1 457 ? -4.755 12.827 -10.749 1.00 85.12 457 LEU A C 1
ATOM 3613 O O . LEU A 1 457 ? -3.777 12.084 -10.768 1.00 85.12 457 LEU A O 1
ATOM 3617 N N . VAL A 1 458 ? -5.975 12.419 -11.096 1.00 87.75 458 VAL A N 1
ATOM 3618 C CA . VAL A 1 458 ? -6.330 11.025 -11.397 1.00 87.75 458 VAL A CA 1
ATOM 3619 C C . VAL A 1 458 ? -7.232 10.962 -12.619 1.00 87.75 458 VAL A C 1
ATOM 3621 O O . VAL A 1 458 ? -7.996 11.901 -12.853 1.00 87.75 458 VAL A O 1
ATOM 3624 N N . ALA A 1 459 ? -7.168 9.857 -13.358 1.00 92.19 459 ALA A N 1
ATOM 3625 C CA . ALA A 1 459 ? -8.109 9.566 -14.433 1.00 92.19 459 ALA A CA 1
ATOM 3626 C C . ALA A 1 459 ? -9.422 8.996 -13.879 1.00 92.19 459 ALA A C 1
ATOM 3628 O O . ALA A 1 459 ? -9.409 8.230 -12.911 1.00 92.19 459 ALA A O 1
ATOM 3629 N N . ASP A 1 460 ? -10.543 9.281 -14.543 1.00 89.62 460 ASP A N 1
ATOM 3630 C CA . ASP A 1 460 ? -11.886 8.845 -14.121 1.00 89.62 460 ASP A CA 1
ATOM 3631 C C . ASP A 1 460 ? -12.041 7.318 -13.999 1.00 89.62 460 ASP A C 1
ATOM 3633 O O . ASP A 1 460 ? -12.863 6.819 -13.232 1.00 89.62 460 ASP A O 1
ATOM 3637 N N . ASN A 1 461 ? -11.251 6.546 -14.750 1.00 92.81 461 ASN A N 1
ATOM 3638 C CA . ASN A 1 461 ? -11.264 5.083 -14.715 1.00 92.81 461 ASN A CA 1
ATOM 3639 C C . ASN A 1 461 ? -10.282 4.476 -13.698 1.00 92.81 461 ASN A C 1
ATOM 3641 O O . ASN A 1 461 ? -10.008 3.274 -13.766 1.00 92.81 461 ASN A O 1
ATOM 3645 N N . THR A 1 462 ? -9.737 5.286 -12.790 1.00 94.56 462 THR A N 1
ATOM 3646 C CA . THR A 1 462 ? -8.818 4.860 -11.730 1.00 94.56 462 THR A CA 1
ATOM 3647 C C . THR A 1 462 ? -9.352 5.262 -10.359 1.00 94.56 462 THR A C 1
ATOM 3649 O O . THR A 1 462 ? -10.087 6.241 -10.224 1.00 94.56 462 THR A O 1
ATOM 3652 N N . ILE A 1 463 ? -9.001 4.492 -9.330 1.00 94.44 463 ILE A N 1
ATOM 3653 C CA . ILE A 1 463 ? -9.341 4.818 -7.944 1.00 94.44 463 ILE A CA 1
ATOM 3654 C C . ILE A 1 463 ? -8.356 5.865 -7.425 1.00 94.44 463 ILE A C 1
ATOM 3656 O O . ILE A 1 463 ? -7.142 5.639 -7.475 1.00 94.44 463 ILE A O 1
ATOM 3660 N N . LEU A 1 464 ? -8.880 6.968 -6.884 1.00 93.06 464 LEU A N 1
ATOM 3661 C CA . LEU A 1 464 ? -8.089 7.949 -6.147 1.00 93.06 464 LEU A CA 1
ATOM 3662 C C . LEU A 1 464 ? -7.683 7.375 -4.788 1.00 93.06 464 LEU A C 1
ATOM 3664 O O . LEU A 1 464 ? -8.534 7.058 -3.955 1.00 93.06 464 LEU A O 1
ATOM 3668 N N . THR A 1 465 ? -6.380 7.291 -4.540 1.00 94.81 465 THR A N 1
ATOM 3669 C CA . THR A 1 465 ? -5.841 6.795 -3.268 1.00 94.81 465 THR A CA 1
ATOM 3670 C C . THR A 1 465 ? -5.047 7.866 -2.530 1.00 94.81 465 THR A C 1
ATOM 3672 O O . THR A 1 465 ? -4.700 8.908 -3.091 1.00 94.81 465 THR A O 1
ATOM 3675 N N . TYR A 1 466 ? -4.792 7.616 -1.249 1.00 93.62 466 TYR A N 1
ATOM 3676 C CA . TYR A 1 466 ? -4.129 8.543 -0.341 1.00 93.62 466 TYR A CA 1
ATOM 3677 C C . TYR A 1 466 ? -2.718 8.079 0.029 1.00 93.62 466 TYR A C 1
ATOM 3679 O O . TYR A 1 466 ? -2.528 6.914 0.393 1.00 93.62 466 TYR A O 1
ATOM 3687 N N . ASN A 1 467 ? -1.774 9.015 0.013 1.00 92.81 467 ASN A N 1
ATOM 3688 C CA . ASN A 1 467 ? -0.445 8.899 0.606 1.00 92.81 467 ASN A CA 1
ATOM 3689 C C . ASN A 1 467 ? -0.252 10.000 1.658 1.00 92.81 467 ASN A C 1
ATOM 3691 O O . ASN A 1 467 ? -0.740 11.120 1.484 1.00 92.81 467 ASN A O 1
ATOM 3695 N N . GLY A 1 468 ? 0.436 9.668 2.746 1.00 89.12 468 GLY A N 1
ATOM 3696 C CA . GLY A 1 468 ? 0.776 10.588 3.825 1.00 89.12 468 GLY A CA 1
ATOM 3697 C C . GLY A 1 468 ? 0.719 9.903 5.186 1.00 89.12 468 GLY A C 1
ATOM 3698 O O . GLY A 1 468 ? 0.853 8.687 5.300 1.00 89.12 468 GLY A O 1
ATOM 3699 N N . ASP A 1 469 ? 0.484 10.678 6.241 1.00 82.44 469 ASP A N 1
ATOM 3700 C CA . ASP A 1 469 ? 0.702 10.234 7.622 1.00 82.44 469 ASP A CA 1
ATOM 3701 C C . ASP A 1 469 ? -0.472 10.584 8.565 1.00 82.44 469 ASP A C 1
ATOM 3703 O O . ASP A 1 469 ? -1.500 9.904 8.602 1.00 82.44 469 ASP A O 1
ATOM 3707 N N . TRP A 1 470 ? -0.355 11.646 9.364 1.00 80.75 470 TRP A N 1
ATOM 3708 C CA . TRP A 1 470 ? -1.360 12.100 10.322 1.00 80.75 470 TRP A CA 1
ATOM 3709 C C . TRP A 1 470 ? -2.514 12.874 9.672 1.00 80.75 470 TRP A C 1
ATOM 3711 O O . TRP A 1 470 ? -3.531 13.112 10.333 1.00 80.75 470 TRP A O 1
ATOM 3721 N N . THR A 1 471 ? -2.390 13.265 8.402 1.00 86.50 471 THR A N 1
ATOM 3722 C CA . THR A 1 471 ? -3.416 14.010 7.650 1.00 86.50 471 THR A CA 1
ATOM 3723 C C . THR A 1 471 ? -4.483 13.116 7.003 1.00 86.50 471 THR A C 1
ATOM 3725 O O . THR A 1 471 ? -5.436 13.638 6.425 1.00 86.50 471 THR A O 1
ATOM 3728 N N . SER A 1 472 ? -4.419 11.791 7.194 1.00 88.25 472 SER A N 1
ATOM 3729 C CA . SER A 1 472 ? -5.345 10.810 6.598 1.00 88.25 472 SER A CA 1
ATOM 3730 C C . SER A 1 472 ? -6.821 11.086 6.891 1.00 88.25 472 SER A C 1
ATOM 3732 O O . SER A 1 472 ? -7.678 10.990 6.013 1.00 88.25 472 SER A O 1
ATOM 3734 N N . VAL A 1 473 ? -7.130 11.498 8.122 1.00 87.81 473 VAL A N 1
ATOM 3735 C CA . VAL A 1 473 ? -8.494 11.875 8.515 1.00 87.81 473 VAL A CA 1
ATOM 3736 C C . VAL A 1 473 ? -8.949 13.140 7.790 1.00 87.81 473 VAL A C 1
ATOM 3738 O O . VAL A 1 473 ? -10.070 13.176 7.288 1.00 87.81 473 VAL A O 1
ATOM 3741 N N . SER A 1 474 ? -8.096 14.163 7.707 1.00 88.06 474 SER A N 1
ATOM 3742 C CA . SER A 1 474 ? -8.417 15.407 6.997 1.00 88.06 474 SER A CA 1
ATOM 3743 C C . SER A 1 474 ? -8.661 15.145 5.513 1.00 88.06 474 SER A C 1
ATOM 3745 O O . SER A 1 474 ? -9.658 15.614 4.969 1.00 88.06 474 SER A O 1
ATOM 3747 N N . TRP A 1 475 ? -7.822 14.315 4.890 1.00 88.62 475 TRP A N 1
ATOM 3748 C CA . TRP A 1 475 ? -7.991 13.916 3.497 1.00 88.62 475 TRP A CA 1
ATOM 3749 C C . TRP A 1 475 ? -9.319 13.194 3.262 1.00 88.62 475 TRP A C 1
ATOM 3751 O O . TRP A 1 475 ? -10.046 13.555 2.338 1.00 88.62 475 TRP A O 1
ATOM 3761 N N . LEU A 1 476 ? -9.688 12.237 4.127 1.00 85.69 476 LEU A N 1
ATOM 3762 C CA . LEU A 1 476 ? -10.990 11.569 4.032 1.00 85.69 476 LEU A CA 1
ATOM 3763 C C . LEU A 1 476 ? -12.131 12.580 4.085 1.00 85.69 476 LEU A C 1
ATOM 3765 O O . LEU A 1 476 ? -13.036 12.512 3.262 1.00 85.69 476 LEU A O 1
ATOM 3769 N N . HIS A 1 477 ? -12.083 13.538 5.014 1.00 82.62 477 HIS A N 1
ATOM 3770 C CA . HIS A 1 477 ? -13.115 14.566 5.112 1.00 82.62 477 HIS A CA 1
ATOM 3771 C C . HIS A 1 477 ? -13.210 15.422 3.842 1.00 82.62 477 HIS A C 1
ATOM 3773 O O . HIS A 1 477 ? -14.318 15.670 3.369 1.00 82.62 477 HIS A O 1
ATOM 3779 N N . GLU A 1 478 ? -12.082 15.833 3.265 1.00 82.19 478 GLU A N 1
ATOM 3780 C CA . GLU A 1 478 ? -12.048 16.659 2.056 1.00 82.19 478 GLU A CA 1
ATOM 3781 C C . GLU A 1 478 ? -12.508 15.902 0.802 1.00 82.19 478 GLU A C 1
ATOM 3783 O O . GLU A 1 478 ? -13.334 16.414 0.042 1.00 82.19 478 GLU A O 1
ATOM 3788 N N . GLN A 1 479 ? -12.017 14.679 0.579 1.00 82.00 479 GLN A N 1
ATOM 3789 C CA . GLN A 1 479 ? -12.362 13.902 -0.617 1.00 82.00 479 GLN A CA 1
ATOM 3790 C C . GLN A 1 479 ? -13.776 13.331 -0.558 1.00 82.00 479 GLN A C 1
ATOM 3792 O O . GLN A 1 479 ? -14.478 13.319 -1.572 1.00 82.00 479 GLN A O 1
ATOM 3797 N N . HIS A 1 480 ? -14.229 12.927 0.630 1.00 70.19 480 HIS A N 1
ATOM 3798 C CA . HIS A 1 480 ? -15.604 12.484 0.830 1.00 70.19 480 HIS A CA 1
ATOM 3799 C C . HIS A 1 480 ? -16.602 13.619 0.567 1.00 70.19 480 HIS A C 1
ATOM 3801 O O . HIS A 1 480 ? -17.594 13.425 -0.131 1.00 70.19 480 HIS A O 1
ATOM 3807 N N . GLN A 1 481 ? -16.321 14.842 1.034 1.00 57.56 481 GLN A N 1
ATOM 3808 C CA . GLN A 1 481 ? -17.168 16.012 0.752 1.00 57.56 481 GLN A CA 1
ATOM 3809 C C . GLN A 1 481 ? -17.241 16.365 -0.738 1.00 57.56 481 GLN A C 1
ATOM 3811 O O . GLN A 1 481 ? -18.231 16.945 -1.184 1.00 57.56 481 GLN A O 1
ATOM 3816 N N . ARG A 1 482 ? -16.210 16.013 -1.512 1.00 62.47 482 ARG A N 1
ATOM 3817 C CA . ARG A 1 482 ? -16.172 16.189 -2.972 1.00 62.47 482 ARG A CA 1
ATOM 3818 C C . ARG A 1 482 ? -16.807 15.029 -3.738 1.00 62.47 482 ARG A C 1
ATOM 3820 O O . ARG A 1 482 ? -16.842 15.076 -4.962 1.00 62.47 482 ARG A O 1
ATOM 3827 N N . GLY A 1 483 ? -17.295 14.008 -3.034 1.00 66.31 483 GLY A N 1
ATOM 3828 C CA . GLY A 1 483 ? -17.929 12.835 -3.621 1.00 66.31 483 GLY A CA 1
ATOM 3829 C C . GLY A 1 483 ? -16.993 11.954 -4.443 1.00 66.31 483 GLY A C 1
ATOM 3830 O O . GLY A 1 483 ? -17.483 11.207 -5.274 1.00 66.31 483 GLY A O 1
ATOM 3831 N N . ARG A 1 484 ? -15.671 12.058 -4.235 1.00 68.50 484 ARG A N 1
ATOM 3832 C CA . ARG A 1 484 ? -14.670 11.252 -4.958 1.00 68.50 484 ARG A CA 1
ATOM 3833 C C . ARG A 1 484 ? -14.328 9.932 -4.272 1.00 68.50 484 ARG A C 1
ATOM 3835 O O . ARG A 1 484 ? -13.855 9.014 -4.920 1.00 68.50 484 ARG A O 1
ATOM 3842 N N . VAL A 1 485 ? -14.494 9.863 -2.952 1.00 76.62 485 VAL A N 1
ATOM 3843 C CA . VAL A 1 485 ? -14.133 8.704 -2.124 1.00 76.62 485 VAL A CA 1
ATOM 3844 C C . VAL A 1 485 ? -15.287 8.437 -1.160 1.00 76.62 485 VAL A C 1
ATOM 3846 O O . VAL A 1 485 ? -15.891 9.378 -0.653 1.00 76.62 485 VAL A O 1
ATOM 3849 N N . GLN A 1 486 ? -15.617 7.166 -0.934 1.00 74.44 486 GLN A N 1
ATOM 3850 C CA . GLN A 1 486 ? -16.760 6.642 -0.168 1.00 74.44 486 GLN A CA 1
ATOM 3851 C C . GLN A 1 486 ? -18.165 6.927 -0.715 1.00 74.44 486 GLN A C 1
ATOM 3853 O O . GLN A 1 486 ? -19.143 6.415 -0.170 1.00 74.44 486 GLN A O 1
ATOM 3858 N N . VAL A 1 487 ? -18.287 7.688 -1.804 1.00 79.19 487 VAL A N 1
ATOM 3859 C CA . VAL A 1 487 ? -19.557 7.841 -2.532 1.00 79.19 487 VAL A CA 1
ATOM 3860 C C . VAL A 1 487 ? -19.691 6.773 -3.619 1.00 79.19 487 VAL A C 1
ATOM 3862 O O . VAL A 1 487 ? -20.739 6.141 -3.734 1.00 79.19 487 VAL A O 1
ATOM 3865 N N . ASP A 1 488 ? -18.623 6.534 -4.374 1.00 83.00 488 ASP A N 1
ATOM 3866 C CA . ASP A 1 488 ? -18.556 5.583 -5.489 1.00 83.00 488 ASP A CA 1
ATOM 3867 C C . ASP A 1 488 ? -17.268 4.736 -5.493 1.00 83.00 488 ASP A C 1
ATOM 3869 O O . ASP A 1 488 ? -17.282 3.608 -5.985 1.00 83.00 488 ASP A O 1
ATOM 3873 N N . GLN A 1 489 ? -16.184 5.236 -4.894 1.00 90.81 489 GLN A N 1
ATOM 3874 C CA . GLN A 1 489 ? -14.898 4.544 -4.769 1.00 90.81 489 GLN A CA 1
ATOM 3875 C C . GLN A 1 489 ? -14.541 4.224 -3.308 1.00 90.81 489 GLN A C 1
ATOM 3877 O O . GLN A 1 489 ? -14.883 5.002 -2.417 1.00 90.81 489 GLN A O 1
ATOM 3882 N N . PRO A 1 490 ? -13.815 3.128 -3.024 1.00 93.31 490 PRO A N 1
ATOM 3883 C CA . PRO A 1 490 ? -13.390 2.808 -1.667 1.00 93.31 490 PRO A CA 1
ATOM 3884 C C . PRO A 1 490 ? -12.280 3.750 -1.190 1.00 93.31 490 PRO A C 1
ATOM 3886 O O . PRO A 1 490 ? -11.421 4.179 -1.958 1.00 93.31 490 PRO A O 1
ATOM 3889 N N . ALA A 1 491 ? -12.241 4.017 0.114 1.00 93.19 491 ALA A N 1
ATOM 3890 C CA . ALA A 1 491 ? -11.104 4.693 0.724 1.00 93.19 491 ALA A CA 1
ATOM 3891 C C . ALA A 1 491 ? -9.884 3.760 0.769 1.00 93.19 491 ALA A C 1
ATOM 3893 O O . ALA A 1 491 ? -9.900 2.735 1.459 1.00 93.19 491 ALA A O 1
ATOM 3894 N N . MET A 1 492 ? -8.806 4.144 0.080 1.00 95.69 492 MET A N 1
ATOM 3895 C CA . MET A 1 492 ? -7.556 3.383 0.037 1.00 95.69 492 MET A CA 1
ATOM 3896 C C . MET A 1 492 ? -6.350 4.231 0.438 1.00 95.69 492 MET A C 1
ATOM 3898 O O . MET A 1 492 ? -6.032 5.216 -0.223 1.00 95.69 492 MET A O 1
ATOM 3902 N N . TRP A 1 493 ? -5.654 3.814 1.498 1.00 97.06 493 TRP A N 1
ATOM 3903 C CA . TRP A 1 493 ? -4.403 4.431 1.936 1.00 97.06 493 TRP A CA 1
ATOM 3904 C C . TRP A 1 493 ? -3.232 3.622 1.381 1.00 97.06 493 TRP A C 1
ATOM 3906 O O . TRP A 1 493 ? -2.936 2.532 1.873 1.00 97.06 493 TRP A O 1
ATOM 3916 N N . THR A 1 494 ? -2.637 4.110 0.294 1.00 97.56 494 THR A N 1
ATOM 3917 C CA . THR A 1 494 ? -1.563 3.436 -0.444 1.00 97.56 494 THR A CA 1
ATOM 3918 C C . THR A 1 494 ? -0.191 3.644 0.174 1.00 97.56 494 THR A C 1
ATOM 3920 O O . THR A 1 494 ? 0.648 2.758 0.029 1.00 97.56 494 THR A O 1
ATOM 3923 N N . GLU A 1 495 ? 0.033 4.729 0.917 1.00 96.31 495 GLU A N 1
ATOM 3924 C CA . GLU A 1 495 ? 1.284 4.949 1.655 1.00 96.31 495 GLU A CA 1
ATOM 3925 C C . GLU A 1 495 ? 1.042 5.595 3.020 1.00 96.31 495 GLU A C 1
ATOM 3927 O O . GLU A 1 495 ? 0.868 6.805 3.110 1.00 96.31 495 GLU A O 1
ATOM 3932 N N . ASP A 1 496 ? 1.027 4.792 4.089 1.00 95.00 496 ASP A N 1
ATOM 3933 C CA . ASP A 1 496 ? 1.200 5.270 5.471 1.00 95.00 496 ASP A CA 1
ATOM 3934 C C . ASP A 1 496 ? 2.692 5.528 5.710 1.00 95.00 496 ASP A C 1
ATOM 3936 O O . ASP A 1 496 ? 3.455 4.605 6.033 1.00 95.00 496 ASP A O 1
ATOM 3940 N N . GLU A 1 497 ? 3.098 6.768 5.432 1.00 90.00 497 GLU A N 1
ATOM 3941 C CA . GLU A 1 497 ? 4.484 7.209 5.271 1.00 90.00 497 GLU A CA 1
ATOM 3942 C C . GLU A 1 497 ? 5.226 7.373 6.598 1.00 90.00 497 GLU A C 1
ATOM 3944 O O . GLU A 1 497 ? 5.017 8.308 7.363 1.00 90.00 497 GLU A O 1
ATOM 3949 N N . GLN A 1 498 ? 6.198 6.504 6.855 1.00 84.25 498 GLN A N 1
ATOM 3950 C CA . GLN A 1 498 ? 6.988 6.513 8.092 1.00 84.25 498 GLN A CA 1
ATOM 3951 C C . GLN A 1 498 ? 8.351 7.214 7.949 1.00 84.25 498 GLN A C 1
ATOM 3953 O O . GLN A 1 498 ? 9.141 7.217 8.898 1.00 84.25 498 GLN A O 1
ATOM 3958 N N . GLY A 1 499 ? 8.619 7.805 6.781 1.00 80.56 499 GLY A N 1
ATOM 3959 C CA . GLY A 1 499 ? 9.838 8.546 6.458 1.00 80.56 499 GLY A CA 1
ATOM 3960 C C . GLY A 1 499 ? 11.047 7.682 6.064 1.00 80.56 499 GLY A C 1
ATOM 3961 O O . GLY A 1 499 ? 11.059 6.450 6.161 1.00 80.56 499 GLY A O 1
ATOM 3962 N N . PHE A 1 500 ? 12.112 8.355 5.633 1.00 85.50 500 PHE A N 1
ATOM 3963 C CA . PHE A 1 500 ? 13.384 7.774 5.185 1.00 85.50 500 PHE A CA 1
ATOM 3964 C C . PHE A 1 500 ? 14.572 8.532 5.800 1.00 85.50 500 PHE A C 1
ATOM 3966 O O . PHE A 1 500 ? 14.380 9.362 6.682 1.00 85.50 500 PHE A O 1
ATOM 3973 N N . GLN A 1 501 ? 15.814 8.185 5.435 1.00 83.56 501 GLN A N 1
ATOM 3974 C CA . GLN A 1 501 ? 17.012 8.855 5.962 1.00 83.56 501 GLN A CA 1
ATOM 3975 C C . GLN A 1 501 ? 17.870 9.429 4.845 1.00 83.56 501 GLN A C 1
ATOM 3977 O O . GLN A 1 501 ? 18.086 8.786 3.809 1.00 83.56 501 GLN A O 1
ATOM 3982 N N . ILE A 1 502 ? 18.434 10.603 5.118 1.00 87.00 502 ILE A N 1
ATOM 3983 C CA . ILE A 1 502 ? 19.398 11.270 4.244 1.00 87.00 502 ILE A CA 1
ATOM 3984 C C . ILE A 1 502 ? 20.827 11.201 4.795 1.00 87.00 502 ILE A C 1
ATOM 3986 O O . ILE A 1 502 ? 21.074 10.964 5.979 1.00 87.00 502 ILE A O 1
ATOM 3990 N N . TRP A 1 503 ? 21.821 11.402 3.929 1.00 86.00 503 TRP A N 1
ATOM 3991 C CA . TRP A 1 503 ? 23.224 11.409 4.343 1.00 86.00 503 TRP A CA 1
ATOM 3992 C C . TRP A 1 503 ? 23.512 12.492 5.389 1.00 86.00 503 TRP A C 1
ATOM 3994 O O . TRP A 1 503 ? 23.211 13.666 5.200 1.00 86.00 503 TRP A O 1
ATOM 4004 N N . GLY A 1 504 ? 24.183 12.096 6.475 1.00 79.56 504 GLY A N 1
ATOM 4005 C CA . GLY A 1 504 ? 24.561 12.995 7.572 1.00 79.56 504 GLY A CA 1
ATOM 4006 C C . GLY A 1 504 ? 23.523 13.090 8.692 1.00 79.56 504 GLY A C 1
ATOM 4007 O O . GLY A 1 504 ? 23.838 13.626 9.756 1.00 79.56 504 GLY A O 1
ATOM 4008 N N . GLU A 1 505 ? 22.342 12.513 8.490 1.00 74.06 505 GLU A N 1
ATOM 4009 C CA . GLU A 1 505 ? 21.288 12.431 9.490 1.00 74.06 505 GLU A CA 1
ATOM 4010 C C . GLU A 1 505 ? 21.614 11.420 10.593 1.00 74.06 505 GLU A C 1
ATOM 4012 O O . GLU A 1 505 ? 22.258 10.389 10.365 1.00 74.06 505 GLU A O 1
ATOM 4017 N N . ARG A 1 506 ? 21.203 11.735 11.826 1.00 59.56 506 ARG A N 1
ATOM 4018 C CA . ARG A 1 506 ? 21.395 10.867 12.992 1.00 59.56 506 ARG A CA 1
ATOM 4019 C C . ARG A 1 506 ? 20.148 10.875 13.875 1.00 59.56 506 ARG A C 1
ATOM 4021 O O . ARG A 1 506 ? 19.508 11.916 13.971 1.00 59.56 506 ARG A O 1
ATOM 4028 N N . PRO A 1 507 ? 19.847 9.783 14.602 1.00 56.75 507 PRO A N 1
ATOM 4029 C CA . PRO A 1 507 ? 18.702 9.739 15.517 1.00 56.75 507 PRO A CA 1
ATOM 4030 C C . PRO A 1 507 ? 18.688 10.846 16.587 1.00 56.75 507 PRO A C 1
ATOM 4032 O O . PRO A 1 507 ? 17.625 11.221 17.064 1.00 56.75 507 PRO A O 1
ATOM 4035 N N . ASP A 1 508 ? 19.853 11.377 16.977 1.00 58.41 508 ASP A N 1
ATOM 4036 C CA . ASP A 1 508 ? 19.995 12.479 17.940 1.00 58.41 508 ASP A CA 1
ATOM 4037 C C . ASP A 1 508 ? 19.962 13.878 17.295 1.00 58.41 508 ASP A C 1
ATOM 4039 O O . ASP A 1 508 ? 20.012 14.887 18.001 1.00 58.41 508 ASP A O 1
ATOM 4043 N N . ARG A 1 509 ? 19.905 13.947 15.960 1.00 57.66 509 ARG A N 1
ATOM 4044 C CA . ARG A 1 509 ? 19.818 15.167 15.145 1.00 57.66 509 ARG A CA 1
ATOM 4045 C C . ARG A 1 509 ? 18.961 14.891 13.902 1.00 57.66 509 ARG A C 1
ATOM 4047 O O . ARG A 1 509 ? 19.517 14.822 12.802 1.00 57.66 509 ARG A O 1
ATOM 4054 N N . PRO A 1 510 ? 17.646 14.677 14.085 1.00 61.34 510 PRO A N 1
ATOM 4055 C CA . PRO A 1 510 ? 16.738 14.488 12.963 1.00 61.34 510 PRO A CA 1
ATOM 4056 C C . PRO A 1 510 ? 16.741 15.749 12.088 1.00 61.34 510 PRO A C 1
ATOM 4058 O O . PRO A 1 510 ? 16.844 16.863 12.612 1.00 61.34 510 PRO A O 1
ATOM 4061 N N . THR A 1 511 ? 16.677 15.587 10.771 1.00 60.03 511 THR A N 1
ATOM 4062 C CA . THR A 1 511 ? 16.341 16.686 9.859 1.00 60.03 511 THR A CA 1
ATOM 4063 C C . THR A 1 511 ? 14.828 16.745 9.664 1.00 60.03 511 THR A C 1
ATOM 4065 O O . THR A 1 511 ? 14.110 15.852 10.113 1.00 60.03 511 THR A O 1
ATOM 4068 N N . ASP A 1 512 ? 14.340 17.766 8.959 1.00 54.31 512 ASP A N 1
ATOM 4069 C CA . ASP A 1 512 ? 12.918 17.880 8.610 1.00 54.31 512 ASP A CA 1
ATOM 4070 C C . ASP A 1 512 ? 12.407 16.686 7.772 1.00 54.31 512 ASP A C 1
ATOM 4072 O O . ASP A 1 512 ? 11.202 16.499 7.676 1.00 54.31 512 ASP A O 1
ATOM 4076 N N . TYR A 1 513 ? 13.303 15.866 7.197 1.00 53.53 513 TYR A N 1
ATOM 4077 C CA . TYR A 1 513 ? 12.979 14.689 6.377 1.00 53.53 513 TYR A CA 1
ATOM 4078 C C . TYR A 1 513 ? 12.947 13.360 7.156 1.00 53.53 513 TYR A C 1
ATOM 4080 O O . TYR A 1 513 ? 12.518 12.341 6.615 1.00 53.53 513 TYR A O 1
ATOM 4088 N N . PHE A 1 514 ? 13.367 13.351 8.427 1.00 59.09 514 PHE A N 1
ATOM 4089 C CA . PHE A 1 514 ? 13.252 12.187 9.311 1.00 59.09 514 PHE A CA 1
ATOM 4090 C C . PHE A 1 514 ? 12.305 12.491 10.462 1.00 59.09 514 PHE A C 1
ATOM 4092 O O . PHE A 1 514 ? 12.704 12.933 11.541 1.00 59.09 514 PHE A O 1
ATOM 4099 N N . TRP A 1 515 ? 11.032 12.189 10.239 1.00 61.75 515 TRP A N 1
ATOM 4100 C CA . TRP A 1 515 ? 9.994 12.295 11.263 1.00 61.75 515 TRP A CA 1
ATOM 4101 C C . TRP A 1 515 ? 9.605 10.957 11.899 1.00 61.75 515 TRP A C 1
ATOM 4103 O O . TRP A 1 515 ? 8.724 10.970 12.751 1.00 61.75 515 TRP A O 1
ATOM 4113 N N . GLY A 1 516 ? 10.252 9.845 11.504 1.00 66.31 516 GLY A N 1
ATOM 4114 C CA . GLY A 1 516 ? 10.110 8.473 12.027 1.00 66.31 516 GLY A CA 1
ATOM 4115 C C . GLY A 1 516 ? 8.974 8.257 13.030 1.00 66.31 516 GLY A C 1
ATOM 4116 O O . GLY A 1 516 ? 9.064 8.664 14.189 1.00 66.31 516 GLY A O 1
ATOM 4117 N N . MET A 1 517 ? 7.888 7.607 12.612 1.00 80.19 517 MET A N 1
ATOM 4118 C CA . MET A 1 517 ? 6.697 7.519 13.456 1.00 80.19 517 MET A CA 1
ATOM 4119 C C . MET A 1 517 ? 6.810 6.455 14.553 1.00 80.19 517 MET A C 1
ATOM 4121 O O . MET A 1 517 ? 7.061 5.276 14.298 1.00 80.19 517 MET A O 1
ATOM 4125 N N . ALA A 1 518 ? 6.519 6.841 15.796 1.00 86.50 518 ALA A N 1
ATOM 4126 C CA . ALA A 1 518 ? 6.423 5.896 16.901 1.00 86.50 518 ALA A CA 1
ATOM 4127 C C . ALA A 1 518 ? 5.277 4.891 16.681 1.00 86.50 518 ALA A C 1
ATOM 4129 O O . ALA A 1 518 ? 4.240 5.216 16.105 1.00 86.50 518 ALA A O 1
ATOM 4130 N N . ALA A 1 519 ? 5.411 3.680 17.235 1.00 90.38 519 ALA A N 1
ATOM 4131 C CA . ALA A 1 519 ? 4.392 2.626 17.137 1.00 90.38 519 ALA A CA 1
ATOM 4132 C C . ALA A 1 519 ? 2.983 3.092 17.556 1.00 90.38 519 ALA A C 1
ATOM 4134 O O . ALA A 1 519 ? 1.979 2.682 16.969 1.00 90.38 519 ALA A O 1
ATOM 4135 N N . ARG A 1 520 ? 2.910 3.977 18.561 1.00 91.25 520 ARG A N 1
ATOM 4136 C CA . ARG A 1 520 ? 1.648 4.563 19.024 1.00 91.25 520 ARG A CA 1
ATOM 4137 C C . ARG A 1 520 ? 0.969 5.435 17.972 1.00 91.25 520 ARG A C 1
ATOM 4139 O O . ARG A 1 520 ? -0.251 5.462 17.917 1.00 91.25 520 ARG A O 1
ATOM 4146 N N . ASP A 1 521 ? 1.752 6.153 17.173 1.00 90.81 521 ASP A N 1
ATOM 4147 C CA . ASP A 1 521 ? 1.257 7.150 16.232 1.00 90.81 521 ASP A CA 1
ATOM 4148 C C . ASP A 1 521 ? 0.838 6.472 14.927 1.00 90.81 521 ASP A C 1
ATOM 4150 O O . ASP A 1 521 ? -0.270 6.725 14.460 1.00 90.81 521 ASP A O 1
ATOM 4154 N N . VAL A 1 522 ? 1.627 5.496 14.456 1.00 92.94 522 VAL A N 1
ATOM 4155 C CA . VAL A 1 522 ? 1.248 4.607 13.342 1.00 92.94 522 VAL A CA 1
ATOM 4156 C C . VAL A 1 522 ? -0.066 3.881 13.656 1.00 92.94 522 VAL A C 1
ATOM 4158 O O . VAL A 1 522 ? -1.040 3.993 12.916 1.00 92.94 522 VAL A O 1
ATOM 4161 N N . SER A 1 523 ? -0.150 3.194 14.805 1.00 95.31 523 SER A N 1
ATOM 4162 C CA . SER A 1 523 ? -1.380 2.476 15.187 1.00 95.31 523 SER A CA 1
ATOM 4163 C C . SER A 1 523 ? -2.571 3.410 15.412 1.00 95.31 523 SER A C 1
ATOM 4165 O O . SER A 1 523 ? -3.690 3.080 15.034 1.00 95.31 523 SER A O 1
ATOM 4167 N N . LYS A 1 524 ? -2.357 4.598 15.990 1.00 95.50 524 LYS A N 1
ATOM 4168 C CA . LYS A 1 524 ? -3.402 5.620 16.138 1.00 95.50 524 LYS A CA 1
ATOM 4169 C C . LYS A 1 524 ? -3.956 6.026 14.776 1.00 95.50 524 LYS A C 1
ATOM 4171 O O . LYS A 1 524 ? -5.166 5.964 14.592 1.00 95.50 524 LYS A O 1
ATOM 4176 N N . ASN A 1 525 ? -3.105 6.428 13.835 1.00 95.25 525 ASN A N 1
ATOM 4177 C CA . ASN A 1 525 ? -3.562 6.914 12.535 1.00 95.25 525 ASN A CA 1
ATOM 4178 C C . ASN A 1 525 ? -4.248 5.797 11.732 1.00 95.25 525 ASN A C 1
ATOM 4180 O O . ASN A 1 525 ? -5.339 6.018 11.209 1.00 95.25 525 ASN A O 1
ATOM 4184 N N . ALA A 1 526 ? -3.687 4.582 11.745 1.00 96.25 526 ALA A N 1
ATOM 4185 C CA . ALA A 1 526 ? -4.308 3.394 11.161 1.00 96.25 526 ALA A CA 1
ATOM 4186 C C . ALA A 1 526 ? -5.709 3.130 11.739 1.00 96.25 526 ALA A C 1
ATOM 4188 O O . ALA A 1 526 ? -6.671 2.973 10.995 1.00 96.25 526 ALA A O 1
ATOM 4189 N N . LEU A 1 527 ? -5.871 3.143 13.066 1.00 97.38 527 LEU A N 1
ATOM 4190 C CA . LEU A 1 527 ? -7.180 2.923 13.688 1.00 97.38 527 LEU A CA 1
ATOM 4191 C C . LEU A 1 527 ? -8.183 4.034 13.366 1.00 97.38 527 LEU A C 1
ATOM 4193 O O . LEU A 1 527 ? -9.354 3.734 13.160 1.00 97.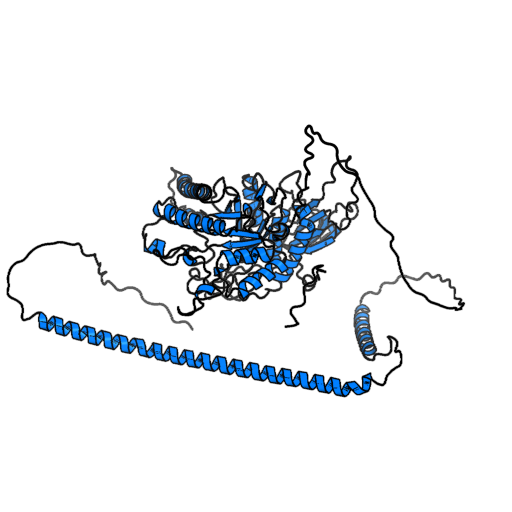38 527 LEU A O 1
ATOM 4197 N N . ARG A 1 528 ? -7.747 5.298 13.288 1.00 95.50 528 ARG A N 1
ATOM 4198 C CA . ARG A 1 528 ? -8.613 6.421 12.879 1.00 95.50 528 ARG A CA 1
ATOM 4199 C C . ARG A 1 528 ? -9.081 6.279 11.428 1.00 95.50 528 ARG A C 1
ATOM 4201 O O . ARG A 1 528 ? -10.224 6.623 11.125 1.00 95.50 528 ARG A O 1
ATOM 4208 N N . TRP A 1 529 ? -8.219 5.762 10.556 1.00 95.31 529 TRP A N 1
ATOM 4209 C CA . TRP A 1 529 ? -8.547 5.436 9.171 1.00 95.31 529 TRP A CA 1
ATOM 4210 C C . TRP A 1 529 ? -9.584 4.309 9.083 1.00 95.31 529 TRP A C 1
ATOM 4212 O O . TRP A 1 529 ? -10.655 4.506 8.507 1.00 95.31 529 TRP A O 1
ATOM 4222 N N . ILE A 1 530 ? -9.334 3.171 9.745 1.00 95.38 530 ILE A N 1
ATOM 4223 C CA . ILE A 1 530 ? -10.278 2.041 9.773 1.00 95.38 530 ILE A CA 1
ATOM 4224 C C . ILE A 1 530 ? -11.622 2.450 10.404 1.00 95.38 530 ILE A C 1
ATOM 4226 O O . ILE A 1 530 ? -12.681 2.090 9.893 1.00 95.38 530 ILE A O 1
ATOM 4230 N N . ALA A 1 531 ? -11.606 3.241 11.484 1.00 94.12 531 ALA A N 1
ATOM 4231 C CA . ALA A 1 531 ? -12.819 3.713 12.155 1.00 94.12 531 ALA A CA 1
ATOM 4232 C C . ALA A 1 531 ? -13.754 4.488 11.210 1.00 94.12 531 ALA A C 1
ATOM 4234 O O . ALA A 1 531 ? -14.974 4.451 11.384 1.00 94.12 531 ALA A O 1
ATOM 4235 N N . ARG A 1 532 ? -13.189 5.124 10.177 1.00 91.44 532 ARG A N 1
ATOM 4236 C CA . ARG A 1 532 ? -13.884 5.866 9.118 1.00 91.44 532 ARG A CA 1
ATOM 4237 C C . ARG A 1 532 ? -14.008 5.062 7.817 1.00 91.44 532 ARG A C 1
ATOM 4239 O O . ARG A 1 532 ? -14.026 5.665 6.756 1.00 91.44 532 ARG A O 1
ATOM 4246 N N . GLN A 1 533 ? -14.103 3.731 7.885 1.00 89.50 533 GLN A N 1
ATOM 4247 C CA . GLN A 1 533 ? -14.319 2.831 6.733 1.00 89.50 533 GLN A CA 1
ATOM 4248 C C . GLN A 1 533 ? -13.183 2.807 5.702 1.00 89.50 533 GLN A C 1
ATOM 4250 O O . GLN A 1 533 ? -13.383 2.407 4.558 1.00 89.50 533 GLN A O 1
ATOM 4255 N N . GLY A 1 534 ? -11.974 3.207 6.081 1.00 93.06 534 GLY A N 1
ATOM 4256 C CA . GLY A 1 534 ? -10.802 2.909 5.276 1.00 93.06 534 GLY A CA 1
ATOM 4257 C C . GLY A 1 534 ? -10.460 1.426 5.387 1.00 93.06 534 GLY A C 1
ATOM 4258 O O . GLY A 1 534 ? -9.887 1.023 6.388 1.00 93.06 534 GLY A O 1
ATOM 4259 N N . LEU A 1 535 ? -10.824 0.597 4.403 1.00 95.00 535 LEU A N 1
ATOM 4260 C CA . LEU A 1 535 ? -10.616 -0.865 4.455 1.00 95.00 535 LEU A CA 1
ATOM 4261 C C . LEU A 1 535 ? -9.395 -1.352 3.667 1.00 95.00 535 LEU A C 1
ATOM 4263 O O . LEU A 1 535 ? -9.140 -2.551 3.582 1.00 95.00 535 LEU A O 1
ATOM 4267 N N . HIS A 1 536 ? -8.610 -0.418 3.143 1.00 97.69 536 HIS A N 1
ATOM 4268 C CA . HIS A 1 536 ? -7.273 -0.665 2.628 1.00 97.69 536 HIS A CA 1
ATOM 4269 C C . HIS A 1 536 ? -6.278 0.250 3.342 1.00 97.69 536 HIS A C 1
ATOM 4271 O O . HIS A 1 536 ? -6.439 1.475 3.325 1.00 97.69 536 HIS A O 1
ATOM 4277 N N . LEU A 1 537 ? -5.246 -0.340 3.939 1.00 97.62 537 LEU A N 1
ATOM 4278 C CA . LEU A 1 537 ? -4.136 0.353 4.591 1.00 97.62 537 LEU A CA 1
ATOM 4279 C C . LEU A 1 537 ? -2.827 -0.284 4.140 1.00 97.62 537 LEU A C 1
ATOM 4281 O O . LEU A 1 537 ? -2.702 -1.499 4.237 1.00 97.62 537 LEU A O 1
ATOM 4285 N N . ASN A 1 538 ? -1.847 0.511 3.717 1.00 98.56 538 ASN A N 1
ATOM 4286 C CA . ASN A 1 538 ? -0.542 0.003 3.317 1.00 98.56 538 ASN A CA 1
ATOM 4287 C C . ASN A 1 538 ? 0.607 0.770 3.986 1.00 98.56 538 ASN A C 1
ATOM 4289 O O . ASN A 1 538 ? 0.781 1.964 3.760 1.00 98.56 538 ASN A O 1
ATOM 4293 N N . TYR A 1 539 ? 1.425 0.069 4.775 1.00 98.12 539 TYR A N 1
ATOM 4294 C CA . TYR A 1 539 ? 2.588 0.660 5.442 1.00 98.12 539 TYR A CA 1
ATOM 4295 C C . TYR A 1 539 ? 3.695 1.003 4.441 1.00 98.12 539 TYR A C 1
ATOM 4297 O O . TYR A 1 539 ? 4.290 0.102 3.839 1.00 98.12 539 TYR A O 1
ATOM 4305 N N . TYR A 1 540 ? 4.035 2.287 4.319 1.00 96.56 540 TYR A N 1
ATOM 4306 C CA . TYR A 1 540 ? 5.175 2.764 3.539 1.00 96.56 540 TYR A CA 1
ATOM 4307 C C . TYR A 1 540 ? 6.249 3.314 4.498 1.00 96.56 540 TYR A C 1
ATOM 4309 O O . TYR A 1 540 ? 6.265 4.473 4.878 1.00 96.56 540 TYR A O 1
ATOM 4317 N N . MET A 1 541 ? 7.156 2.500 5.032 1.00 95.50 541 MET A N 1
ATOM 4318 C CA . MET A 1 541 ? 7.556 1.163 4.594 1.00 95.50 541 MET A CA 1
ATOM 4319 C C . MET A 1 541 ? 7.266 0.079 5.634 1.00 95.50 541 MET A C 1
ATOM 4321 O O . MET A 1 541 ? 7.463 0.276 6.835 1.00 95.50 541 MET A O 1
ATOM 4325 N N . TRP A 1 542 ? 6.903 -1.117 5.161 1.00 97.31 542 TRP A N 1
ATOM 4326 C CA . TRP A 1 542 ? 6.972 -2.326 5.982 1.00 97.31 542 TRP A CA 1
ATOM 4327 C C . TRP A 1 542 ? 8.413 -2.812 6.114 1.00 97.31 542 TRP A C 1
ATOM 4329 O O . TRP A 1 542 ? 8.913 -3.009 7.222 1.00 97.31 542 TRP A O 1
ATOM 4339 N N . TRP A 1 543 ? 9.105 -2.931 4.979 1.00 97.56 543 TRP A N 1
ATOM 4340 C CA . TRP A 1 543 ? 10.533 -3.220 4.923 1.00 97.56 543 TRP A CA 1
ATOM 4341 C C . TRP A 1 543 ? 11.194 -2.426 3.799 1.00 97.56 543 TRP A C 1
ATOM 4343 O O . TRP A 1 543 ? 10.897 -2.619 2.618 1.00 97.56 543 TRP A O 1
ATOM 4353 N N . GLY A 1 544 ? 12.097 -1.519 4.174 1.00 94.56 544 GLY A N 1
ATOM 4354 C CA . GLY A 1 544 ? 12.799 -0.668 3.217 1.00 94.56 544 GLY A CA 1
ATOM 4355 C C . GLY A 1 544 ? 13.955 -1.362 2.494 1.00 94.56 544 GLY A C 1
ATOM 4356 O O . GLY A 1 544 ? 14.172 -1.098 1.315 1.00 94.56 544 GLY A O 1
ATOM 4357 N N . GLY A 1 545 ? 14.674 -2.271 3.159 1.00 94.75 545 GLY A N 1
ATOM 4358 C CA . GLY A 1 545 ? 15.855 -2.926 2.591 1.00 94.75 545 GLY A CA 1
ATOM 4359 C C . GLY A 1 545 ? 16.989 -1.940 2.284 1.00 94.75 545 GLY A C 1
ATOM 4360 O O . GLY A 1 545 ? 17.233 -0.992 3.037 1.00 94.75 545 GLY A O 1
ATOM 4361 N N . TYR A 1 546 ? 17.701 -2.165 1.177 1.00 93.81 546 TYR A N 1
ATOM 4362 C CA . TYR A 1 546 ? 18.857 -1.357 0.793 1.00 93.81 546 TYR A CA 1
ATOM 4363 C C . TYR A 1 546 ? 18.742 -0.804 -0.627 1.00 93.81 546 TYR A C 1
ATOM 4365 O O . TYR A 1 546 ? 18.466 -1.532 -1.577 1.00 93.81 546 TYR A O 1
ATOM 4373 N N . ASN A 1 547 ? 19.058 0.478 -0.787 1.00 93.25 547 ASN A N 1
ATOM 4374 C CA . ASN A 1 547 ? 19.457 1.037 -2.069 1.00 93.25 547 ASN A CA 1
ATOM 4375 C C . ASN A 1 547 ? 20.847 0.487 -2.422 1.00 93.25 547 ASN A C 1
ATOM 4377 O O . ASN A 1 547 ? 21.842 0.825 -1.775 1.00 93.25 547 ASN A O 1
ATOM 4381 N N . ARG A 1 548 ? 20.906 -0.402 -3.416 1.00 84.38 548 ARG A N 1
ATOM 4382 C CA . ARG A 1 548 ? 22.152 -1.031 -3.875 1.00 84.38 548 ARG A CA 1
ATOM 4383 C C . ARG A 1 548 ? 22.836 -0.165 -4.927 1.00 84.38 548 ARG A C 1
ATOM 4385 O O . ARG A 1 548 ? 22.213 0.677 -5.568 1.00 84.38 548 ARG A O 1
ATOM 4392 N N . ASP A 1 549 ? 24.133 -0.386 -5.106 1.00 84.31 549 ASP A N 1
ATOM 4393 C CA . ASP A 1 549 ? 24.953 0.303 -6.102 1.00 84.31 549 ASP A CA 1
ATOM 4394 C C . ASP A 1 549 ? 24.765 1.830 -6.097 1.00 84.31 549 ASP A C 1
ATOM 4396 O O . ASP A 1 549 ? 25.148 2.512 -5.148 1.00 84.31 549 ASP A O 1
ATOM 4400 N N . ARG A 1 550 ? 24.186 2.363 -7.176 1.00 84.94 550 ARG A N 1
ATOM 4401 C CA . ARG A 1 550 ? 23.924 3.786 -7.412 1.00 84.94 550 ARG A CA 1
ATOM 4402 C C . ARG A 1 550 ? 22.435 4.072 -7.602 1.00 84.94 550 ARG A C 1
ATOM 4404 O O . ARG A 1 550 ? 22.076 4.999 -8.315 1.00 84.94 550 ARG A O 1
ATOM 4411 N N . THR A 1 551 ? 21.569 3.240 -7.026 1.00 89.00 551 THR A N 1
ATOM 4412 C CA . THR A 1 551 ? 20.125 3.324 -7.265 1.00 89.00 551 THR A CA 1
ATOM 4413 C C . THR A 1 551 ? 19.374 4.188 -6.255 1.00 89.00 551 THR A C 1
ATOM 4415 O O . THR A 1 551 ? 18.173 4.392 -6.408 1.00 89.00 551 THR A O 1
ATOM 4418 N N . ALA A 1 552 ? 20.046 4.672 -5.210 1.00 92.88 552 ALA A N 1
ATOM 4419 C CA . ALA A 1 552 ? 19.457 5.611 -4.262 1.00 92.88 552 ALA A CA 1
ATOM 4420 C C . ALA A 1 552 ? 19.113 6.938 -4.955 1.00 92.88 552 ALA A C 1
ATOM 4422 O O . ALA A 1 552 ? 19.852 7.395 -5.830 1.00 92.88 552 ALA A O 1
ATOM 4423 N N . GLY A 1 553 ? 18.030 7.582 -4.522 1.00 91.50 553 GLY A N 1
ATOM 4424 C CA . GLY A 1 553 ? 17.772 8.981 -4.844 1.00 91.50 553 GLY A CA 1
ATOM 4425 C C . GLY A 1 553 ? 18.883 9.898 -4.319 1.00 91.50 553 GLY A C 1
ATOM 4426 O O . GLY A 1 553 ? 19.663 9.539 -3.430 1.00 91.50 553 GLY A O 1
ATOM 4427 N N . ALA A 1 554 ? 18.966 11.110 -4.867 1.00 89.00 554 ALA A N 1
ATOM 4428 C CA . ALA A 1 554 ? 19.974 12.080 -4.453 1.00 89.00 554 ALA A CA 1
ATOM 4429 C C . ALA A 1 554 ? 19.845 12.406 -2.954 1.00 89.00 554 ALA A C 1
ATOM 4431 O O . ALA A 1 554 ? 18.776 12.763 -2.474 1.00 89.00 554 ALA A O 1
ATOM 4432 N N . GLY A 1 555 ? 20.947 12.286 -2.210 1.00 88.56 555 GLY A N 1
ATOM 4433 C CA . GLY A 1 555 ? 20.969 12.562 -0.769 1.00 88.56 555 GLY A CA 1
ATOM 4434 C C . GLY A 1 555 ? 20.438 11.430 0.118 1.00 88.56 555 GLY A C 1
ATOM 4435 O O . GLY A 1 555 ? 20.637 11.497 1.327 1.00 88.56 555 GLY A O 1
ATOM 4436 N N . ILE A 1 556 ? 19.864 10.371 -0.454 1.00 91.06 556 ILE A N 1
ATOM 4437 C CA . ILE A 1 556 ? 19.276 9.245 0.281 1.00 91.06 556 ILE A CA 1
ATOM 4438 C C . ILE A 1 556 ? 20.361 8.248 0.697 1.00 91.06 556 ILE A C 1
ATOM 4440 O O . ILE A 1 556 ? 21.282 7.950 -0.070 1.00 91.06 556 ILE A O 1
ATOM 4444 N N . MET A 1 557 ? 20.262 7.718 1.919 1.00 90.00 557 MET A N 1
ATOM 4445 C CA . MET A 1 557 ? 21.200 6.707 2.417 1.00 90.00 557 MET A CA 1
ATOM 4446 C C . MET A 1 557 ? 21.035 5.346 1.720 1.00 90.00 557 MET A C 1
ATOM 4448 O O . MET A 1 557 ? 20.001 5.021 1.134 1.00 90.00 557 MET A O 1
ATOM 4452 N N . ASN A 1 558 ? 22.063 4.499 1.836 1.00 91.38 558 ASN A N 1
ATOM 4453 C CA . ASN A 1 558 ? 22.006 3.129 1.317 1.00 91.38 558 ASN A CA 1
ATOM 4454 C C . ASN A 1 558 ? 20.999 2.261 2.079 1.00 91.38 558 ASN A C 1
ATOM 4456 O O . ASN A 1 558 ? 20.291 1.472 1.469 1.00 91.38 558 ASN A O 1
ATOM 4460 N N . ALA A 1 559 ? 20.934 2.376 3.406 1.00 91.06 559 ALA A N 1
ATOM 4461 C CA . ALA A 1 559 ? 19.857 1.764 4.177 1.00 91.06 559 ALA A CA 1
ATOM 4462 C C . ALA A 1 559 ? 18.591 2.599 3.970 1.00 91.06 559 ALA A C 1
ATOM 4464 O O . ALA A 1 559 ? 18.617 3.804 4.218 1.00 91.06 559 ALA A O 1
ATOM 4465 N N . TYR A 1 560 ? 17.515 1.976 3.497 1.00 92.50 560 TYR A N 1
ATOM 4466 C CA . TYR A 1 560 ? 16.295 2.695 3.159 1.00 92.50 560 TYR A CA 1
ATOM 4467 C C . TYR A 1 560 ? 15.205 2.463 4.204 1.00 92.50 560 TYR A C 1
ATOM 4469 O O . TYR A 1 560 ? 15.048 1.346 4.694 1.00 92.50 560 TYR A O 1
ATOM 4477 N N . ALA A 1 561 ? 14.470 3.532 4.535 1.00 87.81 561 ALA A N 1
ATOM 4478 C CA . ALA A 1 561 ? 13.397 3.546 5.527 1.00 87.81 561 ALA A CA 1
ATOM 4479 C C . ALA A 1 561 ? 13.775 2.797 6.815 1.00 87.81 561 ALA A C 1
ATOM 4481 O O . ALA A 1 561 ? 13.137 1.833 7.228 1.00 87.81 561 ALA A O 1
ATOM 4482 N N . SER A 1 562 ? 14.856 3.231 7.459 1.00 85.75 562 SER A N 1
ATOM 4483 C CA . SER A 1 562 ? 15.426 2.545 8.617 1.00 85.75 562 SER A CA 1
ATOM 4484 C C . SER A 1 562 ? 14.467 2.460 9.796 1.00 85.75 562 SER A C 1
ATOM 4486 O O . SER A 1 562 ? 14.660 1.574 10.616 1.00 85.75 562 SER A O 1
ATOM 4488 N N . ASP A 1 563 ? 13.456 3.331 9.895 1.00 85.25 563 ASP A N 1
ATOM 4489 C CA . ASP A 1 563 ? 12.418 3.253 10.929 1.00 85.25 563 ASP A CA 1
ATOM 4490 C C . ASP A 1 563 ? 11.178 2.433 10.523 1.00 85.25 563 ASP A C 1
ATOM 4492 O O . ASP A 1 563 ? 10.207 2.387 11.271 1.00 85.25 563 ASP A O 1
ATOM 4496 N N . ALA A 1 564 ? 11.208 1.737 9.385 1.00 92.25 564 ALA A N 1
ATOM 4497 C CA . ALA A 1 564 ? 10.164 0.802 8.966 1.00 92.25 564 ALA A CA 1
ATOM 4498 C C . ALA A 1 564 ? 9.890 -0.303 10.006 1.00 92.25 564 ALA A C 1
ATOM 4500 O O . ALA A 1 564 ? 10.662 -0.531 10.943 1.00 92.25 564 ALA A O 1
ATOM 4501 N N . VAL A 1 565 ? 8.780 -1.026 9.833 1.00 93.81 565 VAL A N 1
ATOM 4502 C CA . VAL A 1 565 ? 8.340 -2.082 10.766 1.00 93.81 565 VAL A CA 1
ATOM 4503 C C . VAL A 1 565 ? 9.374 -3.211 10.902 1.00 93.81 565 VAL A C 1
ATOM 4505 O O . VAL A 1 565 ? 9.565 -3.765 11.991 1.00 93.81 565 VAL A O 1
ATOM 4508 N N . LEU A 1 566 ? 10.100 -3.501 9.823 1.00 95.12 566 LEU A N 1
ATOM 4509 C CA . LEU A 1 566 ? 11.333 -4.279 9.832 1.00 95.12 566 LEU A CA 1
ATOM 4510 C C . LEU A 1 566 ? 12.540 -3.367 9.610 1.00 95.12 566 LEU A C 1
ATOM 4512 O O . LEU A 1 566 ? 12.523 -2.464 8.774 1.00 95.12 566 LEU A O 1
ATOM 4516 N N . CYS A 1 567 ? 13.630 -3.644 10.323 1.00 91.94 567 CYS A N 1
ATOM 4517 C CA . CYS A 1 567 ? 14.923 -3.031 10.048 1.00 91.94 567 CYS A CA 1
ATOM 4518 C C . CYS A 1 567 ? 15.385 -3.360 8.613 1.00 91.94 567 CYS A C 1
ATOM 4520 O O . CYS A 1 567 ? 15.015 -4.409 8.084 1.00 91.94 567 CYS A O 1
ATOM 4522 N N . PRO A 1 568 ? 16.255 -2.542 7.990 1.00 91.06 568 PRO A N 1
ATOM 4523 C CA . PRO A 1 568 ? 16.806 -2.826 6.659 1.00 91.06 568 PRO A CA 1
ATOM 4524 C C . PRO A 1 568 ? 17.401 -4.237 6.515 1.00 91.06 568 PRO A C 1
ATOM 4526 O O . PRO A 1 568 ? 17.209 -4.891 5.494 1.00 91.06 568 PRO A O 1
ATOM 4529 N N . SER A 1 569 ? 18.045 -4.745 7.565 1.00 89.44 569 SER A N 1
ATOM 4530 C CA . SER A 1 569 ? 18.618 -6.095 7.644 1.00 89.44 569 SER A CA 1
ATOM 4531 C C . SER A 1 569 ? 17.589 -7.224 7.831 1.00 89.44 569 SER A C 1
ATOM 4533 O O . SER A 1 569 ? 17.942 -8.393 7.694 1.00 89.44 569 SER A O 1
ATOM 4535 N N . GLY A 1 570 ? 16.317 -6.890 8.063 1.00 90.12 570 GLY A N 1
ATOM 4536 C CA . GLY A 1 570 ? 15.185 -7.813 8.167 1.00 90.12 570 GLY A CA 1
ATOM 4537 C C . GLY A 1 570 ? 14.691 -8.050 9.595 1.00 90.12 570 GLY A C 1
ATOM 4538 O O . GLY A 1 570 ? 13.585 -8.547 9.772 1.00 90.12 570 GLY A O 1
ATOM 4539 N N . GLU A 1 571 ? 15.449 -7.682 10.632 1.00 93.12 571 GLU A N 1
ATOM 4540 C CA . GLU A 1 571 ? 15.036 -7.920 12.016 1.00 93.12 571 GLU A CA 1
ATOM 4541 C C . GLU A 1 571 ? 13.800 -7.098 12.404 1.00 93.12 571 GLU A C 1
ATOM 4543 O O . GLU A 1 571 ? 13.621 -5.947 12.000 1.00 93.12 571 GLU A O 1
ATOM 4548 N N . ARG A 1 572 ? 12.973 -7.677 13.277 1.00 94.69 572 ARG A N 1
ATOM 4549 C CA . ARG A 1 572 ? 11.782 -7.033 13.844 1.00 94.69 572 ARG A CA 1
ATOM 4550 C C . ARG A 1 572 ? 12.157 -5.748 14.588 1.00 94.69 572 ARG A C 1
ATOM 4552 O O . ARG A 1 572 ? 12.885 -5.801 15.584 1.00 94.69 572 ARG A O 1
ATOM 4559 N N . ARG A 1 573 ? 11.591 -4.604 14.191 1.00 90.31 573 ARG A N 1
ATOM 4560 C CA . ARG A 1 573 ? 11.759 -3.342 14.925 1.00 90.31 573 ARG A CA 1
ATOM 4561 C C . ARG A 1 573 ? 10.783 -3.274 16.091 1.00 90.31 573 ARG A C 1
ATOM 4563 O O . ARG A 1 573 ? 9.621 -2.914 15.927 1.00 90.31 573 ARG A O 1
ATOM 4570 N N . GLN A 1 574 ? 11.244 -3.606 17.291 1.00 90.06 574 GLN A N 1
ATOM 4571 C CA . GLN A 1 574 ? 10.417 -3.494 18.495 1.00 90.06 574 GLN A CA 1
ATOM 4572 C C . GLN A 1 574 ? 10.447 -2.076 19.094 1.00 90.06 574 GLN A C 1
ATOM 4574 O O . GLN A 1 574 ? 11.481 -1.413 19.023 1.00 90.06 574 GLN A O 1
ATOM 4579 N N . PRO A 1 575 ? 9.338 -1.603 19.700 1.00 90.88 575 PRO A N 1
ATOM 4580 C CA . PRO A 1 575 ? 8.061 -2.305 19.896 1.00 90.88 575 PRO A CA 1
ATOM 4581 C C . PRO A 1 575 ? 7.100 -2.231 18.692 1.00 90.88 575 PRO A C 1
ATOM 4583 O O . PRO A 1 575 ? 6.008 -2.786 18.762 1.00 90.88 575 PRO A O 1
ATOM 4586 N N . LYS A 1 576 ? 7.473 -1.541 17.602 1.00 91.69 576 LYS A N 1
ATOM 4587 C CA . LYS A 1 576 ? 6.602 -1.277 16.442 1.00 91.69 576 LYS A CA 1
ATOM 4588 C C . LYS A 1 576 ? 6.027 -2.559 15.835 1.00 91.69 576 LYS A C 1
ATOM 4590 O O . LYS A 1 576 ? 4.812 -2.678 15.741 1.00 91.69 576 LYS A O 1
ATOM 4595 N N . PHE A 1 577 ? 6.876 -3.539 15.533 1.00 95.00 577 PHE A N 1
ATOM 4596 C CA . PHE A 1 577 ? 6.466 -4.833 14.986 1.00 95.00 577 PHE A CA 1
ATOM 4597 C C . PHE A 1 577 ? 5.436 -5.551 15.871 1.00 95.00 577 PHE A C 1
ATOM 4599 O O . PHE A 1 577 ? 4.393 -5.982 15.389 1.00 95.00 577 PHE A O 1
ATOM 4606 N N . GLY A 1 578 ? 5.703 -5.687 17.176 1.00 93.62 578 GLY A N 1
ATOM 4607 C CA . GLY A 1 578 ? 4.789 -6.385 18.085 1.00 93.62 578 GLY A CA 1
ATOM 4608 C C . GLY A 1 578 ? 3.469 -5.641 18.296 1.00 93.62 578 GLY A C 1
ATOM 4609 O O . GLY A 1 578 ? 2.409 -6.261 18.326 1.00 93.62 578 GLY A O 1
ATOM 4610 N N . HIS A 1 579 ? 3.529 -4.314 18.409 1.00 95.31 579 HIS A N 1
ATOM 4611 C CA . HIS A 1 579 ? 2.357 -3.477 18.664 1.00 95.31 579 HIS A CA 1
ATOM 4612 C C . HIS A 1 579 ? 1.396 -3.441 17.473 1.00 95.31 579 HIS A C 1
ATOM 4614 O O . HIS A 1 579 ? 0.192 -3.616 17.656 1.00 95.31 579 HIS A O 1
ATOM 4620 N N . LEU A 1 580 ? 1.922 -3.287 16.251 1.00 96.31 580 LEU A N 1
ATOM 4621 C CA . LEU A 1 580 ? 1.114 -3.363 15.031 1.00 96.31 580 LEU A CA 1
ATOM 4622 C C . LEU A 1 580 ? 0.546 -4.773 14.827 1.00 96.31 580 LEU A C 1
ATOM 4624 O O . LEU A 1 580 ? -0.636 -4.901 14.538 1.00 96.31 580 LEU A O 1
ATOM 4628 N N . GLY A 1 581 ? 1.315 -5.828 15.114 1.00 96.56 581 GLY A N 1
ATOM 4629 C CA . GLY A 1 581 ? 0.806 -7.202 15.051 1.00 96.56 581 GLY A CA 1
ATOM 4630 C C . GLY A 1 581 ? -0.383 -7.451 15.984 1.00 96.56 581 GLY A C 1
ATOM 4631 O O . GLY A 1 581 ? -1.366 -8.075 15.584 1.00 96.56 581 GLY A O 1
ATOM 4632 N N . GLY A 1 582 ? -0.346 -6.909 17.206 1.00 95.81 582 GLY A N 1
ATOM 4633 C CA . GLY A 1 582 ? -1.492 -6.939 18.121 1.00 95.81 582 GLY A CA 1
ATOM 4634 C C . GLY A 1 582 ? -2.712 -6.192 17.571 1.00 95.81 582 GLY A C 1
ATOM 4635 O O . GLY A 1 582 ? -3.834 -6.689 17.659 1.00 95.81 582 GLY A O 1
ATOM 4636 N N . MET A 1 583 ? -2.494 -5.036 16.937 1.00 97.75 583 MET A N 1
ATOM 4637 C CA . MET A 1 583 ? -3.551 -4.279 16.261 1.00 97.75 583 MET A CA 1
ATOM 4638 C C . MET A 1 583 ? -4.164 -5.071 15.098 1.00 97.75 583 MET A C 1
ATOM 4640 O O . MET A 1 583 ? -5.385 -5.186 15.020 1.00 97.75 583 MET A O 1
ATOM 4644 N N . HIS A 1 584 ? -3.343 -5.658 14.220 1.00 98.25 584 HIS A N 1
ATOM 4645 C CA . HIS A 1 584 ? -3.809 -6.439 13.069 1.00 98.25 584 HIS A CA 1
ATOM 4646 C C . HIS A 1 584 ? -4.656 -7.636 13.501 1.00 98.25 584 HIS A C 1
ATOM 4648 O O . HIS A 1 584 ? -5.670 -7.930 12.872 1.00 98.25 584 HIS A O 1
ATOM 4654 N N . GLN A 1 585 ? -4.288 -8.305 14.600 1.00 95.81 585 GLN A N 1
ATOM 4655 C CA . GLN A 1 585 ? -5.077 -9.408 15.156 1.00 95.81 585 GLN A CA 1
ATOM 4656 C C . GLN A 1 585 ? -6.478 -8.960 15.579 1.00 95.81 585 GLN A C 1
ATOM 4658 O O . GLN A 1 585 ? -7.447 -9.665 15.292 1.00 95.81 585 GLN A O 1
ATOM 4663 N N . VAL A 1 586 ? -6.591 -7.791 16.220 1.00 96.06 586 VAL A N 1
ATOM 4664 C CA . VAL A 1 586 ? -7.889 -7.208 16.584 1.00 96.06 586 VAL A CA 1
ATOM 4665 C C . VAL A 1 586 ? -8.680 -6.828 15.338 1.00 96.06 586 VAL A C 1
ATOM 4667 O O . VAL A 1 586 ? -9.836 -7.212 15.228 1.00 96.06 586 VAL A O 1
ATOM 4670 N N . LEU A 1 587 ? -8.070 -6.142 14.367 1.00 97.38 587 LEU A N 1
ATOM 4671 C CA . LEU A 1 587 ? -8.748 -5.764 13.121 1.00 97.38 587 LEU A CA 1
ATOM 4672 C C . LEU A 1 587 ? -9.243 -6.986 12.334 1.00 97.38 587 LEU A C 1
ATOM 4674 O O . LEU A 1 587 ? -10.366 -6.991 11.837 1.00 97.38 587 LEU A O 1
ATOM 4678 N N . THR A 1 588 ? -8.440 -8.051 12.289 1.00 95.12 588 THR A N 1
ATOM 4679 C CA . THR A 1 588 ? -8.805 -9.320 11.648 1.00 95.12 588 THR A CA 1
ATOM 4680 C C . THR A 1 588 ? -10.006 -9.972 12.335 1.00 95.12 588 THR A C 1
ATOM 4682 O O . THR A 1 588 ? -10.890 -10.486 11.653 1.00 95.12 588 THR A O 1
ATOM 4685 N N . SER A 1 589 ? -10.073 -9.955 13.674 1.00 93.56 589 SER A N 1
ATOM 4686 C CA . SER A 1 589 ? -11.171 -10.600 14.412 1.00 93.56 589 SER A CA 1
ATOM 4687 C C . SER A 1 589 ? -12.518 -9.891 14.249 1.00 93.56 589 SER A C 1
ATOM 4689 O O . SER A 1 589 ? -13.557 -10.515 14.458 1.00 93.56 589 SER A O 1
ATOM 4691 N N . ILE A 1 590 ? -12.507 -8.618 13.843 1.00 94.25 590 ILE A N 1
ATOM 4692 C CA . ILE A 1 590 ? -13.705 -7.803 13.596 1.00 94.25 590 ILE A CA 1
ATOM 4693 C C . ILE A 1 590 ? -13.926 -7.481 12.112 1.00 94.25 590 ILE A C 1
ATOM 4695 O O . ILE A 1 590 ? -14.811 -6.689 11.789 1.00 94.25 590 ILE A O 1
ATOM 4699 N N . ALA A 1 591 ? -13.156 -8.074 11.194 1.00 94.50 591 ALA A N 1
ATOM 4700 C CA . ALA A 1 591 ? -13.211 -7.740 9.770 1.00 94.50 591 ALA A CA 1
ATOM 4701 C C . ALA A 1 591 ? -14.615 -7.921 9.165 1.00 94.50 591 ALA A C 1
ATOM 4703 O O . ALA A 1 591 ? -15.026 -7.132 8.317 1.00 94.50 591 ALA A O 1
ATOM 4704 N N . HIS A 1 592 ? -15.395 -8.903 9.633 1.00 91.12 592 HIS A N 1
ATOM 4705 C CA . HIS A 1 592 ? -16.785 -9.112 9.199 1.00 91.12 592 HIS A CA 1
ATOM 4706 C C . HIS A 1 592 ? -17.733 -7.989 9.632 1.00 91.12 592 HIS A C 1
ATOM 4708 O O . HIS A 1 592 ? -18.723 -7.752 8.949 1.00 91.12 592 HIS A O 1
ATOM 4714 N N . LEU A 1 593 ? -17.451 -7.296 10.742 1.00 91.50 593 LEU A N 1
ATOM 4715 C CA . LEU A 1 593 ? -18.207 -6.109 11.158 1.00 91.50 593 LEU A CA 1
ATOM 4716 C C . LEU A 1 593 ? -17.820 -4.896 10.310 1.00 91.50 593 LEU A C 1
ATOM 4718 O O . LEU A 1 593 ? -18.687 -4.121 9.920 1.00 91.50 593 LEU A O 1
ATOM 4722 N N . LEU A 1 594 ? -16.527 -4.746 10.013 1.00 92.75 594 LEU A N 1
ATOM 4723 C CA . LEU A 1 594 ? -15.996 -3.630 9.223 1.00 92.75 594 LEU A CA 1
ATOM 4724 C C . LEU A 1 594 ? -16.456 -3.667 7.758 1.00 92.75 594 LEU A C 1
ATOM 4726 O O . LEU A 1 594 ? -16.681 -2.620 7.158 1.00 92.75 594 LEU A O 1
ATOM 4730 N N . THR A 1 595 ? -16.603 -4.871 7.203 1.00 91.31 595 THR A N 1
ATOM 4731 C CA . THR A 1 595 ? -17.018 -5.132 5.810 1.00 91.31 595 THR A CA 1
ATOM 4732 C C . THR A 1 595 ? -18.522 -5.349 5.650 1.00 91.31 595 THR A C 1
ATOM 4734 O O . THR A 1 595 ? -19.000 -5.525 4.529 1.00 91.31 595 THR A O 1
ATOM 4737 N N . ALA A 1 596 ? -19.284 -5.356 6.749 1.00 87.69 596 ALA A N 1
ATOM 4738 C CA . ALA A 1 596 ? -20.732 -5.465 6.675 1.00 87.69 596 ALA A CA 1
ATOM 4739 C C . ALA A 1 596 ? -21.305 -4.269 5.893 1.00 87.69 596 ALA A C 1
ATOM 4741 O O . ALA A 1 596 ? -20.844 -3.141 6.098 1.00 87.69 596 ALA A O 1
ATOM 4742 N N . PRO A 1 597 ? -22.323 -4.480 5.037 1.00 80.94 597 PRO A N 1
ATOM 4743 C CA . PRO A 1 597 ? -23.016 -3.382 4.380 1.00 80.94 597 PRO A CA 1
ATOM 4744 C C . PRO A 1 597 ? -23.596 -2.431 5.424 1.00 80.94 597 PRO A C 1
ATOM 4746 O O . PRO A 1 597 ? -24.343 -2.851 6.311 1.00 80.94 597 PRO A O 1
ATOM 4749 N N . LEU A 1 598 ? -23.252 -1.153 5.318 1.00 70.06 598 LEU A N 1
ATOM 4750 C CA . LEU A 1 598 ? -23.752 -0.124 6.219 1.00 70.06 598 LEU A CA 1
ATOM 4751 C C . LEU A 1 598 ? -24.931 0.595 5.572 1.00 70.06 598 LEU A C 1
ATOM 4753 O O . LEU A 1 598 ? -24.884 0.952 4.398 1.00 70.06 598 LEU A O 1
ATOM 4757 N N . GLU A 1 599 ? -25.988 0.825 6.355 1.00 69.62 599 GLU A N 1
ATOM 4758 C CA . GLU A 1 599 ? -27.174 1.565 5.895 1.00 69.62 599 GLU A CA 1
ATOM 4759 C C . GLU A 1 599 ? -26.836 3.017 5.511 1.00 69.62 599 GLU A C 1
ATOM 4761 O O . GLU A 1 599 ? -27.544 3.627 4.712 1.00 69.62 599 GLU A O 1
ATOM 4766 N N . SER A 1 600 ? -25.739 3.561 6.052 1.00 62.81 600 SER A N 1
ATOM 4767 C CA . SER A 1 600 ? -25.218 4.889 5.732 1.00 62.81 600 SER A CA 1
ATOM 4768 C C . SER A 1 600 ? -23.687 4.891 5.681 1.00 62.81 600 SER A C 1
ATOM 4770 O O . SER A 1 600 ? -23.034 4.575 6.681 1.00 62.81 600 SER A O 1
ATOM 4772 N N . LEU A 1 601 ? -23.119 5.305 4.547 1.00 68.75 601 LEU A N 1
ATOM 4773 C CA . LEU A 1 601 ? -21.735 5.778 4.457 1.00 68.75 601 LEU A CA 1
ATOM 4774 C C . LEU A 1 601 ? -21.751 7.320 4.526 1.00 68.75 601 LEU A C 1
ATOM 4776 O O . LEU A 1 601 ? -22.638 7.923 3.909 1.00 68.75 601 LEU A O 1
ATOM 4780 N N . PRO A 1 602 ? -20.840 7.969 5.278 1.00 72.62 602 PRO A N 1
ATOM 4781 C CA . PRO A 1 602 ? -19.795 7.408 6.143 1.00 72.62 602 PRO A CA 1
ATOM 4782 C C . PRO A 1 602 ? -20.312 7.101 7.567 1.00 72.62 602 PRO A C 1
ATOM 4784 O O . PRO A 1 602 ? -21.359 7.608 7.979 1.00 72.62 602 PRO A O 1
ATOM 4787 N N . VAL A 1 603 ? -19.565 6.317 8.367 1.00 76.44 603 VAL A N 1
ATOM 4788 C CA . VAL A 1 603 ? -19.878 6.134 9.805 1.00 76.44 603 VAL A CA 1
ATOM 4789 C C . VAL A 1 603 ? -19.751 7.470 10.537 1.00 76.44 603 VAL A C 1
ATOM 4791 O O . VAL A 1 603 ? -18.682 8.080 10.571 1.00 76.44 603 VAL A O 1
ATOM 4794 N N . ILE A 1 604 ? -20.840 7.904 11.173 1.00 82.56 604 ILE A N 1
ATOM 4795 C CA . ILE A 1 604 ? -20.891 9.170 11.908 1.00 82.56 604 ILE A CA 1
ATOM 4796 C C . ILE A 1 604 ? -20.291 8.981 13.315 1.00 82.56 604 ILE A C 1
ATOM 4798 O O . ILE A 1 604 ? -20.806 8.154 14.078 1.00 82.56 604 ILE A O 1
ATOM 4802 N N . PRO A 1 605 ? -19.251 9.750 13.701 1.00 89.00 605 PRO A N 1
ATOM 4803 C CA . PRO A 1 605 ? -18.719 9.719 15.059 1.00 89.00 605 PRO A CA 1
ATOM 4804 C C . PRO A 1 605 ? -19.750 10.216 16.073 1.00 89.00 605 PRO A C 1
ATOM 4806 O O . PRO A 1 605 ? -20.440 11.211 15.846 1.00 89.00 605 PRO A O 1
ATOM 4809 N N . LYS A 1 606 ? -19.815 9.563 17.235 1.00 90.25 606 LYS A N 1
ATOM 4810 C CA . LYS A 1 606 ? -20.646 9.990 18.367 1.00 90.25 606 LYS A CA 1
ATOM 4811 C C . LYS A 1 606 ? -19.763 10.539 19.486 1.00 90.25 606 LYS A C 1
ATOM 4813 O O . LYS A 1 606 ? -18.819 9.850 19.868 1.00 90.25 606 LYS A O 1
ATOM 4818 N N . PRO A 1 607 ? -20.051 11.723 20.049 1.00 92.06 607 PRO A N 1
ATOM 4819 C CA . PRO A 1 607 ? -19.323 12.206 21.217 1.00 92.06 607 PRO A CA 1
ATOM 4820 C C . PRO A 1 607 ? -19.445 11.228 22.391 1.00 92.06 607 PRO A C 1
ATOM 4822 O O . PRO A 1 607 ? -20.509 10.636 22.599 1.00 92.06 607 PRO A O 1
ATOM 4825 N N . VAL A 1 608 ? -18.373 11.072 23.168 1.00 91.31 608 VAL A N 1
ATOM 4826 C CA . VAL A 1 608 ? -18.367 10.223 24.371 1.00 91.31 608 VAL A CA 1
ATOM 4827 C C . VAL A 1 608 ? -18.352 11.056 25.649 1.00 91.31 608 VAL A C 1
ATOM 4829 O O . VAL A 1 608 ? -17.871 12.188 25.674 1.00 91.31 608 VAL A O 1
ATOM 4832 N N . GLU A 1 609 ? -18.896 10.498 26.731 1.00 92.31 609 GLU A N 1
ATOM 4833 C CA . GLU A 1 609 ? -18.880 11.160 28.033 1.00 92.31 609 GLU A CA 1
ATOM 4834 C C . GLU A 1 609 ? -17.515 10.989 28.700 1.00 92.31 609 GLU A C 1
ATOM 4836 O O . GLU A 1 609 ? -16.987 9.880 28.796 1.00 92.31 609 GLU A O 1
ATOM 4841 N N . VAL A 1 610 ? -16.986 12.086 29.230 1.00 93.12 610 VAL A N 1
ATOM 4842 C CA . VAL A 1 610 ? -15.723 12.146 29.962 1.00 93.12 610 VAL A CA 1
ATOM 4843 C C . VAL A 1 610 ? -15.987 12.588 31.402 1.00 93.12 610 VAL A C 1
ATOM 4845 O O . VAL A 1 610 ? -16.888 13.390 31.664 1.00 93.12 610 VAL A O 1
ATOM 4848 N N . LEU A 1 611 ? -15.221 12.047 32.351 1.00 93.31 611 LEU A N 1
ATOM 4849 C CA . LEU A 1 611 ? -15.231 12.481 33.745 1.00 93.31 611 LEU A CA 1
ATOM 4850 C C . LEU A 1 611 ? -14.494 13.818 33.879 1.00 93.31 611 LEU A C 1
ATOM 4852 O O . LEU A 1 611 ? -13.294 13.904 33.620 1.00 93.31 611 LEU A O 1
ATOM 4856 N N . ASN A 1 612 ? -15.191 14.850 34.342 1.00 89.19 612 ASN A N 1
ATOM 4857 C CA . ASN A 1 612 ? -14.576 16.115 34.705 1.00 89.19 612 ASN A CA 1
ATOM 4858 C C . ASN A 1 612 ? -13.769 15.939 36.001 1.00 89.19 612 ASN A C 1
ATOM 4860 O O . ASN A 1 612 ? -14.322 15.679 37.071 1.00 89.19 612 ASN A O 1
ATOM 4864 N N . ALA A 1 613 ? -12.450 16.109 35.911 1.00 84.38 613 ALA A N 1
ATOM 4865 C CA . ALA A 1 613 ? -11.545 15.953 37.047 1.00 84.38 613 ALA A CA 1
ATOM 4866 C C . ALA A 1 613 ? -11.758 17.002 38.159 1.00 84.38 613 ALA A C 1
ATOM 4868 O O . ALA A 1 613 ? -11.333 16.779 39.291 1.00 84.38 613 ALA A O 1
ATOM 4869 N N . THR A 1 614 ? -12.407 18.132 37.856 1.00 86.44 614 THR A N 1
ATOM 4870 C CA . THR A 1 614 ? -12.594 19.244 38.802 1.00 86.44 614 THR A CA 1
ATOM 4871 C C . THR A 1 614 ? -13.786 19.021 39.728 1.00 86.44 614 THR A C 1
ATOM 4873 O O . THR A 1 614 ? -13.691 19.292 40.923 1.00 86.44 614 THR A O 1
ATOM 4876 N N . ASP A 1 615 ? -14.910 18.538 39.193 1.00 90.62 615 ASP A N 1
ATOM 4877 C CA . ASP A 1 615 ? -16.174 18.411 39.933 1.00 90.62 615 ASP A CA 1
ATOM 4878 C C . ASP A 1 615 ? -16.714 16.970 40.014 1.00 90.62 615 ASP A C 1
ATOM 4880 O O . ASP A 1 615 ? -17.715 16.725 40.689 1.00 90.62 615 ASP A O 1
ATOM 4884 N N . GLY A 1 616 ? -16.051 16.003 39.368 1.00 90.56 616 GLY A N 1
ATOM 4885 C CA . GLY A 1 616 ? -16.439 14.591 39.367 1.00 90.56 616 GLY A CA 1
ATOM 4886 C C . GLY A 1 616 ? -17.705 14.287 38.563 1.00 90.56 616 GLY A C 1
ATOM 4887 O O . GLY A 1 616 ? -18.249 13.184 38.673 1.00 90.56 616 GLY A O 1
ATOM 4888 N N . THR A 1 617 ? -18.202 15.243 37.776 1.00 93.19 617 THR A N 1
ATOM 4889 C CA . THR A 1 617 ? -19.378 15.055 36.925 1.00 93.19 617 THR A CA 1
ATOM 4890 C C . THR A 1 617 ? -19.004 14.429 35.585 1.00 93.19 617 THR A C 1
ATOM 4892 O O . THR A 1 617 ? -17.860 14.479 35.141 1.00 93.19 617 THR A O 1
ATOM 4895 N N . TRP A 1 618 ? -19.983 13.808 34.935 1.00 92.31 618 TRP A N 1
ATOM 4896 C CA . TRP A 1 618 ? -19.820 13.242 33.601 1.00 92.31 618 TRP A CA 1
ATOM 4897 C C . TRP A 1 618 ? -20.470 14.154 32.573 1.00 92.31 618 TRP A C 1
ATOM 4899 O O . TRP A 1 618 ? -21.634 14.523 32.739 1.00 92.31 618 TRP A O 1
ATOM 4909 N N . GLY A 1 619 ? -19.752 14.465 31.500 1.00 88.88 619 GLY A N 1
ATOM 4910 C CA . GLY A 1 619 ? -20.269 15.305 30.428 1.00 88.88 619 GLY A CA 1
ATOM 4911 C C . GLY A 1 619 ? -19.537 15.087 29.112 1.00 88.88 619 GLY A C 1
ATOM 4912 O O . GLY A 1 619 ? -18.459 14.501 29.074 1.00 88.88 619 GLY A O 1
ATOM 4913 N N . ILE A 1 620 ? -20.142 15.554 28.024 1.00 85.62 620 ILE A N 1
ATOM 4914 C CA . ILE A 1 620 ? -19.482 15.635 26.720 1.00 85.62 620 ILE A CA 1
ATOM 4915 C C . ILE A 1 620 ? -18.676 16.936 26.705 1.00 85.62 620 ILE A C 1
ATOM 4917 O O . ILE A 1 620 ? -19.240 18.014 26.902 1.00 85.62 620 ILE A O 1
ATOM 4921 N N . VAL A 1 621 ? -17.364 16.834 26.501 1.00 72.81 621 VAL A N 1
ATOM 4922 C CA . VAL A 1 621 ? -16.448 17.982 26.481 1.00 72.81 621 VAL A CA 1
ATOM 4923 C C . VAL A 1 621 ? -16.001 18.232 25.042 1.00 72.81 621 VAL A C 1
ATOM 4925 O O . VAL A 1 621 ? -15.012 17.664 24.586 1.00 72.81 621 VAL A O 1
ATOM 4928 N N . GLY A 1 622 ? -16.751 19.078 24.329 1.00 67.75 622 GLY A N 1
ATOM 4929 C CA . GLY A 1 622 ? -16.493 19.406 22.923 1.00 67.75 622 GLY A CA 1
ATOM 4930 C C . GLY A 1 622 ? -16.453 18.177 22.006 1.00 67.75 622 GLY A C 1
ATOM 4931 O O . GLY A 1 622 ? -17.087 17.157 22.280 1.00 67.75 622 GLY A O 1
ATOM 4932 N N . ASP A 1 623 ? -15.670 18.288 20.935 1.00 69.38 623 ASP A N 1
ATOM 4933 C CA . ASP A 1 623 ? -15.627 17.316 19.832 1.00 69.38 623 ASP A CA 1
ATOM 4934 C C . ASP A 1 623 ? -14.337 16.470 19.879 1.00 69.38 623 ASP A C 1
ATOM 4936 O O . ASP A 1 623 ? -14.008 15.733 18.951 1.00 69.38 623 ASP A O 1
ATOM 4940 N N . THR A 1 624 ? -13.561 16.602 20.959 1.00 82.94 624 THR A N 1
ATOM 4941 C CA . THR A 1 624 ? -12.215 16.024 21.085 1.00 82.94 624 THR A CA 1
ATOM 4942 C C . THR A 1 624 ? -12.237 14.526 21.360 1.00 82.94 624 THR A C 1
ATOM 4944 O O . THR A 1 624 ? -11.258 13.845 21.063 1.00 82.94 624 THR A O 1
ATOM 4947 N N . ASN A 1 625 ? -13.338 13.998 21.897 1.00 91.31 625 ASN A N 1
ATOM 4948 C CA . ASN A 1 625 ? -13.482 12.584 22.217 1.00 91.31 625 ASN A CA 1
ATOM 4949 C C . ASN A 1 625 ? -14.710 12.006 21.518 1.00 91.31 625 ASN A C 1
ATOM 4951 O O . ASN A 1 625 ? -15.840 12.432 21.773 1.00 91.31 625 ASN A O 1
ATOM 4955 N N . VAL A 1 626 ? -14.496 11.019 20.652 1.00 93.75 626 VAL A N 1
ATOM 4956 C CA . VAL A 1 626 ? -15.550 10.447 19.803 1.00 93.75 626 VAL A CA 1
ATOM 4957 C C . VAL A 1 626 ? -15.453 8.930 19.726 1.00 93.75 626 VAL A C 1
ATOM 4959 O O . VAL A 1 626 ? -14.377 8.363 19.886 1.00 93.75 626 VAL A O 1
ATOM 4962 N N . ALA A 1 627 ? -16.578 8.274 19.455 1.00 93.81 627 ALA A N 1
ATOM 4963 C CA . ALA A 1 627 ? -16.673 6.843 19.222 1.00 93.81 627 ALA A CA 1
ATOM 4964 C C . ALA A 1 627 ? -17.293 6.527 17.855 1.00 93.81 627 ALA A C 1
ATOM 4966 O O . ALA A 1 627 ? -18.282 7.142 17.452 1.00 93.81 627 ALA A O 1
ATOM 4967 N N . PHE A 1 628 ? -16.742 5.517 17.187 1.00 93.50 628 PHE A N 1
ATOM 4968 C CA . PHE A 1 628 ? -17.275 4.903 15.972 1.00 93.50 628 PHE A CA 1
ATOM 4969 C C . PHE A 1 628 ? -17.704 3.479 16.305 1.00 93.50 628 PHE A C 1
ATOM 4971 O O . PHE A 1 628 ? -16.884 2.688 16.770 1.00 93.50 628 PHE A O 1
ATOM 4978 N N . THR A 1 629 ? -18.974 3.151 16.077 1.00 91.19 629 THR A N 1
ATOM 4979 C CA . THR A 1 629 ? -19.550 1.849 16.436 1.00 91.19 629 THR A CA 1
ATOM 4980 C C . THR A 1 629 ? -19.914 1.066 15.184 1.00 91.19 629 THR A C 1
ATOM 4982 O O . THR A 1 629 ? -20.690 1.542 14.358 1.00 91.19 629 THR A O 1
ATOM 4985 N N . TYR A 1 630 ? -19.407 -0.159 15.098 1.00 90.62 630 TYR A N 1
ATOM 4986 C CA . TYR A 1 630 ? -19.783 -1.166 14.115 1.00 90.62 630 TYR A CA 1
ATOM 4987 C C . TYR A 1 630 ? -20.532 -2.267 14.852 1.00 90.62 630 TYR A C 1
ATOM 4989 O O . TYR A 1 630 ? -20.018 -2.820 15.821 1.00 90.62 630 TYR A O 1
ATOM 4997 N N . SER A 1 631 ? -21.749 -2.576 14.419 1.00 85.19 631 SER A N 1
ATOM 4998 C CA . SER A 1 631 ? -22.585 -3.585 15.068 1.00 85.19 631 SER A CA 1
ATOM 4999 C C . SER A 1 631 ? -23.267 -4.451 14.026 1.00 85.19 631 SER A C 1
ATOM 5001 O O . SER A 1 631 ? -23.625 -3.975 12.948 1.00 85.19 631 SER A O 1
ATOM 5003 N N . HIS A 1 632 ? -23.439 -5.728 14.345 1.00 71.62 632 HIS A N 1
ATOM 5004 C CA . HIS A 1 632 ? -24.160 -6.645 13.482 1.00 71.62 632 HIS A CA 1
ATOM 5005 C C . HIS A 1 632 ? -25.643 -6.248 13.459 1.00 71.62 632 HIS A C 1
ATOM 5007 O O . HIS A 1 632 ? -26.343 -6.369 14.465 1.00 71.62 632 HIS A O 1
ATOM 5013 N N . VAL A 1 633 ? -26.142 -5.762 12.320 1.00 56.41 633 VAL A N 1
ATOM 5014 C CA . VAL A 1 633 ? -27.571 -5.465 12.170 1.00 56.41 633 VAL A CA 1
ATOM 5015 C C . VAL A 1 633 ? -28.307 -6.800 12.165 1.00 56.41 633 VAL A C 1
ATOM 5017 O O . VAL A 1 633 ? -28.153 -7.606 11.244 1.00 56.41 633 VAL A O 1
ATOM 5020 N N . SER A 1 634 ? -29.096 -7.078 13.204 1.00 45.38 634 SER A N 1
ATOM 5021 C CA . SER A 1 634 ? -29.983 -8.237 13.190 1.00 45.38 634 SER A CA 1
ATOM 5022 C C . SER A 1 634 ? -30.913 -8.103 11.985 1.00 45.38 634 SER A C 1
ATOM 5024 O O . SER A 1 634 ? -31.712 -7.164 11.926 1.00 45.38 634 SER A O 1
ATOM 5026 N N . ARG A 1 635 ? -30.812 -9.032 11.024 1.00 42.25 635 ARG A N 1
ATOM 5027 C CA . ARG A 1 635 ? -31.809 -9.189 9.956 1.00 42.25 635 ARG A CA 1
ATOM 5028 C C . ARG A 1 635 ? -33.197 -9.132 10.599 1.00 42.25 635 ARG A C 1
ATOM 5030 O O . ARG A 1 635 ? -33.387 -9.688 11.679 1.00 42.25 635 ARG A O 1
ATOM 5037 N N . GLY A 1 636 ? -34.104 -8.386 9.964 1.00 36.59 636 GLY A N 1
ATOM 5038 C CA . GLY A 1 636 ? -35.365 -7.919 10.545 1.00 36.59 636 GLY A CA 1
ATOM 5039 C C . GLY A 1 636 ? -36.239 -8.992 11.222 1.00 36.59 636 GLY A C 1
ATOM 5040 O O . GLY A 1 636 ? -35.956 -10.186 11.146 1.00 36.59 636 GLY A O 1
ATOM 5041 N N . PRO A 1 637 ? -37.363 -8.589 11.842 1.00 36.38 637 PRO A N 1
ATOM 5042 C CA . PRO A 1 637 ? -38.116 -9.349 12.859 1.00 36.38 637 PRO A CA 1
ATOM 5043 C C . PRO A 1 637 ? -38.688 -10.727 12.447 1.00 36.38 637 PRO A C 1
ATOM 5045 O O . PRO A 1 637 ? -39.412 -11.351 13.224 1.00 36.38 637 PRO A O 1
ATOM 5048 N N . HIS A 1 638 ? -38.388 -11.229 11.247 1.00 38.44 638 HIS A N 1
ATOM 5049 C CA . HIS A 1 638 ? -38.911 -12.475 10.688 1.00 38.44 638 HIS A CA 1
ATOM 5050 C C . HIS A 1 638 ? -37.860 -13.535 10.334 1.00 38.44 638 HIS A C 1
ATOM 5052 O O . HIS A 1 638 ? -38.239 -14.641 9.946 1.00 38.44 638 HIS A O 1
ATOM 5058 N N . THR A 1 639 ? -36.563 -13.277 10.508 1.00 41.41 639 THR A N 1
ATOM 5059 C CA . THR A 1 639 ? -35.562 -14.351 10.441 1.00 41.41 639 THR A CA 1
ATOM 5060 C C . THR A 1 639 ? -35.446 -15.021 11.804 1.00 41.41 639 THR A C 1
ATOM 5062 O O . THR A 1 639 ? -35.110 -14.369 12.791 1.00 41.41 639 THR A O 1
ATOM 5065 N N . LYS A 1 640 ? -35.745 -16.328 11.880 1.00 37.09 640 LYS A N 1
ATOM 5066 C CA . LYS A 1 640 ? -35.417 -17.129 13.069 1.00 37.09 640 LYS A CA 1
ATOM 5067 C C . LYS A 1 640 ? -33.936 -16.898 13.388 1.00 37.09 640 LYS A C 1
ATOM 5069 O O . LYS A 1 640 ? -33.147 -16.990 12.447 1.00 37.09 640 LYS A O 1
ATOM 5074 N N . PRO A 1 641 ? -33.558 -16.631 14.651 1.00 42.22 641 PRO A N 1
ATOM 5075 C CA . PRO A 1 641 ? -32.155 -16.586 15.010 1.00 42.22 641 PRO A CA 1
ATOM 5076 C C . PRO A 1 641 ? -31.587 -17.963 14.678 1.00 42.22 641 PRO A C 1
ATOM 5078 O O . PRO A 1 641 ? -31.960 -18.969 15.293 1.00 42.22 641 PRO A O 1
ATOM 5081 N N . GLU A 1 642 ? -30.736 -18.031 13.654 1.00 46.53 642 GLU A N 1
ATOM 5082 C CA . GLU A 1 642 ? -29.788 -19.130 13.583 1.00 46.53 642 GLU A CA 1
ATOM 5083 C C . GLU A 1 642 ? -29.033 -19.130 14.909 1.00 46.53 642 GLU A C 1
ATOM 5085 O O . GLU A 1 642 ? -28.918 -18.106 15.586 1.00 46.53 642 GLU A O 1
ATOM 5090 N N . ARG A 1 643 ? -28.611 -20.309 15.351 1.00 43.47 643 ARG A N 1
ATOM 5091 C CA . ARG A 1 643 ? -27.861 -20.463 16.593 1.00 43.47 643 ARG A CA 1
ATOM 5092 C C . ARG A 1 643 ? -26.501 -19.788 16.374 1.00 43.47 643 ARG A C 1
ATOM 5094 O O . ARG A 1 643 ? -25.552 -20.451 15.978 1.00 43.47 643 ARG A O 1
ATOM 5101 N N . GLU A 1 644 ? -26.460 -18.466 16.509 1.00 53.81 644 GLU A N 1
ATOM 5102 C CA . GLU A 1 644 ? -25.285 -17.651 16.232 1.00 53.81 644 GLU A CA 1
ATOM 5103 C C . GLU A 1 644 ? -24.197 -18.045 17.222 1.00 53.81 644 GLU A C 1
ATOM 5105 O O . GLU A 1 644 ? -24.423 -18.098 18.436 1.00 53.81 644 GLU A O 1
ATOM 5110 N N . ASP A 1 645 ? -23.034 -18.382 16.676 1.00 58.88 645 ASP A N 1
ATOM 5111 C CA . ASP A 1 645 ? -21.869 -18.770 17.447 1.00 58.88 645 ASP A CA 1
ATOM 5112 C C . ASP A 1 645 ? -21.471 -17.618 18.376 1.00 58.88 645 ASP A C 1
ATOM 5114 O O . ASP A 1 645 ? -21.192 -16.503 17.932 1.00 58.88 645 ASP A O 1
ATOM 5118 N N . ALA A 1 646 ? -21.473 -17.876 19.685 1.00 61.09 646 ALA A N 1
ATOM 5119 C CA . ALA A 1 646 ? -21.115 -16.882 20.689 1.00 61.09 646 ALA A CA 1
ATOM 5120 C C . ALA A 1 646 ? -19.638 -16.453 20.595 1.00 61.09 646 ALA A C 1
ATOM 5122 O O . ALA A 1 646 ? -19.251 -15.511 21.280 1.00 61.09 646 ALA A O 1
ATOM 5123 N N . SER A 1 647 ? -18.817 -17.130 19.781 1.00 68.38 647 SER A N 1
ATOM 5124 C CA . SER A 1 647 ? -17.420 -16.763 19.549 1.00 68.38 647 SER A CA 1
ATOM 5125 C C . SER A 1 647 ? -17.212 -15.656 18.511 1.00 68.38 647 SER A C 1
ATOM 5127 O O . SER A 1 647 ? -16.081 -15.198 18.362 1.00 68.38 647 SER A O 1
ATOM 5129 N N . VAL A 1 648 ? -18.241 -15.261 17.752 1.00 80.44 648 VAL A N 1
ATOM 5130 C CA . VAL A 1 648 ? -18.117 -14.233 16.705 1.00 80.44 648 VAL A CA 1
ATOM 5131 C C . VAL A 1 648 ? -18.440 -12.855 17.290 1.00 80.44 648 VAL A C 1
ATOM 5133 O O . VAL A 1 648 ? -19.549 -12.680 17.804 1.00 80.44 648 VAL A O 1
ATOM 5136 N N . PRO A 1 649 ? -17.526 -11.868 17.183 1.00 87.44 649 PRO A N 1
ATOM 5137 C CA . PRO A 1 649 ? -17.781 -10.514 17.657 1.00 87.44 649 PRO A CA 1
ATOM 5138 C C . PRO A 1 649 ? -19.043 -9.889 17.065 1.00 87.44 649 PRO A C 1
ATOM 5140 O O . PRO A 1 649 ? -19.282 -9.988 15.857 1.00 87.44 649 PRO A O 1
ATOM 5143 N N . ARG A 1 650 ? -19.836 -9.214 17.898 1.00 87.38 650 ARG A N 1
ATOM 5144 C CA . ARG A 1 650 ? -21.107 -8.582 17.494 1.00 87.38 650 ARG A CA 1
ATOM 5145 C C . ARG A 1 650 ? -21.004 -7.074 17.396 1.00 87.38 650 ARG A C 1
ATOM 5147 O O . ARG A 1 650 ? -21.740 -6.464 16.620 1.00 87.38 650 ARG A O 1
ATOM 5154 N N . GLU A 1 651 ? -20.105 -6.491 18.174 1.00 90.06 651 GLU A N 1
ATOM 5155 C CA . GLU A 1 651 ? -19.867 -5.061 18.228 1.00 90.06 651 GLU A CA 1
ATOM 5156 C C . GLU A 1 651 ? -18.371 -4.759 18.317 1.00 90.06 651 GLU A C 1
ATOM 5158 O O . GLU A 1 651 ? -17.635 -5.371 19.094 1.00 90.06 651 GLU A O 1
ATOM 5163 N N . ALA A 1 652 ? -17.939 -3.764 17.549 1.00 93.38 652 ALA A N 1
ATOM 5164 C CA . ALA A 1 652 ? -16.633 -3.144 17.669 1.00 93.38 652 ALA A CA 1
ATOM 5165 C C . ALA A 1 652 ? -16.801 -1.630 17.823 1.00 93.38 652 ALA A C 1
ATOM 5167 O O . ALA A 1 652 ? -17.564 -1.005 17.082 1.00 93.38 652 ALA A O 1
ATOM 5168 N N . ILE A 1 653 ? -16.090 -1.032 18.779 1.00 94.12 653 ILE A N 1
ATOM 5169 C CA . ILE A 1 653 ? -16.125 0.410 19.031 1.00 94.12 653 ILE A CA 1
ATOM 5170 C C . ILE A 1 653 ? -14.704 0.962 19.018 1.00 94.12 653 ILE A C 1
ATOM 5172 O O . ILE A 1 653 ? -13.868 0.549 19.819 1.00 94.12 653 ILE A O 1
ATOM 5176 N N . PHE A 1 654 ? -14.447 1.926 18.140 1.00 97.00 654 PHE A N 1
ATOM 5177 C CA . PHE A 1 654 ? -13.208 2.700 18.113 1.00 97.00 654 PHE A CA 1
ATOM 5178 C C . PHE A 1 654 ? -13.453 4.000 18.862 1.00 97.00 654 PHE A C 1
ATOM 5180 O O . PHE A 1 654 ? -14.311 4.777 18.455 1.00 97.00 654 PHE A O 1
ATOM 5187 N N . VAL A 1 655 ? -12.727 4.233 19.949 1.00 96.19 655 VAL A N 1
ATOM 5188 C CA . VAL A 1 655 ? -12.861 5.438 20.772 1.00 96.19 655 VAL A CA 1
ATOM 5189 C C . VAL A 1 655 ? -11.592 6.258 20.629 1.00 96.19 655 VAL A C 1
ATOM 5191 O O . VAL A 1 655 ? -10.506 5.749 20.890 1.00 96.19 655 VAL A O 1
ATOM 5194 N N . GLU A 1 656 ? -11.722 7.509 20.205 1.00 95.69 656 GLU A N 1
ATOM 5195 C CA . GLU A 1 656 ? -10.623 8.456 20.024 1.00 95.69 656 GLU A CA 1
ATOM 5196 C C . GLU A 1 656 ? -10.582 9.449 21.185 1.00 95.69 656 GLU A C 1
ATOM 5198 O O . GLU A 1 656 ? -11.611 10.022 21.539 1.00 95.69 656 GLU A O 1
ATOM 5203 N N . ASN A 1 657 ? -9.383 9.698 21.714 1.00 94.88 657 ASN A N 1
ATOM 5204 C CA . ASN A 1 657 ? -9.060 10.892 22.487 1.00 94.88 657 ASN A CA 1
ATOM 5205 C C . ASN A 1 657 ? -8.111 11.752 21.652 1.00 94.88 657 ASN A C 1
ATOM 5207 O O . ASN A 1 657 ? -6.925 11.439 21.538 1.00 94.88 657 ASN A O 1
ATOM 5211 N N . ASN A 1 658 ? -8.637 12.824 21.063 1.00 92.00 658 ASN A N 1
ATOM 5212 C CA . ASN A 1 658 ? -7.879 13.798 20.278 1.00 92.00 658 ASN A CA 1
ATOM 5213 C C . ASN A 1 658 ? -7.388 14.987 21.127 1.00 92.00 658 ASN A C 1
ATOM 5215 O O . ASN A 1 658 ? -6.862 15.950 20.574 1.00 92.00 658 ASN A O 1
ATOM 5219 N N . GLY A 1 659 ? -7.583 14.946 22.450 1.00 91.25 659 GLY A N 1
ATOM 5220 C CA . GLY A 1 659 ? -7.119 15.967 23.385 1.00 91.25 659 GLY A CA 1
ATOM 5221 C C . GLY A 1 659 ? -5.694 15.738 23.895 1.00 91.25 659 GLY A C 1
ATOM 5222 O O . GLY A 1 659 ? -5.122 14.652 23.766 1.00 91.25 659 GLY A O 1
ATOM 5223 N N . GLU A 1 660 ? -5.150 16.784 24.520 1.00 91.56 660 GLU A N 1
ATOM 5224 C CA . GLU A 1 660 ? -3.821 16.798 25.151 1.00 91.56 660 GLU A CA 1
ATOM 5225 C C . GLU A 1 660 ? -3.795 16.120 26.529 1.00 91.56 660 GLU A C 1
ATOM 5227 O O . GLU A 1 660 ? -2.725 15.764 27.025 1.00 91.56 660 GLU A O 1
ATOM 5232 N N . ASP A 1 661 ? -4.967 15.901 27.127 1.00 90.62 661 ASP A N 1
ATOM 5233 C CA . ASP A 1 661 ? -5.109 15.362 28.474 1.00 90.62 661 ASP A CA 1
ATOM 5234 C C . ASP A 1 661 ? -5.476 13.875 28.479 1.00 90.62 661 ASP A C 1
ATOM 5236 O O . ASP A 1 661 ? -6.162 13.355 27.595 1.00 90.62 661 ASP A O 1
ATOM 5240 N N . THR A 1 662 ? -5.044 13.186 29.536 1.00 92.75 662 THR A N 1
ATOM 5241 C CA . THR A 1 662 ? -5.582 11.871 29.890 1.00 92.75 662 THR A CA 1
ATOM 5242 C C . THR A 1 662 ? -7.021 12.040 30.356 1.00 92.75 662 THR A C 1
ATOM 5244 O O . THR A 1 662 ? -7.298 12.837 31.253 1.00 92.75 662 THR A O 1
ATOM 5247 N N . VAL A 1 663 ? -7.930 11.240 29.808 1.00 92.50 663 VAL A N 1
ATOM 5248 C CA . VAL A 1 663 ? -9.363 11.313 30.114 1.00 92.50 663 VAL A CA 1
ATOM 5249 C C . VAL A 1 663 ? -9.882 9.983 30.644 1.00 92.50 663 VAL A C 1
ATOM 5251 O O . VAL A 1 663 ? -9.382 8.920 30.283 1.00 92.50 663 VAL A O 1
ATOM 5254 N N . VAL A 1 664 ? -10.907 10.024 31.495 1.00 94.12 664 VAL A N 1
ATOM 5255 C CA . VAL A 1 664 ? -11.678 8.830 31.867 1.00 94.12 664 VAL A CA 1
ATOM 5256 C C . VAL A 1 664 ? -12.987 8.879 31.097 1.00 94.12 664 VAL A C 1
ATOM 5258 O O . VAL A 1 664 ? -13.783 9.792 31.301 1.00 94.12 664 VAL A O 1
ATOM 5261 N N . VAL A 1 665 ? -13.192 7.917 30.205 1.00 92.25 665 VAL A N 1
ATOM 5262 C CA . VAL A 1 665 ? -14.350 7.844 29.311 1.00 92.25 665 VAL A CA 1
ATOM 5263 C C . VAL A 1 665 ? -15.378 6.877 29.875 1.00 92.25 665 VAL A C 1
ATOM 5265 O O . VAL A 1 665 ? -15.015 5.852 30.457 1.00 92.25 665 VAL A O 1
ATOM 5268 N N . ARG A 1 666 ? -16.663 7.178 29.660 1.00 90.19 666 ARG A N 1
ATOM 5269 C CA . ARG A 1 666 ? -17.737 6.190 29.757 1.00 90.19 666 ARG A CA 1
ATOM 5270 C C . ARG A 1 666 ? -18.600 6.166 28.501 1.00 90.19 666 ARG A C 1
ATOM 5272 O O . ARG A 1 666 ? -18.959 7.214 27.970 1.00 90.19 666 ARG A O 1
ATOM 5279 N N . LEU A 1 667 ? -18.991 4.972 28.064 1.00 88.88 667 LEU A N 1
ATOM 5280 C CA . LEU A 1 667 ? -19.949 4.800 26.968 1.00 88.88 667 LEU A CA 1
ATOM 5281 C C . LEU A 1 667 ? -20.813 3.537 27.150 1.00 88.88 667 LEU A C 1
ATOM 5283 O O . LEU A 1 667 ? -20.380 2.596 27.822 1.00 88.88 667 LEU A O 1
ATOM 5287 N N . PRO A 1 668 ? -22.046 3.517 26.608 1.00 83.56 668 PRO A N 1
ATOM 5288 C CA . PRO A 1 668 ? -22.867 2.308 26.559 1.00 83.56 668 PRO A CA 1
ATOM 5289 C C . PRO A 1 668 ? -22.347 1.323 25.500 1.00 83.56 668 PRO A C 1
ATOM 5291 O O . PRO A 1 668 ? -21.688 1.734 24.546 1.00 83.56 668 PRO A O 1
ATOM 5294 N N . THR A 1 669 ? -22.696 0.044 25.636 1.00 76.44 669 THR A N 1
ATOM 5295 C CA . THR A 1 669 ? -22.490 -0.983 24.599 1.00 76.44 669 THR A CA 1
ATOM 5296 C C . THR A 1 669 ? -23.805 -1.627 24.206 1.00 76.44 669 THR A C 1
ATOM 5298 O O . THR A 1 669 ? -24.753 -1.647 24.997 1.00 76.44 669 THR A O 1
ATOM 5301 N N . SER A 1 670 ? -23.846 -2.215 23.010 1.00 69.31 670 SER A N 1
ATOM 5302 C CA . SER A 1 670 ? -24.992 -2.987 22.510 1.00 69.31 670 SER A CA 1
ATOM 5303 C C . SER A 1 670 ? -25.429 -4.113 23.457 1.00 69.31 670 SER A C 1
ATOM 5305 O O . SER A 1 670 ? -26.604 -4.473 23.513 1.00 69.31 670 SER A O 1
ATOM 5307 N N . THR A 1 671 ? -24.495 -4.660 24.238 1.00 63.09 671 THR A N 1
ATOM 5308 C CA . THR A 1 671 ? -24.738 -5.756 25.180 1.00 63.09 671 THR A CA 1
ATOM 5309 C C . THR A 1 671 ? -25.230 -5.294 26.553 1.00 63.09 671 THR A C 1
ATOM 5311 O O . THR A 1 671 ? -25.723 -6.127 27.318 1.00 63.09 671 THR A O 1
ATOM 5314 N N . ASN A 1 672 ? -25.109 -4.003 26.902 1.00 63.09 672 ASN A N 1
ATOM 5315 C CA . ASN A 1 672 ? -25.505 -3.498 28.218 1.00 63.09 672 ASN A CA 1
ATOM 5316 C C . ASN A 1 672 ? -25.689 -1.963 28.265 1.00 63.09 672 ASN A C 1
ATOM 5318 O O . ASN A 1 672 ? -24.848 -1.238 28.797 1.00 63.09 672 ASN A O 1
ATOM 5322 N N . GLU A 1 673 ? -26.828 -1.448 27.787 1.00 62.75 673 GLU A N 1
ATOM 5323 C CA . GLU A 1 673 ? -27.131 -0.001 27.835 1.00 62.75 673 GLU A CA 1
ATOM 5324 C C . GLU A 1 673 ? -27.162 0.577 29.264 1.00 62.75 673 GLU A C 1
ATOM 5326 O O . GLU A 1 673 ? -26.855 1.752 29.478 1.00 62.75 673 GLU A O 1
ATOM 5331 N N . SER A 1 674 ? -27.512 -0.247 30.258 1.00 60.19 674 SER A N 1
ATOM 5332 C CA . SER A 1 674 ? -27.624 0.165 31.661 1.00 60.19 674 SER A CA 1
ATOM 5333 C C . SER A 1 674 ? -26.291 0.262 32.405 1.00 60.19 674 SER A C 1
ATOM 5335 O O . SER A 1 674 ? -26.213 0.981 33.401 1.00 60.19 674 SER A O 1
ATOM 5337 N N . ASN A 1 675 ? -25.246 -0.439 31.952 1.00 67.62 675 ASN A N 1
ATOM 5338 C CA . ASN A 1 675 ? -23.957 -0.504 32.639 1.00 67.62 675 ASN A CA 1
ATOM 5339 C C . ASN A 1 675 ? -22.841 -0.018 31.709 1.00 67.62 675 ASN A C 1
ATOM 5341 O O . ASN A 1 675 ? -22.154 -0.811 31.067 1.00 67.62 675 ASN A O 1
ATOM 5345 N N . LYS A 1 676 ? -22.693 1.311 31.626 1.00 81.44 676 LYS A N 1
ATOM 5346 C CA . LYS A 1 676 ? -21.653 1.964 30.820 1.00 81.44 676 LYS A CA 1
ATOM 5347 C C . LYS A 1 676 ? -20.272 1.483 31.256 1.00 81.44 676 LYS A C 1
ATOM 5349 O O . LYS A 1 676 ? -19.958 1.486 32.447 1.00 81.44 676 LYS A O 1
ATOM 5354 N N . ILE A 1 677 ? -19.440 1.124 30.290 1.00 87.69 677 ILE A N 1
ATOM 5355 C CA . ILE A 1 677 ? -18.050 0.756 30.559 1.00 87.69 677 ILE A CA 1
ATOM 5356 C C . ILE A 1 677 ? -17.282 2.034 30.845 1.00 87.69 677 ILE A C 1
ATOM 5358 O O . ILE A 1 677 ? -17.508 3.043 30.181 1.00 87.69 677 ILE A O 1
ATOM 5362 N N . VAL A 1 678 ? -16.379 1.978 31.822 1.00 90.62 678 VAL A N 1
ATOM 5363 C CA . VAL A 1 678 ? -15.512 3.088 32.212 1.00 90.62 678 VAL A CA 1
ATOM 5364 C C . VAL A 1 678 ? -14.055 2.678 32.046 1.00 90.62 678 VAL A C 1
ATOM 5366 O O . VAL A 1 678 ? -13.654 1.631 32.554 1.00 90.62 678 VAL A O 1
ATOM 5369 N N . PHE A 1 679 ? -13.256 3.495 31.364 1.00 92.56 679 PHE A N 1
ATOM 5370 C CA . PHE A 1 679 ? -11.822 3.255 31.187 1.00 92.56 679 PHE A CA 1
ATOM 5371 C C . PHE A 1 679 ? -11.055 4.560 30.959 1.00 92.56 679 PHE A C 1
ATOM 5373 O O . PHE A 1 679 ? -11.629 5.590 30.610 1.00 92.56 679 PHE A O 1
ATOM 5380 N N . THR A 1 680 ? -9.742 4.517 31.176 1.00 93.88 680 THR A N 1
ATOM 5381 C CA . THR A 1 680 ? -8.848 5.672 31.032 1.00 93.88 680 THR A CA 1
ATOM 5382 C C . THR A 1 680 ? -8.165 5.652 29.673 1.00 93.88 680 THR A C 1
ATOM 5384 O O . THR A 1 680 ? -7.622 4.623 29.283 1.00 93.88 680 THR A O 1
ATOM 5387 N N . MET A 1 681 ? -8.126 6.791 28.987 1.00 93.88 681 MET A N 1
ATOM 5388 C CA . MET A 1 681 ? -7.451 6.971 27.706 1.00 93.88 681 MET A CA 1
ATOM 5389 C C . MET A 1 681 ? -6.307 7.970 27.814 1.00 93.88 681 MET A C 1
ATOM 5391 O O . MET A 1 681 ? -6.463 9.047 28.385 1.00 93.88 681 MET A O 1
ATOM 5395 N N . ASN A 1 682 ? -5.170 7.625 27.213 1.00 94.19 682 ASN A N 1
ATOM 5396 C CA . ASN A 1 682 ? -4.034 8.534 27.076 1.00 94.19 682 ASN A CA 1
ATOM 5397 C C . ASN A 1 682 ? -4.350 9.670 26.079 1.00 94.19 682 ASN A C 1
ATOM 5399 O O . ASN A 1 682 ? -5.230 9.490 25.227 1.00 94.19 682 ASN A O 1
ATOM 5403 N N . PRO A 1 683 ? -3.626 10.802 26.133 1.00 93.19 683 PRO A N 1
ATOM 5404 C CA . PRO A 1 683 ? -3.695 11.851 25.116 1.00 93.19 683 PRO A CA 1
ATOM 5405 C C . PRO A 1 683 ? -3.423 11.302 23.718 1.00 93.19 683 PRO A C 1
ATOM 5407 O O . PRO A 1 683 ? -2.621 10.372 23.578 1.00 93.19 683 PRO A O 1
ATOM 5410 N N . PHE A 1 684 ? -4.045 11.899 22.700 1.00 92.56 684 PHE A N 1
ATOM 5411 C CA . PHE A 1 684 ? -3.840 11.550 21.288 1.00 92.56 684 PHE A CA 1
ATOM 5412 C C . PHE A 1 684 ? -3.792 10.033 21.050 1.00 92.56 684 PHE A C 1
ATOM 5414 O O . PHE A 1 684 ? -2.799 9.500 20.552 1.00 92.56 684 PHE A O 1
ATOM 5421 N N . SER A 1 685 ? -4.838 9.313 21.454 1.00 95.19 685 SER A N 1
ATOM 5422 C CA . SER A 1 685 ? -4.867 7.850 21.383 1.00 95.19 685 SER A CA 1
ATOM 5423 C C . SER A 1 685 ? -6.207 7.307 20.903 1.00 95.19 685 SER A C 1
ATOM 5425 O O . SER A 1 685 ? -7.229 7.987 20.963 1.00 95.19 685 SER A O 1
ATOM 5427 N N . VAL A 1 686 ? -6.189 6.065 20.422 1.00 97.38 686 VAL A N 1
ATOM 5428 C CA . VAL A 1 686 ? -7.391 5.307 20.070 1.00 97.38 686 VAL A CA 1
ATOM 5429 C C . VAL A 1 686 ? -7.433 4.031 20.894 1.00 97.38 686 VAL A C 1
ATOM 5431 O O . VAL A 1 686 ? -6.419 3.342 21.022 1.00 97.38 686 VAL A O 1
ATOM 5434 N N . MET A 1 687 ? -8.601 3.701 21.435 1.00 96.31 687 MET A N 1
ATOM 5435 C CA . MET A 1 687 ? -8.889 2.401 22.035 1.00 96.31 687 MET A CA 1
ATOM 5436 C C . MET A 1 687 ? -9.908 1.642 21.196 1.00 96.31 687 MET A C 1
ATOM 5438 O O . MET A 1 687 ? -10.839 2.237 20.658 1.00 96.31 687 MET A O 1
ATOM 5442 N N . VAL A 1 688 ? -9.735 0.326 21.105 1.00 96.75 688 VAL A N 1
ATOM 5443 C CA . VAL A 1 688 ? -10.672 -0.570 20.423 1.00 96.75 688 VAL A CA 1
ATOM 5444 C C . VAL A 1 688 ? -11.341 -1.450 21.463 1.00 96.75 688 VAL A C 1
ATOM 5446 O O . VAL A 1 688 ? -10.667 -2.142 22.234 1.00 96.75 688 VAL A O 1
ATOM 5449 N N . LEU A 1 689 ? -12.668 -1.412 21.479 1.00 93.81 689 LEU A N 1
ATOM 5450 C CA . LEU A 1 689 ? -13.502 -2.290 22.278 1.00 93.81 689 LEU A CA 1
ATOM 5451 C C . LEU A 1 689 ? -14.157 -3.321 21.369 1.00 93.81 689 LEU A C 1
ATOM 5453 O O . LEU A 1 689 ? -14.661 -2.966 20.308 1.00 93.81 689 LEU A O 1
ATOM 5457 N N . VAL A 1 690 ? -14.193 -4.573 21.813 1.00 91.12 690 VAL A N 1
ATOM 5458 C CA . VAL A 1 690 ? -14.921 -5.659 21.150 1.00 91.12 690 VAL A CA 1
ATOM 5459 C C . VAL A 1 690 ? -15.878 -6.271 22.159 1.00 91.12 690 VAL A C 1
ATOM 5461 O O . VAL A 1 690 ? -15.452 -6.662 23.245 1.00 91.12 690 VAL A O 1
ATOM 5464 N N . ASP A 1 691 ? -17.173 -6.268 21.838 1.00 87.81 691 ASP A N 1
ATOM 5465 C CA . ASP A 1 691 ? -18.266 -6.725 22.711 1.00 87.81 691 ASP A CA 1
ATOM 5466 C C . ASP A 1 691 ? -18.197 -6.166 24.147 1.00 87.81 691 ASP A C 1
ATOM 5468 O O . ASP A 1 691 ? -18.539 -6.826 25.131 1.00 87.81 691 ASP A O 1
ATOM 5472 N N . GLY A 1 692 ? -17.742 -4.917 24.274 1.00 85.75 692 GLY A N 1
ATOM 5473 C CA . GLY A 1 692 ? -17.604 -4.232 25.556 1.00 85.75 692 GLY A CA 1
ATOM 5474 C C . GLY A 1 692 ? -16.357 -4.580 26.369 1.00 85.75 692 GLY A C 1
ATOM 5475 O O . GLY A 1 692 ? -16.308 -4.332 27.572 1.00 85.75 692 GLY A O 1
ATOM 5476 N N . ILE A 1 693 ? -15.323 -5.121 25.733 1.00 88.62 693 ILE A N 1
ATOM 5477 C CA . ILE A 1 693 ? -14.015 -5.341 26.353 1.00 88.62 693 ILE A CA 1
ATOM 5478 C C . ILE A 1 693 ? -12.985 -4.498 25.609 1.00 88.62 693 ILE A C 1
ATOM 5480 O O . ILE A 1 693 ? -12.894 -4.586 24.390 1.00 88.62 693 ILE A O 1
ATOM 5484 N N . VAL A 1 694 ? -12.191 -3.695 26.326 1.00 91.12 694 VAL A N 1
ATOM 5485 C CA . VAL A 1 694 ? -11.040 -2.994 25.732 1.00 91.12 694 VAL A CA 1
ATOM 5486 C C . VAL A 1 694 ? -9.980 -4.034 25.374 1.00 91.12 694 VAL A C 1
ATOM 5488 O O . VAL A 1 694 ? -9.406 -4.660 26.263 1.00 91.12 694 VAL A O 1
ATOM 5491 N N . VAL A 1 695 ? -9.728 -4.221 24.079 1.00 93.69 695 VAL A N 1
ATOM 5492 C CA . VAL A 1 695 ? -8.793 -5.240 23.569 1.00 93.69 695 VAL A CA 1
ATOM 5493 C C . VAL A 1 695 ? -7.495 -4.645 23.032 1.00 93.69 695 VAL A C 1
ATOM 5495 O O . VAL A 1 695 ? -6.488 -5.344 22.957 1.00 93.69 695 VAL A O 1
ATOM 5498 N N . PHE A 1 696 ? -7.490 -3.357 22.677 1.00 95.62 696 PHE A N 1
ATOM 5499 C CA . PHE A 1 696 ? -6.303 -2.673 22.172 1.00 95.62 696 PHE A CA 1
ATOM 5500 C C . PHE A 1 696 ? -6.330 -1.180 22.501 1.00 95.62 696 PHE A C 1
ATOM 5502 O O . PHE A 1 696 ? -7.392 -0.558 22.526 1.00 95.62 696 PHE A O 1
ATOM 5509 N N . GLY A 1 697 ? -5.151 -0.592 22.707 1.00 95.56 697 GLY A N 1
ATOM 5510 C CA . GLY A 1 697 ? -4.972 0.851 22.830 1.00 95.56 697 GLY A CA 1
ATOM 5511 C C . GLY A 1 697 ? -3.702 1.295 22.117 1.00 95.56 697 GLY A C 1
ATOM 5512 O O . GLY A 1 697 ? -2.625 0.778 22.408 1.00 95.56 697 GLY A O 1
ATOM 5513 N N . SER A 1 698 ? -3.804 2.279 21.221 1.00 95.56 698 SER A N 1
ATOM 5514 C CA . SER A 1 698 ? -2.671 2.737 20.405 1.00 95.56 698 SER A CA 1
ATOM 5515 C C . SER A 1 698 ? -1.500 3.236 21.258 1.00 95.56 698 SER A C 1
ATOM 5517 O O . SER A 1 698 ? -0.348 2.968 20.942 1.00 95.56 698 SER A O 1
ATOM 5519 N N . ALA A 1 699 ? -1.779 3.883 22.392 1.00 93.00 699 ALA A N 1
ATOM 5520 C CA . ALA A 1 699 ? -0.767 4.368 23.333 1.00 93.00 699 ALA A CA 1
ATOM 5521 C C . ALA A 1 699 ? -0.425 3.375 24.465 1.00 93.00 699 ALA A C 1
ATOM 5523 O O . ALA A 1 699 ? 0.449 3.663 25.283 1.00 93.00 699 ALA A O 1
ATOM 5524 N N . THR A 1 700 ? -1.085 2.215 24.532 1.00 88.62 700 THR A N 1
ATOM 5525 C CA . THR A 1 700 ? -0.875 1.205 25.582 1.00 88.62 700 THR A CA 1
ATOM 5526 C C . THR A 1 700 ? 0.111 0.145 25.093 1.00 88.62 700 THR A C 1
ATOM 5528 O O . THR A 1 700 ? -0.259 -0.983 24.782 1.00 88.62 700 THR A O 1
ATOM 5531 N N . ILE A 1 701 ? 1.386 0.523 24.987 1.00 80.50 701 ILE A N 1
ATOM 5532 C CA . ILE A 1 701 ? 2.450 -0.369 24.508 1.00 80.50 701 ILE A CA 1
ATOM 5533 C C . ILE A 1 701 ? 2.925 -1.246 25.675 1.00 80.50 701 ILE A C 1
ATOM 5535 O O . ILE A 1 701 ? 3.583 -0.756 26.594 1.00 80.50 701 ILE A O 1
ATOM 5539 N N . GLY A 1 702 ? 2.595 -2.540 25.651 1.00 59.69 702 GLY A N 1
ATOM 5540 C CA . GLY A 1 702 ? 2.964 -3.500 26.698 1.00 59.69 702 GLY A CA 1
ATOM 5541 C C . GLY A 1 702 ? 3.786 -4.690 26.177 1.00 59.69 702 GLY A C 1
ATOM 5542 O O . GLY A 1 702 ? 3.598 -5.101 25.033 1.00 59.69 702 GLY A O 1
ATOM 5543 N N . PRO A 1 703 ? 4.651 -5.305 27.012 1.00 47.06 703 PRO A N 1
ATOM 5544 C CA . PRO A 1 703 ? 5.392 -6.524 26.660 1.00 47.06 703 PRO A CA 1
ATOM 5545 C C . PRO A 1 703 ? 4.495 -7.770 26.509 1.00 47.06 703 PRO A C 1
ATOM 5547 O O . PRO A 1 703 ? 4.942 -8.794 25.997 1.00 47.06 703 PRO A O 1
ATOM 5550 N N . GLU A 1 704 ? 3.232 -7.704 26.943 1.00 40.03 704 GLU A N 1
ATOM 5551 C CA . GLU A 1 704 ? 2.282 -8.826 26.886 1.00 40.03 704 GLU A CA 1
ATOM 5552 C C . GLU A 1 704 ? 1.520 -8.928 25.553 1.00 40.03 704 GLU A C 1
ATOM 5554 O O . GLU A 1 704 ? 1.072 -10.013 25.191 1.00 40.03 704 GLU A O 1
ATOM 5559 N N . ILE A 1 705 ? 1.444 -7.849 24.761 1.00 42.72 705 ILE A N 1
ATOM 5560 C CA . ILE A 1 705 ? 0.792 -7.864 23.433 1.00 42.72 705 ILE A CA 1
ATOM 5561 C C . ILE A 1 705 ? 1.608 -8.713 22.436 1.00 42.72 705 ILE A C 1
ATOM 5563 O O . ILE A 1 705 ? 1.056 -9.342 21.539 1.00 42.72 705 ILE A O 1
ATOM 5567 N N . SER A 1 706 ? 2.918 -8.846 22.664 1.00 36.19 706 SER A N 1
ATOM 5568 C CA . SER A 1 706 ? 3.803 -9.785 21.958 1.00 36.19 706 SER A CA 1
ATOM 5569 C C . SER A 1 706 ? 3.596 -11.269 22.319 1.00 36.19 706 SER A C 1
ATOM 5571 O O . SER A 1 706 ? 4.323 -12.117 21.804 1.00 36.19 706 SER A O 1
ATOM 5573 N N . GLY A 1 707 ? 2.652 -11.595 23.213 1.00 27.31 707 GLY A N 1
ATOM 5574 C CA . GLY A 1 707 ? 2.526 -12.906 23.859 1.00 27.31 707 GLY A CA 1
ATOM 5575 C C . GLY A 1 707 ? 1.249 -13.703 23.575 1.00 27.31 707 GLY A C 1
ATOM 5576 O O . GLY A 1 707 ? 1.036 -14.716 24.240 1.00 27.31 707 GLY A O 1
ATOM 5577 N N . PHE A 1 708 ? 0.399 -13.319 22.616 1.00 30.05 708 PHE A N 1
ATOM 5578 C CA . PHE A 1 708 ? -0.720 -14.183 22.218 1.00 30.05 708 PHE A CA 1
ATOM 5579 C C . PHE A 1 708 ? -0.225 -15.328 21.328 1.00 30.05 708 PHE A C 1
ATOM 5581 O O . PHE A 1 708 ? -0.115 -15.217 20.108 1.00 30.05 708 PHE A O 1
ATOM 5588 N N . ALA A 1 709 ? 0.076 -16.460 21.964 1.00 26.52 709 ALA A N 1
ATOM 5589 C CA . ALA A 1 709 ? 0.263 -17.732 21.288 1.00 26.52 709 ALA A CA 1
ATOM 5590 C C . ALA A 1 709 ? -1.032 -18.107 20.545 1.00 26.52 709 ALA A C 1
ATOM 5592 O O . ALA A 1 709 ? -2.007 -18.543 21.160 1.00 26.52 709 ALA A O 1
ATOM 5593 N N . ARG A 1 710 ? -1.050 -17.969 19.213 1.00 29.12 710 ARG A N 1
ATOM 5594 C CA . ARG A 1 710 ? -2.036 -18.684 18.398 1.00 29.12 710 ARG A CA 1
ATOM 5595 C C . ARG A 1 710 ? -1.758 -20.175 18.551 1.00 29.12 710 ARG A C 1
ATOM 5597 O O . ARG A 1 710 ? -0.683 -20.656 18.206 1.00 29.12 710 ARG A O 1
ATOM 5604 N N . THR A 1 711 ? -2.756 -20.910 19.022 1.00 24.25 711 THR A N 1
ATOM 5605 C CA . THR A 1 711 ? -2.889 -22.332 18.711 1.00 24.25 711 THR A CA 1
ATOM 5606 C C . THR A 1 711 ? -3.198 -22.433 17.221 1.00 24.25 711 THR A C 1
ATOM 5608 O O . THR A 1 711 ? -4.346 -22.450 16.792 1.00 24.25 711 THR A O 1
ATOM 5611 N N . THR A 1 712 ? -2.152 -22.436 16.401 1.00 27.73 712 THR A N 1
ATOM 5612 C CA . THR A 1 712 ? -2.250 -22.850 15.009 1.00 27.73 712 THR A CA 1
ATOM 5613 C C . THR A 1 712 ? -2.568 -24.344 14.994 1.00 27.73 712 THR A C 1
ATOM 5615 O O . THR A 1 712 ? -1.721 -25.181 15.297 1.00 27.73 712 THR A O 1
ATOM 5618 N N . GLN A 1 713 ? -3.797 -24.714 14.624 1.00 26.42 713 GLN A N 1
ATOM 5619 C CA . GLN A 1 713 ? -4.060 -26.046 14.073 1.00 26.42 713 GLN A CA 1
ATOM 5620 C C . GLN A 1 713 ? -3.475 -26.123 12.658 1.00 26.42 713 GLN A C 1
ATOM 5622 O O . GLN A 1 713 ? -4.180 -26.253 11.668 1.00 26.42 713 GLN A O 1
ATOM 5627 N N . THR A 1 714 ? -2.157 -26.035 12.566 1.00 30.27 714 THR A N 1
ATOM 5628 C CA . THR A 1 714 ? -1.389 -26.427 11.390 1.00 30.27 714 THR A CA 1
ATOM 5629 C C . THR A 1 714 ? -0.102 -27.013 11.936 1.00 30.27 714 THR A C 1
ATOM 5631 O O . THR A 1 714 ? 0.685 -26.300 12.558 1.00 30.27 714 THR A O 1
ATOM 5634 N N . ASN A 1 715 ? 0.066 -28.324 11.764 1.00 27.30 715 ASN A N 1
ATOM 5635 C CA . ASN A 1 715 ? 1.269 -29.060 12.138 1.00 27.30 715 ASN A CA 1
ATOM 5636 C C . ASN A 1 715 ? 2.469 -28.514 11.349 1.00 27.30 715 ASN A C 1
ATOM 5638 O O . ASN A 1 715 ? 2.809 -29.043 10.294 1.00 27.30 715 ASN A O 1
ATOM 5642 N N . TYR A 1 716 ? 3.107 -27.462 11.854 1.00 28.59 716 TYR A N 1
ATOM 5643 C CA . TYR A 1 716 ? 4.430 -27.054 11.406 1.00 28.59 716 TYR A CA 1
ATOM 5644 C C . TYR A 1 716 ? 5.468 -27.793 12.243 1.00 28.59 716 TYR A C 1
ATOM 5646 O O . TYR A 1 716 ? 5.518 -27.684 13.468 1.00 28.59 716 TYR A O 1
ATOM 5654 N N . VAL A 1 717 ? 6.276 -28.589 11.549 1.00 28.17 717 VAL A N 1
ATOM 5655 C CA . VAL A 1 717 ? 7.478 -29.219 12.087 1.00 28.17 717 VAL A CA 1
ATOM 5656 C C . VAL A 1 717 ? 8.455 -28.107 12.471 1.00 28.17 717 VAL A C 1
ATOM 5658 O O . VAL A 1 717 ? 8.771 -27.238 11.663 1.00 28.17 717 VAL A O 1
ATOM 5661 N N . SER A 1 718 ? 8.898 -28.127 13.726 1.00 24.73 718 SER A N 1
ATOM 5662 C CA . SER A 1 718 ? 9.919 -27.231 14.271 1.00 24.73 718 SER A CA 1
ATOM 5663 C C . SER A 1 718 ? 11.217 -27.324 13.460 1.00 24.73 718 SER A C 1
ATOM 5665 O O . SER A 1 718 ? 11.802 -28.398 13.347 1.00 24.73 718 SER A O 1
ATOM 5667 N N . LEU A 1 719 ? 11.703 -26.190 12.952 1.00 29.03 719 LEU A N 1
ATOM 5668 C CA . LEU A 1 719 ? 12.984 -26.039 12.243 1.00 29.03 719 LEU A CA 1
ATOM 5669 C C . LEU A 1 719 ? 14.214 -26.009 13.180 1.00 29.03 719 LEU A C 1
ATOM 5671 O O . LEU A 1 719 ? 15.269 -25.513 12.799 1.00 29.03 719 LEU A O 1
ATOM 5675 N N . LEU A 1 720 ? 14.101 -26.531 14.405 1.00 26.12 720 LEU A N 1
ATOM 5676 C CA . LEU A 1 720 ? 15.241 -26.701 15.320 1.00 26.12 720 LEU A CA 1
ATOM 5677 C C . LEU A 1 720 ? 15.886 -28.098 15.265 1.00 26.12 720 LEU A C 1
ATOM 5679 O O . LEU A 1 720 ? 16.822 -28.344 16.018 1.00 26.12 720 LEU A O 1
ATOM 5683 N N . ASP A 1 721 ? 15.444 -28.966 14.351 1.00 28.64 721 ASP A N 1
ATOM 5684 C CA . ASP A 1 721 ? 16.072 -30.266 14.070 1.00 28.64 721 ASP A CA 1
ATOM 5685 C C . ASP A 1 721 ? 16.651 -30.322 12.638 1.00 28.64 721 ASP A C 1
ATOM 5687 O O . ASP A 1 721 ? 16.225 -31.142 11.820 1.00 28.64 721 ASP A O 1
ATOM 5691 N N . TRP A 1 722 ? 17.625 -29.454 12.330 1.00 26.38 722 TRP A N 1
ATOM 5692 C CA . TRP A 1 722 ? 18.554 -29.622 11.198 1.00 26.38 722 TRP A CA 1
ATOM 5693 C C . TRP A 1 722 ? 20.002 -29.348 11.606 1.00 26.38 722 TRP A C 1
ATOM 5695 O O . TRP A 1 722 ? 20.256 -28.282 12.215 1.00 26.38 722 TRP A O 1
#

Nearest PDB structures (foldseek):
  3ogv-assembly1_A  TM=7.537E-01  e=6.119E-19  Trichoderma reesei
  5ifp-assembly1_A  TM=7.395E-01  e=4.350E-19  Aspergillus niger CBS 513.88
  4iug-assembly1_A  TM=7.498E-01  e=5.781E-19  Aspergillus oryzae
  5mgd-assembly1_A  TM=7.322E-01  e=2.684E-18  Aspergillus niger CBS 513.88
  1xc6-assembly1_A  TM=7.443E-01  e=9.378E-18  Penicillium sp.

Mean predicted aligned error: 18.18 Å

Sequence (722 aa):
MRADSDHQNDEKRPLLHFLPPEDTTATAASSDAENGETDKAKQHQRQLQHYHSMVMQHQHAPLLLMQQHRIQQERLFILQQERQHQQLRRIVLSVCTALLVAAVLCWPLVLSSSTTMSRDDFPFWRIRNERQGQEEEKTSAKLRSQTTIHVQHSTSTVSNQEKIGKASKHLNKDSSQSNPIPPANQVATSGIATPSDGGTSSHTMKPKISAFPSFLDFNNDPIEVSYNAQALELNSTSVLLLGGSMHPTRAGSKASWEYALDEAAHNGLNLITIYVFWGAHQPFANSTLDWTLPFSRELLPPQRAHGGDQWDLADAITSCAARGLFVHIRLGPYVCAEYSMGGIPEWIPAVYPNIRMRRMDPDWLRLMEDFVKSATLYLTDHQLWAHQGGPIIMAQVENELGEEDTGFMKAANNNDDENETRETRGTSEIQDYADWCGDLVQRVAPKQIVWTMCNGLVADNTILTYNGDWTSVSWLHEQHQRGRVQVDQPAMWTEDEQGFQIWGERPDRPTDYFWGMAARDVSKNALRWIARQGLHLNYYMWWGGYNRDRTAGAGIMNAYASDAVLCPSGERRQPKFGHLGGMHQVLTSIAHLLTAPLESLPVIPKPVEVLNATDGTWGIVGDTNVAFTYSHVSRGPHTKPEREDASVPREAIFVENNGEDTVVVRLPTSTNESNKIVFTMNPFSVMVLVDGIVVFGSATIGPEISGFARTTQTNYVSLLDW

Solvent-accessible surface area (backbone atoms only — not comparable to full-atom values): 42515 Å² total; per-residue (Å²): 134,90,83,81,90,86,85,82,88,85,82,90,85,85,88,83,84,85,79,85,89,80,92,82,92,84,84,90,86,85,91,89,72,84,84,66,58,63,60,55,53,53,52,51,52,51,50,50,54,51,49,52,53,50,51,52,58,66,55,48,54,60,52,53,51,51,50,52,50,50,55,50,51,52,51,51,51,51,56,50,51,52,52,51,51,53,50,50,51,51,51,50,51,50,51,53,50,50,51,50,51,49,51,61,69,46,49,69,69,72,76,74,65,96,65,95,77,65,96,82,78,55,76,73,61,58,60,52,52,58,50,52,54,58,51,54,53,55,55,54,62,66,60,70,80,68,87,90,80,91,85,84,90,87,88,88,85,89,87,90,81,91,90,88,90,85,89,86,92,89,83,92,82,91,87,87,91,85,87,86,88,88,87,88,88,79,89,87,84,90,84,90,84,87,84,82,91,78,87,76,76,80,76,73,74,75,80,86,77,56,25,60,54,44,46,58,81,48,74,55,47,62,40,51,51,53,68,39,28,54,23,50,17,56,70,86,38,43,33,50,41,39,28,28,26,43,42,76,72,20,33,82,38,71,69,56,43,54,50,45,49,51,53,40,42,73,40,55,36,31,30,35,31,32,70,45,46,44,25,76,29,32,69,43,87,88,51,69,81,41,61,56,29,60,56,35,69,70,68,66,71,96,83,73,87,79,86,87,73,85,46,30,57,66,53,56,53,49,58,35,35,79,63,19,20,26,30,37,41,32,51,18,54,45,53,49,80,65,23,32,72,22,19,35,36,74,43,52,58,71,74,41,78,81,64,47,69,97,38,84,27,72,69,40,49,50,54,50,48,55,49,55,33,50,52,41,47,52,42,54,78,69,38,34,38,17,72,63,21,22,38,33,55,32,37,29,50,51,53,45,41,67,52,72,49,56,59,55,52,61,67,58,71,78,66,96,69,93,86,67,74,65,74,62,61,62,51,45,53,47,43,52,34,28,38,46,53,41,51,45,51,64,74,52,37,71,88,70,61,46,40,33,24,37,37,68,53,62,18,92,81,34,42,68,26,40,65,46,51,86,55,55,65,58,49,49,56,56,38,38,76,69,52,62,29,48,65,64,30,32,37,33,34,68,24,45,48,32,46,42,48,46,71,90,58,42,96,93,50,61,50,97,64,41,72,53,59,51,50,36,54,54,43,24,43,52,50,57,38,42,52,58,50,30,32,31,43,18,32,31,34,28,35,33,19,31,41,54,96,82,45,31,15,90,63,42,32,48,60,23,19,60,68,17,40,17,28,40,93,52,51,77,30,77,67,33,37,40,53,49,26,43,50,36,53,53,52,57,67,42,19,63,51,73,48,46,89,63,98,56,78,73,69,71,70,40,74,39,32,31,53,39,88,88,79,73,45,76,41,69,69,74,84,42,29,33,34,30,78,37,62,68,77,75,71,60,102,78,62,75,82,67,89,71,63,86,86,59,74,54,32,39,36,40,36,39,31,68,38,88,56,72,44,40,39,39,47,65,39,100,90,35,71,89,62,54,52,71,52,78,42,55,42,64,21,32,35,38,26,49,72,81,38,82,77,48,42,29,71,65,85,57,86,64,57,70,59,77,78,76,85,66,96,58,96,71,80,73,87,84,81,123